Protein AF-A0A353VTF4-F1 (afdb_monomer)

Foldseek 3Di:
DDDDDDDDDDDDDDDDDDPDDPPDPDDDDDDPDDLVNQPQDKDKDWQDDAFAAEQQFAGPVRHQKDKTAIWIDGRRDIPPFDKDKDKADPPPFKDKDWDWDWDWDQDPPDRDTDIDTHIIMIITGHHAQAAKDKMKMWMATPVGDIDIDIYIYGHVDDAKDKDFPQQAAEAEQQWAKDKTFMDIPQWQFKDKDKAWDPDDDDQWDWDDPTPGMIMITGHHHAAQPDKIKIKIWIWGDDPRHHIDIDIYIYIYDYNDKWKWKADCQQLNDQLLRTDIWDDPDVQKTKDKAWGDAHPVFQRWIWIDIPDSDDDPQIWTAAQVFFIDTRGDPPGDRHRHHDDPFTWIKMKMARRPVRGIDIDGDAFDLADEPVCVVVFDWDWFQFPVRDTWIWRLEFDAAQSPPADDAALAQDFAFDADDPDDDPRDDDPVLGAPAPPRPSDPRCVSSDPPRNPDDGDSVRHGWDFVQQQQRVDDDRDLVCQLFDFRDPQQAAQRWDQAGRGDIDGADAQALVPLVSFPLDAVVNCVVHVQQPGFRCRRHHGQKGWQANSNVLRLLQRQQVLCVPKPQHADNSCSGQSQQADPDDDFAQHNPGSHARHSSLQQQDDPVAEDARHMPCNVVSVRHYHQRWDQQSHDGTDRHRFKAKAFHSHHNHRQKGKIWIFGLPPVRTTHIHIDIDNSSDRGHITIMMRDDRD

Sequence (691 aa):
MGLIKMNITMKFKNIFLTVTALSLMLSACGEKIDPSEIDSTTRISLSKDIPVFTADGKTESGEDSYRAIVTIVQGDKTNGISWDYSVEDPKKCAEVNVTDVTEEFKGTFEGDSRTVTEKGLEVKVKSNPEYKRTFTLTVKASDGTERSYEFIQKGEKADAEVSTNTKDVEFFADGGDQVIEYTTNMGDAYSFSVDYSGESKDWLTCEASEAGSVKLTASKWTDHVNVRKAVLHITVGSAETSLASVDVPVTQLAADIYYFMYGASASGLAIDKALQMTKESEGVYSVKAYFMNAAAGGNTVMFNQDSRVLSYPCYALAKDGSVATIESASSALPEGPEIDVDGLRSLTVNFNEKTWAWDRITTHNCMPDSEVSKYKTKAFIARDGSMKVWMVENMRWNGGDIKPKLGSPMIPAATGVGAKGTGGYAAAAFPSSWDDSKLNMAYECTEIGGQLEGSDEYGRIYAFSEIVTGIPTNGIGFARKEVVPQGWTQGCQITDAVGDTYTIEYINNTVATTFSGDNATDEQTYPTLKMQIQGICPYGWHISNASDWLDIAYAASKASAGHSYSIDEDRVNYKQFTTVAGKGTATSDSPRGIGNLGAWIKNNKWWTGTVSDGADDFGFEYYPLGWRYMTQGYQCYGVRAQVWVPLFFNDKALYRINVLLTNDKATYAEMTNIDNGQAIMPFRCVKNYKK

Solvent-accessible surface area (backbone atoms only — not comparable to full-atom values): 38640 Å² total; per-residue (Å²): 139,83,83,91,80,90,78,90,84,82,90,78,92,80,86,83,87,88,87,86,80,92,83,81,91,76,88,79,84,92,71,87,79,54,83,86,70,50,65,63,63,72,44,77,48,60,76,54,82,83,62,49,25,38,28,78,19,24,34,78,89,68,37,73,50,52,72,31,33,58,45,37,36,43,47,96,39,68,63,80,67,61,70,50,74,50,73,55,44,96,80,71,45,68,48,77,44,83,41,82,33,76,47,79,46,72,48,95,83,77,77,51,70,45,79,47,75,41,63,16,43,36,42,32,41,53,63,28,84,44,37,49,47,70,35,37,40,33,41,33,39,78,89,70,51,71,48,78,45,81,43,45,30,41,27,68,36,80,64,39,45,56,49,58,88,63,73,61,45,81,37,55,15,77,32,48,77,48,78,48,60,37,48,61,81,45,60,83,36,62,52,79,50,74,54,52,50,78,88,67,66,89,48,67,45,81,47,65,91,54,70,45,40,37,37,39,36,37,52,68,46,79,45,66,78,56,64,48,41,33,32,40,37,47,35,31,41,36,97,86,47,28,71,26,68,42,76,30,44,34,40,32,44,29,44,65,94,42,43,22,41,14,25,58,14,39,65,55,26,51,49,81,64,32,47,72,40,48,78,78,49,95,55,28,33,32,43,79,44,24,33,38,72,33,96,87,60,50,24,39,38,32,35,24,67,78,40,55,56,98,58,66,65,25,36,32,42,25,52,88,38,37,47,46,78,36,74,44,95,85,51,84,78,61,56,16,50,85,65,91,62,45,29,30,27,43,38,40,40,30,71,76,81,28,33,49,52,71,44,80,62,72,41,86,48,31,41,54,76,85,57,55,76,77,52,59,67,49,74,40,47,33,86,87,69,48,75,47,43,30,43,30,46,57,65,34,64,45,70,70,96,50,63,62,43,31,58,41,70,56,80,84,54,71,46,59,94,90,57,97,47,98,53,92,69,57,89,86,64,60,57,90,46,90,82,32,86,72,60,59,67,86,64,38,43,42,95,65,87,63,74,65,75,54,39,73,90,68,3,33,68,38,39,69,59,25,44,63,52,10,48,90,67,87,44,67,80,57,33,48,74,40,56,54,49,91,69,62,39,71,73,27,70,42,70,35,47,62,65,52,79,45,62,39,59,61,55,59,66,84,48,87,74,65,39,83,52,48,56,68,62,39,46,67,76,40,57,57,38,67,47,38,43,25,17,34,31,32,84,36,22,12,38,38,20,57,48,53,54,47,20,51,48,39,32,46,21,69,67,18,70,95,40,54,61,38,35,48,62,94,46,64,23,61,31,37,25,29,33,83,55,72,71,65,37,71,34,44,80,21,68,19,12,38,3,13,46,33,14,39,47,23,34,76,90,74,45,74,78,80,51,24,83,51,6,62,78,68,50,31,35,61,68,65,65,66,49,71,40,34,82,58,61,68,63,11,72,73,43,28,46,61,32,46,32,81,45,35,49,50,63,50,24,36,30,23,40,41,31,38,43,46,101,83,68,16,24,19,30,24,42,43,77,43,61,43,57,59,38,66,53,48,41,38,37,27,51,62,79,82,135

Radius of gyration: 35.02 Å; Cα contacts (8 Å, |Δi|>4): 1513; chains: 1; bounding box: 84×72×117 Å

Secondary structure (DSSP, 8-state):
----------------------S-----------GGGS----EEEESSPPPPBPTTS-BTTS-SSEEEEEEEEETTEES-S-EEEEEE-TT--EEEEEEEEEEEEEPTTT--EEEEEEEEEEEEE---SSS-EEEEEEEEETTS-EEEEEEEE--SSPPP-EEES---EEE-TT-EEEEEEEEESSTT-EEEEEEEESS--S-EEEEEEETTEEEEEEPP---SS--EEEEEEEEEEETTTEEEEEEEEEEE--SS--EEEEBTTBTTB-GGGPEEPEEEETTEEEEEEEE---TTSS---EEEES-SS--SSEEEE-TTSBEEEE-STTSPPPP----SSSEEEEEEEETTTTEEEEEE---TTPPPHHHHTTS-EEEEE-TTS-EEEEE-S------SS-SPBTTSPPPPP---SSS--S----GGGS-SSTT-TT--HHHHTTTTTT-----GGG-B---HHHHHH----S-GGGGGGPPPPTT-STT-EEE-TTS-EEE--B--TTSTTS--S-HHHHHHH-GGGG----TTSPTTEEE--HHHHHHHHHHHHHHTTTSSS---GGG-SHHHHH---S---SSTT-SSSSTTHHHHS--TTT--SS--TTHHHH---------B-SSSSBS-SSSEEEEEEEEESSSS-EEEEEEEE-TT--EEEEEEEPPTT-------EEE----

pLDDT: mean 80.1, std 19.95, range [22.2, 98.62]

Nearest PDB structures (foldseek):
  4m9p-assembly1_A  TM=2.356E-01  e=9.404E-07  Homo sapiens
  6ew1-assembly1_A  TM=2.302E-01  e=2.637E-06  Homo sapiens
  7sqc-assembly1_O0  TM=2.404E-01  e=1.419E-05  Chlamydomonas reinhardtii
  1e07-assembly1_A  TM=2.425E-01  e=2.259E-04  Homo sapiens
  6xi3-assembly1_AAA  TM=2.309E-01  e=5.729E-02  Marinobacter nauticus ATCC 49840

Structure (mmCIF, N/CA/C/O backbone):
data_AF-A0A353VTF4-F1
#
_entry.id   AF-A0A353VTF4-F1
#
loop_
_atom_site.group_PDB
_atom_site.id
_atom_site.type_symbol
_atom_site.label_atom_id
_atom_site.label_alt_id
_atom_site.label_comp_id
_atom_site.label_asym_id
_atom_site.label_entity_id
_atom_site.label_seq_id
_atom_site.pdbx_PDB_ins_code
_atom_site.Cartn_x
_atom_site.Cartn_y
_atom_site.Cartn_z
_atom_site.occupancy
_atom_site.B_iso_or_equiv
_atom_site.auth_seq_id
_atom_site.auth_comp_id
_atom_site.auth_asym_id
_atom_site.auth_atom_id
_atom_site.pdbx_PDB_model_num
ATOM 1 N N . MET A 1 1 ? 34.722 9.547 83.142 1.00 36.28 1 MET A N 1
ATOM 2 C CA . MET A 1 1 ? 34.134 10.483 82.157 1.00 36.28 1 MET A CA 1
ATOM 3 C C . MET A 1 1 ? 32.827 9.864 81.690 1.00 36.28 1 MET A C 1
ATOM 5 O O . MET A 1 1 ? 32.889 8.846 81.031 1.00 36.28 1 MET A O 1
ATOM 9 N N . GLY A 1 2 ? 31.630 10.271 82.096 1.00 26.09 2 GLY A N 1
ATOM 10 C CA . GLY A 1 2 ? 31.195 11.533 82.685 1.00 26.09 2 GLY A CA 1
ATOM 11 C C . GLY A 1 2 ? 30.195 12.213 81.743 1.00 26.09 2 GLY A C 1
ATOM 12 O O . GLY A 1 2 ? 30.625 12.713 80.715 1.00 26.09 2 GLY A O 1
ATOM 13 N N . LEU A 1 3 ? 28.927 12.262 82.185 1.00 24.12 3 LEU A N 1
ATOM 14 C CA . LEU A 1 3 ? 27.790 13.106 81.747 1.00 24.12 3 LEU A CA 1
ATOM 15 C C . LEU A 1 3 ? 27.070 12.703 80.440 1.00 24.12 3 LEU A C 1
ATOM 17 O O . LEU A 1 3 ? 27.698 12.611 79.399 1.00 24.12 3 LEU A O 1
ATOM 21 N N . ILE A 1 4 ? 25.777 12.329 80.411 1.00 25.61 4 ILE A N 1
ATOM 22 C CA . ILE A 1 4 ? 24.511 12.890 80.964 1.00 25.61 4 ILE A CA 1
ATOM 23 C C . ILE A 1 4 ? 24.061 14.190 80.271 1.00 25.61 4 ILE A C 1
ATOM 25 O O . ILE A 1 4 ? 24.579 15.252 80.602 1.00 25.61 4 ILE A O 1
ATOM 29 N N . LYS A 1 5 ? 23.023 14.095 79.414 1.00 24.30 5 LYS A N 1
ATOM 30 C CA . LYS A 1 5 ? 21.747 14.872 79.404 1.00 24.30 5 LYS A CA 1
ATOM 31 C C . LYS A 1 5 ? 20.960 14.585 78.103 1.00 24.30 5 LYS A C 1
ATOM 33 O O . LYS A 1 5 ? 21.542 14.659 77.034 1.00 24.30 5 LYS A O 1
ATOM 38 N N . MET A 1 6 ? 19.739 14.027 78.200 1.00 22.20 6 MET A N 1
ATOM 39 C CA . MET A 1 6 ? 18.416 14.715 78.152 1.00 22.20 6 MET A CA 1
ATOM 40 C C . MET A 1 6 ? 18.039 15.190 76.732 1.00 22.20 6 MET A C 1
ATOM 42 O O . MET A 1 6 ? 18.866 15.793 76.075 1.00 22.20 6 MET A O 1
ATOM 46 N N . ASN A 1 7 ? 16.813 15.081 76.214 1.00 24.41 7 ASN A N 1
ATOM 47 C CA . ASN A 1 7 ? 15.543 14.501 76.657 1.00 24.41 7 ASN A CA 1
ATOM 48 C C . ASN A 1 7 ? 14.523 14.703 75.505 1.00 24.41 7 ASN A C 1
ATOM 50 O O . ASN A 1 7 ? 14.613 15.730 74.844 1.00 24.41 7 ASN A O 1
ATOM 54 N N . ILE A 1 8 ? 13.506 13.825 75.428 1.00 24.67 8 ILE A N 1
ATOM 55 C CA . ILE A 1 8 ? 12.105 14.077 74.984 1.00 24.67 8 ILE A CA 1
ATOM 56 C C . ILE A 1 8 ? 11.959 14.376 73.460 1.00 24.67 8 ILE A C 1
ATOM 58 O O . ILE A 1 8 ? 12.668 15.190 72.890 1.00 24.67 8 ILE A O 1
ATOM 62 N N . THR A 1 9 ? 11.077 13.725 72.685 1.00 22.66 9 THR A N 1
ATOM 63 C CA . THR A 1 9 ? 9.637 14.038 72.673 1.00 22.66 9 THR A CA 1
ATOM 64 C C . THR A 1 9 ? 8.798 13.067 71.807 1.00 22.66 9 THR A C 1
ATOM 66 O O . THR A 1 9 ? 9.169 12.752 70.686 1.00 22.66 9 THR A O 1
ATOM 69 N N . MET A 1 10 ? 7.640 12.684 72.368 1.00 22.23 10 MET A N 1
ATOM 70 C CA . MET A 1 10 ? 6.326 12.310 71.794 1.00 22.23 10 MET A CA 1
ATOM 71 C C . MET A 1 10 ? 6.163 11.210 70.729 1.00 22.23 10 MET A C 1
ATOM 73 O O . MET A 1 10 ? 6.553 11.318 69.574 1.00 22.23 10 MET A O 1
ATOM 77 N N . LYS A 1 11 ? 5.368 10.210 71.137 1.00 25.88 11 LYS A N 1
ATOM 78 C CA . LYS A 1 11 ? 4.587 9.302 70.292 1.00 25.88 11 LYS A CA 1
ATOM 79 C C . LYS A 1 11 ? 3.571 10.091 69.451 1.00 25.88 11 LYS A C 1
ATOM 81 O O . LYS A 1 11 ? 2.755 10.799 70.032 1.00 25.88 11 LYS A O 1
ATOM 86 N N . PHE A 1 12 ? 3.531 9.853 68.142 1.00 23.20 12 PHE A N 1
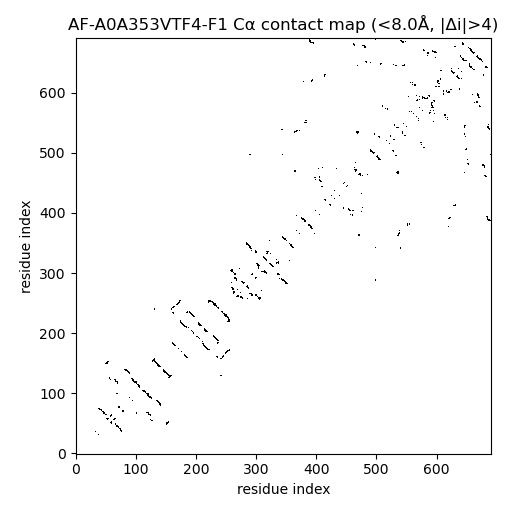ATOM 87 C CA . PHE A 1 12 ? 2.367 10.147 67.302 1.00 23.20 12 PHE A CA 1
ATOM 88 C C . PHE A 1 12 ? 1.855 8.851 66.663 1.00 23.20 12 PHE A C 1
ATOM 90 O O . PHE A 1 12 ? 2.538 8.211 65.869 1.00 23.20 12 PHE A O 1
ATOM 97 N N . LYS A 1 13 ? 0.645 8.450 67.073 1.00 27.00 13 LYS A N 1
ATOM 98 C CA . LYS A 1 13 ? -0.254 7.586 66.303 1.00 27.00 13 LYS A CA 1
ATOM 99 C C . LYS A 1 13 ? -0.878 8.469 65.221 1.00 27.00 13 LYS A C 1
ATOM 101 O O . LYS A 1 13 ? -1.446 9.487 65.594 1.00 27.00 13 LYS A O 1
ATOM 106 N N . ASN A 1 14 ? -0.749 8.085 63.951 1.00 25.77 14 ASN A N 1
ATOM 107 C CA . ASN A 1 14 ? -1.712 8.285 62.856 1.00 25.77 14 ASN A CA 1
ATOM 108 C C . ASN A 1 14 ? -1.074 7.739 61.569 1.00 25.77 14 ASN A C 1
ATOM 110 O O . ASN A 1 14 ? -0.111 8.301 61.056 1.00 25.77 14 ASN A O 1
ATOM 114 N N . ILE A 1 15 ? -1.565 6.588 61.104 1.00 29.42 15 ILE A N 1
ATOM 115 C CA . ILE A 1 15 ? -1.118 5.925 59.873 1.00 29.42 15 ILE A CA 1
ATOM 116 C C . ILE A 1 15 ? -1.986 6.461 58.729 1.00 29.42 15 ILE A C 1
ATOM 118 O O . ILE A 1 15 ? -3.205 6.311 58.756 1.00 29.42 15 ILE A O 1
ATOM 122 N N . PHE A 1 16 ? -1.329 7.123 57.776 1.00 28.70 16 PHE A N 1
ATOM 123 C CA . PHE A 1 16 ? -1.891 7.780 56.595 1.00 28.70 16 PHE A CA 1
ATOM 124 C C . PHE A 1 16 ? -2.638 6.805 55.664 1.00 28.70 16 PHE A C 1
ATOM 126 O O . PHE A 1 16 ? -2.129 5.735 55.329 1.00 28.70 16 PHE A O 1
ATOM 133 N N . LEU A 1 17 ? -3.826 7.217 55.207 1.00 30.02 17 LEU A N 1
ATOM 134 C CA . LEU A 1 17 ? -4.500 6.705 54.012 1.00 30.02 17 LEU A CA 1
ATOM 135 C C . LEU A 1 17 ? -3.977 7.507 52.809 1.00 30.02 17 LEU A C 1
ATOM 137 O O . LEU A 1 17 ? -4.208 8.709 52.730 1.00 30.02 17 LEU A O 1
ATOM 141 N N . THR A 1 18 ? -3.287 6.864 51.872 1.00 28.52 18 THR A N 1
ATOM 142 C CA . THR A 1 18 ? -2.860 7.471 50.603 1.00 28.52 18 THR A CA 1
ATOM 143 C C . THR A 1 18 ? -3.431 6.681 49.437 1.00 28.52 18 THR A C 1
ATOM 145 O O . THR A 1 18 ? -2.761 5.808 48.904 1.00 28.52 18 THR A O 1
ATOM 148 N N . VAL A 1 19 ? -4.656 6.999 49.014 1.00 30.97 19 VAL A N 1
ATOM 149 C CA . VAL A 1 19 ? -5.130 6.727 47.646 1.00 30.97 19 VAL A CA 1
ATOM 150 C C . VAL A 1 19 ? -6.072 7.853 47.241 1.00 30.97 19 VAL A C 1
ATOM 152 O O . VAL A 1 19 ? -7.252 7.802 47.541 1.00 30.97 19 VAL A O 1
ATOM 155 N N . THR A 1 20 ? -5.494 8.880 46.617 1.00 30.64 20 THR A N 1
ATOM 156 C CA . THR A 1 20 ? -6.034 9.659 45.483 1.00 30.64 20 THR A CA 1
ATOM 157 C C . THR A 1 20 ? -4.998 10.726 45.133 1.00 30.64 20 THR A C 1
ATOM 159 O O . THR A 1 20 ? -5.111 11.885 45.516 1.00 30.64 20 THR A O 1
ATOM 162 N N . ALA A 1 21 ? -3.941 10.313 44.439 1.00 26.75 21 ALA A N 1
ATOM 163 C CA . ALA A 1 21 ? -3.027 11.213 43.741 1.00 26.75 21 ALA A CA 1
ATOM 164 C C . ALA A 1 21 ? -2.382 10.441 42.584 1.00 26.75 21 ALA A C 1
ATOM 166 O O . ALA A 1 21 ? -1.186 10.171 42.581 1.00 26.75 21 ALA A O 1
ATOM 167 N N . LEU A 1 22 ? -3.199 10.030 41.610 1.00 26.23 22 LEU A N 1
ATOM 168 C CA . LEU A 1 22 ? -2.709 9.538 40.322 1.00 26.23 22 LEU A CA 1
ATOM 169 C C . LEU A 1 22 ? -3.074 10.529 39.211 1.00 26.23 22 LEU A C 1
ATOM 171 O O . LEU A 1 22 ? -3.693 10.191 38.215 1.00 26.23 22 LEU A O 1
ATOM 175 N N . SER A 1 23 ? -2.705 11.789 39.420 1.00 26.28 23 SER A N 1
ATOM 176 C CA . SER A 1 23 ? -2.650 12.811 38.374 1.00 26.28 23 SER A CA 1
ATOM 177 C C . SER A 1 23 ? -1.774 13.959 38.873 1.00 26.28 23 SER A C 1
ATOM 179 O O . SER A 1 23 ? -2.294 15.003 39.242 1.00 26.28 23 SER A O 1
ATOM 181 N N . LEU A 1 24 ? -0.469 13.695 39.012 1.00 25.98 24 LEU A N 1
ATOM 182 C CA . LEU A 1 24 ? 0.653 14.653 39.036 1.00 25.98 24 LEU A CA 1
ATOM 183 C C . LEU A 1 24 ? 1.945 13.856 39.307 1.00 25.98 24 LEU A C 1
ATOM 185 O O . LEU A 1 24 ? 2.518 13.885 40.389 1.00 25.98 24 LEU A O 1
ATOM 189 N N . MET A 1 25 ? 2.386 13.086 38.313 1.00 26.11 25 MET A N 1
ATOM 190 C CA . MET A 1 25 ? 3.760 12.584 38.245 1.00 26.11 25 MET A CA 1
ATOM 191 C C . MET A 1 25 ? 4.410 13.226 37.027 1.00 26.11 25 MET A C 1
ATOM 193 O O . MET A 1 25 ? 4.433 12.651 35.944 1.00 26.11 25 MET A O 1
ATOM 197 N N . LEU A 1 26 ? 4.915 14.444 37.215 1.00 25.00 26 LEU A N 1
ATOM 198 C CA . LEU A 1 26 ? 5.945 15.032 36.370 1.00 25.00 26 LEU A CA 1
ATOM 199 C C . LEU A 1 26 ? 6.971 15.709 37.287 1.00 25.00 26 LEU A C 1
ATOM 201 O O . LEU A 1 26 ? 6.670 16.687 37.961 1.00 25.00 26 LEU A O 1
ATOM 205 N N . SER A 1 27 ? 8.173 15.124 37.284 1.00 27.02 27 SER A N 1
ATOM 206 C CA . SER A 1 27 ? 9.475 15.683 37.683 1.00 27.02 27 SER A CA 1
ATOM 207 C C . SER A 1 27 ? 9.650 16.253 39.099 1.00 27.02 27 SER A C 1
ATOM 209 O O . SER A 1 27 ? 9.312 17.402 39.344 1.00 27.02 27 SER A O 1
ATOM 211 N N . ALA A 1 28 ? 10.344 15.510 39.970 1.00 23.52 28 ALA A N 1
ATOM 212 C CA . ALA A 1 28 ? 11.636 15.897 40.570 1.00 23.52 28 ALA A CA 1
ATOM 213 C C . ALA A 1 28 ? 12.006 14.962 41.739 1.00 23.52 28 ALA A C 1
ATOM 215 O O . ALA A 1 28 ? 11.148 14.391 42.405 1.00 23.52 28 ALA A O 1
ATOM 216 N N . CYS A 1 29 ? 13.311 14.787 41.949 1.00 27.64 29 CYS A N 1
ATOM 217 C CA . CYS A 1 29 ? 13.919 14.066 43.066 1.00 27.64 29 CYS A CA 1
ATOM 218 C C . CYS A 1 29 ? 13.417 14.533 44.443 1.00 27.64 29 CYS A C 1
ATOM 220 O O . CYS A 1 29 ? 13.018 15.677 44.616 1.00 27.64 29 CYS A O 1
ATOM 222 N N . GLY A 1 30 ? 13.500 13.626 45.420 1.00 39.62 30 GLY A N 1
ATOM 223 C CA . GLY A 1 30 ? 12.895 13.771 46.739 1.00 39.62 30 GLY A CA 1
ATOM 224 C C . GLY A 1 30 ? 13.294 15.012 47.537 1.00 39.62 30 GLY A C 1
ATOM 225 O O . GLY A 1 30 ? 14.471 15.257 47.789 1.00 39.62 30 GLY A O 1
ATOM 226 N N . GLU A 1 31 ? 12.267 15.672 48.061 1.00 29.66 31 GLU A N 1
ATOM 227 C CA . GLU A 1 31 ? 12.307 16.513 49.251 1.00 29.66 31 GLU A CA 1
ATOM 228 C C . GLU A 1 31 ? 11.162 16.098 50.186 1.00 29.66 31 GLU A C 1
ATOM 230 O O . GLU A 1 31 ? 10.119 15.598 49.758 1.00 29.66 31 GLU A O 1
ATOM 235 N N . LYS A 1 32 ? 11.388 16.238 51.497 1.00 36.28 32 LYS A N 1
ATOM 236 C CA . LYS A 1 32 ? 10.341 16.091 52.512 1.00 36.28 32 LYS A CA 1
ATOM 237 C C . LYS A 1 32 ? 9.287 17.165 52.251 1.00 36.28 32 LYS A C 1
ATOM 239 O O . LYS A 1 32 ? 9.573 18.331 52.492 1.00 36.28 32 LYS A O 1
ATOM 244 N N . ILE A 1 33 ? 8.095 16.758 51.829 1.00 37.50 33 ILE A N 1
ATOM 245 C CA . ILE A 1 33 ? 6.935 17.648 51.746 1.00 37.50 33 ILE A CA 1
ATOM 246 C C . ILE A 1 33 ? 6.635 18.147 53.166 1.00 37.50 33 ILE A C 1
ATOM 248 O O . ILE A 1 33 ? 6.410 17.344 54.079 1.00 37.50 33 ILE A O 1
ATOM 252 N N . ASP A 1 34 ? 6.698 19.461 53.368 1.00 43.56 34 ASP A N 1
ATOM 253 C CA . ASP A 1 34 ? 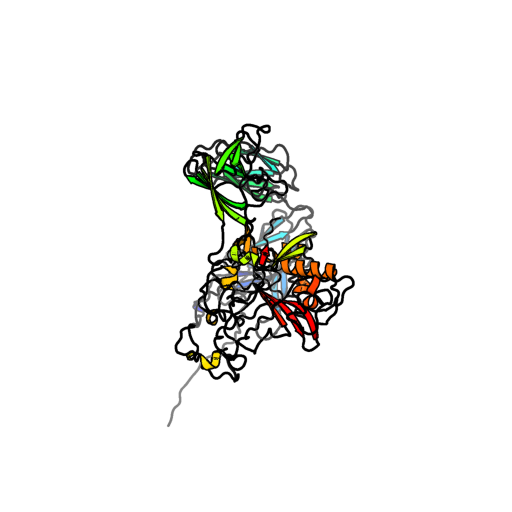6.252 20.110 54.598 1.00 43.56 34 ASP A CA 1
ATOM 254 C C . ASP A 1 34 ? 4.722 19.921 54.705 1.00 43.56 34 ASP A C 1
ATOM 256 O O . ASP A 1 34 ? 4.017 20.177 53.730 1.00 43.56 34 ASP A O 1
ATOM 260 N N . PRO A 1 35 ? 4.152 19.465 55.837 1.00 46.94 35 PRO A N 1
ATOM 261 C CA . PRO A 1 35 ? 2.699 19.331 55.999 1.00 46.94 35 PRO A CA 1
ATOM 262 C C . PRO A 1 35 ? 1.911 20.624 55.728 1.00 46.94 35 PRO A C 1
ATOM 264 O O . PRO A 1 35 ? 0.707 20.561 55.494 1.00 46.94 35 PRO A O 1
ATOM 267 N N . SER A 1 36 ? 2.573 21.786 55.760 1.00 46.84 36 SER A N 1
ATOM 268 C CA . SER A 1 36 ? 1.993 23.079 55.380 1.00 46.84 36 SER A CA 1
ATOM 269 C C . SER A 1 36 ? 1.911 23.328 53.863 1.00 46.84 36 SER A C 1
ATOM 271 O O . SER A 1 36 ? 1.231 24.264 53.450 1.00 46.84 36 SER A O 1
ATOM 273 N N . GLU A 1 37 ? 2.526 22.476 53.035 1.00 49.09 37 GLU A N 1
ATOM 274 C CA . GLU A 1 37 ? 2.434 22.479 51.565 1.00 49.09 37 GLU A CA 1
ATOM 275 C C . GLU A 1 37 ? 1.366 21.512 51.021 1.00 49.09 37 GLU A C 1
ATOM 277 O O . GLU A 1 37 ? 1.163 21.427 49.808 1.00 49.09 37 GLU A O 1
ATOM 282 N N . ILE A 1 38 ? 0.655 20.782 51.893 1.00 56.22 38 ILE A N 1
ATOM 283 C CA . ILE A 1 38 ? -0.507 19.989 51.479 1.00 56.22 38 ILE A CA 1
ATOM 284 C C . ILE A 1 38 ? -1.586 20.968 51.023 1.00 56.22 38 ILE A C 1
ATOM 286 O O . ILE A 1 38 ? -2.080 21.773 51.814 1.00 56.22 38 ILE A O 1
ATOM 290 N N . ASP A 1 39 ? -1.935 20.882 49.741 1.00 55.09 39 ASP A N 1
ATOM 291 C CA . ASP A 1 39 ? -3.028 21.628 49.132 1.00 55.09 39 ASP A CA 1
ATOM 292 C C . ASP A 1 39 ? -4.271 21.584 50.037 1.00 55.09 39 ASP A C 1
ATOM 294 O O . ASP A 1 39 ? -4.888 20.538 50.246 1.00 55.09 39 ASP A O 1
ATOM 298 N N . SER A 1 40 ? -4.594 22.735 50.626 1.00 63.22 40 SER A N 1
ATOM 299 C CA . SER A 1 40 ? -5.695 22.889 51.576 1.00 63.22 40 SER A CA 1
ATOM 300 C C . SER A 1 40 ? -7.051 23.017 50.884 1.00 63.22 40 SER A C 1
ATOM 302 O O . SER A 1 40 ? -8.069 23.151 51.567 1.00 63.22 40 SER A O 1
ATOM 304 N N . THR A 1 41 ? -7.087 22.971 49.546 1.00 74.81 41 THR A N 1
ATOM 305 C CA . THR A 1 41 ? -8.339 23.008 48.795 1.00 74.81 41 THR A CA 1
ATOM 306 C C . THR A 1 41 ? -9.164 21.754 49.047 1.00 74.81 41 THR A C 1
ATOM 308 O O . THR A 1 41 ? -8.678 20.620 49.017 1.00 74.81 41 THR A O 1
ATOM 311 N N . THR A 1 42 ? -10.450 21.969 49.303 1.00 81.62 42 THR A N 1
ATOM 312 C CA . THR A 1 42 ? -11.412 20.886 49.460 1.00 81.62 42 THR A CA 1
ATOM 313 C C . THR A 1 42 ? -11.647 20.215 48.110 1.00 81.62 42 THR A C 1
ATOM 315 O O . THR A 1 42 ? -11.909 20.871 47.104 1.00 81.62 42 THR A O 1
ATOM 318 N N . ARG A 1 43 ? -11.560 18.886 48.076 1.00 84.94 43 ARG A N 1
ATOM 319 C CA . ARG A 1 43 ? -11.764 18.060 46.881 1.00 84.94 43 ARG A CA 1
ATOM 320 C C . ARG A 1 43 ? -12.840 17.029 47.168 1.00 84.94 43 ARG A C 1
ATOM 322 O O . ARG A 1 43 ? -12.782 16.344 48.182 1.00 84.94 43 ARG A O 1
ATOM 329 N N . ILE A 1 44 ? -13.799 16.897 46.260 1.00 88.12 44 ILE A N 1
ATOM 330 C CA . ILE A 1 44 ? -14.903 15.934 46.354 1.00 88.12 44 ILE A CA 1
ATOM 331 C C . ILE A 1 44 ? -14.658 14.840 45.316 1.00 88.12 44 ILE A C 1
ATOM 333 O O . ILE A 1 44 ? -14.242 15.159 44.208 1.00 88.12 44 ILE A O 1
ATOM 337 N N . SER A 1 45 ? -14.894 13.572 45.636 1.00 89.12 45 SER A N 1
ATOM 338 C CA . SER A 1 45 ? -14.777 12.435 44.708 1.00 89.12 45 SER A CA 1
ATOM 339 C C . SER A 1 45 ? -15.772 11.327 45.060 1.00 89.12 45 SER A C 1
ATOM 341 O O . SER A 1 45 ? -16.294 11.299 46.174 1.00 89.12 45 SER A O 1
ATOM 343 N N . LEU A 1 46 ? -16.033 10.425 44.114 1.00 88.50 46 LEU A N 1
ATOM 344 C CA . LEU A 1 46 ? -16.755 9.174 44.347 1.00 88.50 46 LEU A CA 1
ATOM 345 C C . LEU A 1 46 ? -15.745 8.024 44.378 1.00 88.50 46 LEU A C 1
ATOM 347 O O . LEU A 1 46 ? -14.745 8.066 43.664 1.00 88.50 46 LEU A O 1
ATOM 351 N N . SER A 1 47 ? -15.992 7.010 45.203 1.00 85.81 47 SER A N 1
ATOM 352 C CA . SER A 1 47 ? -15.093 5.855 45.339 1.00 85.81 47 SER A CA 1
ATOM 353 C C . SER A 1 47 ? -15.083 4.907 44.136 1.00 85.81 47 SER A C 1
ATOM 355 O O . SER A 1 47 ? -14.187 4.069 44.030 1.00 85.81 47 SER A O 1
ATOM 357 N N . LYS A 1 48 ? -16.053 5.047 43.227 1.00 85.81 48 LYS A N 1
ATOM 358 C CA . LYS A 1 48 ? -16.166 4.293 41.977 1.00 85.81 48 LYS A CA 1
ATOM 359 C C . LYS A 1 48 ? -16.356 5.237 40.797 1.00 85.81 48 LYS A C 1
ATOM 361 O O . LYS A 1 48 ? -16.853 6.354 40.954 1.00 85.81 48 LYS A O 1
ATOM 366 N N . ASP A 1 49 ? -15.990 4.747 39.620 1.00 87.50 49 ASP A N 1
ATOM 367 C CA . ASP A 1 49 ? -16.358 5.384 38.363 1.00 87.50 49 ASP A CA 1
ATOM 368 C C . ASP A 1 49 ? -17.857 5.209 38.109 1.00 87.50 49 ASP A C 1
ATOM 370 O O . ASP A 1 49 ? -18.458 4.188 38.458 1.00 87.50 49 ASP A O 1
ATOM 374 N N . ILE A 1 50 ? -18.466 6.228 37.508 1.00 91.81 50 ILE A N 1
ATOM 375 C CA . ILE A 1 50 ? -19.899 6.244 37.223 1.00 91.81 50 ILE A CA 1
ATOM 376 C C . ILE A 1 50 ? -20.164 5.338 36.017 1.00 91.81 50 ILE A C 1
ATOM 378 O O . ILE A 1 50 ? -19.623 5.601 34.940 1.00 91.81 50 ILE A O 1
ATOM 382 N N . PRO A 1 51 ? -20.985 4.283 36.159 1.00 91.00 51 PRO A N 1
ATOM 383 C CA . PRO A 1 51 ? -21.322 3.418 35.043 1.00 91.00 51 PRO A CA 1
ATOM 384 C C . PRO A 1 51 ? -22.347 4.092 34.129 1.00 91.00 51 PRO A C 1
ATOM 386 O O . PRO A 1 51 ? -23.136 4.939 34.558 1.00 91.00 51 PRO A O 1
ATOM 389 N N . VAL A 1 52 ? -22.412 3.633 32.881 1.00 93.38 52 VAL A N 1
ATOM 390 C CA . VAL A 1 52 ? -23.580 3.888 32.038 1.00 93.38 52 VAL A CA 1
ATOM 391 C C . VAL A 1 52 ? -24.726 2.999 32.526 1.00 93.38 52 VAL A C 1
ATOM 393 O O . VAL A 1 52 ? -24.540 1.820 32.840 1.00 93.38 52 VAL A O 1
ATOM 396 N N . PHE A 1 53 ? -25.925 3.564 32.608 1.00 95.25 53 PHE A N 1
ATOM 397 C CA . PHE A 1 53 ? -27.143 2.811 32.874 1.00 95.25 53 PHE A CA 1
ATOM 398 C C . PHE A 1 53 ? -27.732 2.287 31.563 1.00 95.25 53 PHE A C 1
ATOM 400 O O . PHE A 1 53 ? -27.764 2.973 30.541 1.00 95.25 53 PHE A O 1
ATOM 407 N N . THR A 1 54 ? -28.223 1.059 31.588 1.00 94.50 54 THR A N 1
ATOM 408 C CA . THR A 1 54 ? -28.986 0.458 30.498 1.00 94.50 54 THR A CA 1
ATOM 409 C C . THR A 1 54 ? -30.439 0.955 30.515 1.00 94.50 54 THR A C 1
ATOM 411 O O . THR A 1 54 ? -30.890 1.620 31.458 1.00 94.50 54 THR A O 1
ATOM 414 N N . ALA A 1 55 ? -31.181 0.667 29.444 1.00 93.38 55 ALA A N 1
ATOM 415 C CA . ALA A 1 55 ? -32.540 1.171 29.259 1.00 93.38 55 ALA A CA 1
ATOM 416 C C . ALA A 1 55 ? -33.528 0.681 30.330 1.00 93.38 55 ALA A C 1
ATOM 418 O O . ALA A 1 55 ? -34.483 1.385 30.641 1.00 93.38 55 ALA A O 1
ATOM 419 N N . ASP A 1 56 ? -33.293 -0.475 30.954 1.00 93.31 56 ASP A N 1
ATOM 420 C CA . ASP A 1 56 ? -34.160 -0.995 32.017 1.00 93.31 56 ASP A CA 1
ATOM 421 C C . ASP A 1 56 ? -33.920 -0.329 33.389 1.00 93.31 56 ASP A C 1
ATOM 423 O O . ASP A 1 56 ? -34.713 -0.528 34.311 1.00 93.31 56 ASP A O 1
ATOM 427 N N . GLY A 1 57 ? -32.880 0.506 33.512 1.00 91.38 57 GLY A N 1
ATOM 428 C CA . GLY A 1 57 ? -32.519 1.197 34.752 1.00 91.38 57 GLY A CA 1
ATOM 429 C C . GLY A 1 57 ? -31.379 0.557 35.545 1.00 91.38 57 GLY A C 1
ATOM 430 O O . GLY A 1 57 ? -31.022 1.082 36.599 1.00 91.38 57 GLY A O 1
ATOM 431 N N . LYS A 1 58 ? -30.776 -0.534 35.056 1.00 94.25 58 LYS A N 1
ATOM 432 C CA . LYS A 1 58 ? -29.616 -1.180 35.691 1.00 94.25 58 LYS A CA 1
ATOM 433 C C . LYS A 1 58 ? -28.295 -0.625 35.181 1.00 94.25 58 LYS A C 1
ATOM 435 O O . LYS A 1 58 ? -28.220 -0.146 34.051 1.00 94.25 58 LYS A O 1
ATOM 440 N N . THR A 1 59 ? -27.231 -0.730 35.970 1.00 91.88 59 THR A N 1
ATOM 441 C CA . THR A 1 59 ? -25.865 -0.437 35.502 1.00 91.88 59 THR A CA 1
ATOM 442 C C . THR A 1 59 ? -25.445 -1.438 34.418 1.00 91.88 59 THR A C 1
ATOM 444 O O . THR A 1 59 ? -25.990 -2.538 34.342 1.00 91.88 59 THR A O 1
ATOM 447 N N . GLU A 1 60 ? -24.455 -1.107 33.585 1.00 88.00 60 GLU A N 1
ATOM 448 C CA . GLU A 1 60 ? -23.898 -2.062 32.606 1.00 88.00 60 GLU A CA 1
ATOM 449 C C . GLU A 1 60 ? -23.350 -3.356 33.241 1.00 88.00 60 GLU A C 1
ATOM 451 O O . GLU A 1 60 ? -23.329 -4.399 32.592 1.00 88.00 60 GLU A O 1
ATOM 456 N N . SER A 1 61 ? -22.987 -3.319 34.526 1.00 86.50 61 SER A N 1
ATOM 457 C CA . SER A 1 61 ? -22.601 -4.497 35.318 1.00 86.50 61 SER A CA 1
ATOM 458 C C . SER A 1 61 ? -23.797 -5.311 35.844 1.00 86.50 61 SER A C 1
ATOM 460 O O . SER A 1 61 ? -23.603 -6.310 36.534 1.00 86.50 61 SER A O 1
ATOM 462 N N . GLY A 1 62 ? -25.031 -4.900 35.534 1.00 89.19 62 GLY A N 1
ATOM 463 C CA . GLY A 1 62 ? -26.275 -5.578 35.907 1.00 89.19 62 GLY A CA 1
ATOM 464 C C . GLY A 1 62 ? -26.825 -5.227 37.294 1.00 89.19 62 GLY A C 1
ATOM 465 O O . GLY A 1 62 ? -27.739 -5.903 37.767 1.00 89.19 62 GLY A O 1
ATOM 466 N N . GLU A 1 63 ? -26.293 -4.198 37.959 1.00 91.19 63 GLU A N 1
ATOM 467 C CA . GLU A 1 63 ? -26.732 -3.794 39.302 1.00 91.19 63 GLU A CA 1
ATOM 468 C C . GLU A 1 63 ? -27.984 -2.902 39.237 1.00 91.19 63 GLU A C 1
ATOM 470 O O . GLU A 1 63 ? -28.067 -2.005 38.403 1.00 91.19 63 GLU A O 1
ATOM 475 N N . ASP A 1 64 ? -28.934 -3.084 40.162 1.00 92.19 64 ASP A N 1
ATOM 476 C CA . ASP A 1 64 ? -30.179 -2.288 40.218 1.00 92.19 64 ASP A CA 1
ATOM 477 C C . ASP A 1 64 ? -29.971 -0.839 40.709 1.00 92.19 64 ASP A C 1
ATOM 479 O O . ASP A 1 64 ? -30.901 -0.031 40.718 1.00 92.19 64 ASP A O 1
ATOM 483 N N . SER A 1 65 ? -28.772 -0.511 41.190 1.00 92.50 65 SER A N 1
ATOM 484 C CA . SER A 1 65 ? -28.425 0.808 41.716 1.00 92.50 65 SER A CA 1
ATOM 485 C C . SER A 1 65 ? -26.917 1.008 41.696 1.00 92.50 65 SER A C 1
ATOM 487 O O . SER A 1 65 ? -26.189 0.107 42.110 1.00 92.50 65 SER A O 1
ATOM 489 N N . TYR A 1 66 ? -26.455 2.202 41.340 1.00 94.69 66 TYR A N 1
ATOM 490 C CA . TYR A 1 66 ? -25.065 2.596 41.544 1.00 94.69 66 TYR A CA 1
ATOM 491 C C . TYR A 1 66 ? -24.854 3.051 42.989 1.00 94.69 66 TYR A C 1
ATOM 493 O O . TYR A 1 66 ? -25.627 3.857 43.505 1.00 94.69 66 TYR A O 1
ATOM 501 N N . ARG A 1 67 ? -23.809 2.542 43.649 1.00 93.56 67 ARG A N 1
ATOM 502 C CA . ARG A 1 67 ? -23.470 2.881 45.038 1.00 93.56 67 ARG A CA 1
ATOM 503 C C . ARG A 1 67 ? -21.995 3.223 45.158 1.00 93.56 67 ARG A C 1
ATOM 505 O O . ARG A 1 67 ? -21.158 2.364 44.874 1.00 93.56 67 ARG A O 1
ATOM 512 N N . ALA A 1 68 ? -21.701 4.431 45.627 1.00 92.44 68 ALA A N 1
ATOM 513 C CA . ALA A 1 68 ? -20.337 4.893 45.858 1.00 92.44 68 ALA A CA 1
ATOM 514 C C . ALA A 1 68 ? -20.236 5.741 47.127 1.00 92.44 68 ALA A C 1
ATOM 516 O O . ALA A 1 68 ? -21.138 6.518 47.451 1.00 92.44 68 ALA A O 1
ATOM 517 N N . ILE A 1 69 ? -19.114 5.602 47.829 1.00 91.38 69 ILE A N 1
ATOM 518 C CA . ILE A 1 69 ? -18.747 6.453 48.960 1.00 91.38 69 ILE A CA 1
ATOM 519 C C . ILE A 1 69 ? -18.414 7.846 48.418 1.00 91.38 69 ILE A C 1
ATOM 521 O O . ILE A 1 69 ? -17.687 7.980 47.431 1.00 91.38 69 ILE A O 1
ATOM 525 N N . VAL A 1 70 ? -18.939 8.885 49.071 1.00 90.69 70 VAL A N 1
ATOM 526 C CA . VAL A 1 70 ? -18.555 10.271 48.786 1.00 90.69 70 VAL A CA 1
ATOM 527 C C . VAL A 1 70 ? -17.343 10.598 49.644 1.00 90.69 70 VAL A C 1
ATOM 529 O O . VAL A 1 70 ? -17.418 10.582 50.872 1.00 90.69 70 VAL A O 1
ATOM 532 N N . THR A 1 71 ? -16.229 10.905 48.990 1.00 88.38 71 THR A N 1
ATOM 533 C CA . THR A 1 71 ? -14.968 11.221 49.657 1.00 88.38 71 THR A CA 1
ATOM 534 C C . THR A 1 71 ? -14.673 12.705 49.527 1.00 88.38 71 THR A C 1
ATOM 536 O O . THR A 1 71 ? -14.531 13.221 48.416 1.00 88.38 71 THR A O 1
ATOM 539 N N . ILE A 1 72 ? -14.546 13.378 50.669 1.00 85.94 72 ILE A N 1
ATOM 540 C CA . ILE A 1 72 ? -14.165 14.787 50.769 1.00 85.94 72 ILE A CA 1
ATOM 541 C C . ILE A 1 72 ? -12.804 14.884 51.436 1.00 85.94 72 ILE A C 1
ATOM 543 O O . ILE A 1 72 ? -12.647 14.506 52.595 1.00 85.94 72 ILE A O 1
ATOM 547 N N . VAL A 1 73 ? -11.824 15.410 50.713 1.00 82.06 73 VAL A N 1
ATOM 548 C CA . VAL A 1 73 ? -10.470 15.642 51.219 1.00 82.06 73 VAL A CA 1
ATOM 549 C C . VAL A 1 73 ? -10.291 17.136 51.443 1.00 82.06 73 VAL A C 1
ATOM 551 O O . VAL A 1 73 ? -10.502 17.910 50.517 1.00 82.06 73 VAL A O 1
ATOM 554 N N . GLN A 1 74 ? -9.914 17.536 52.657 1.00 79.06 74 GLN A N 1
ATOM 555 C CA . GLN A 1 74 ? -9.609 18.919 53.027 1.00 79.06 74 GLN A CA 1
ATOM 556 C C . GLN A 1 74 ? -8.285 18.942 53.800 1.00 79.06 74 GLN A C 1
ATOM 558 O O . GLN A 1 74 ? -8.244 18.599 54.986 1.00 79.06 74 GLN A O 1
ATOM 563 N N . GLY A 1 75 ? -7.196 19.320 53.125 1.00 72.81 75 GLY A N 1
ATOM 564 C CA . GLY A 1 75 ? -5.846 19.227 53.683 1.00 72.81 75 GLY A CA 1
ATOM 565 C C . GLY A 1 75 ? -5.495 17.788 54.081 1.00 72.81 75 GLY A C 1
ATOM 566 O O . GLY A 1 75 ? -5.509 16.885 53.249 1.00 72.81 75 GLY A O 1
ATOM 567 N N . ASP A 1 76 ? -5.211 17.561 55.366 1.00 66.88 76 ASP A N 1
ATOM 568 C CA . ASP A 1 76 ? -4.885 16.246 55.936 1.00 66.88 76 ASP A CA 1
ATOM 569 C C . ASP A 1 76 ? -6.112 15.446 56.425 1.00 66.88 76 ASP A C 1
ATOM 571 O O . ASP A 1 76 ? -5.970 14.312 56.892 1.00 66.88 76 ASP A O 1
ATOM 575 N N . LYS A 1 77 ? -7.326 16.006 56.321 1.00 69.44 77 LYS A N 1
ATOM 576 C CA . LYS A 1 77 ? -8.572 15.369 56.775 1.00 69.44 77 LYS A CA 1
ATOM 577 C C . LYS A 1 77 ? -9.341 14.761 55.610 1.00 69.44 77 LYS A C 1
ATOM 579 O O . LYS A 1 77 ? -9.550 15.398 54.583 1.00 69.44 77 LYS A O 1
ATOM 584 N N . THR A 1 78 ? -9.839 13.544 55.811 1.00 73.12 78 THR A N 1
ATOM 585 C CA . THR A 1 78 ? -10.796 12.882 54.911 1.00 73.12 78 THR A CA 1
ATOM 586 C C . THR A 1 78 ? -12.145 12.770 55.616 1.00 73.12 78 THR A C 1
ATOM 588 O O . THR A 1 78 ? -12.187 12.392 56.784 1.00 73.12 78 THR A O 1
ATOM 591 N N . ASN A 1 79 ? -13.231 13.133 54.930 1.00 76.06 79 ASN A N 1
ATOM 592 C CA . ASN A 1 79 ? -14.618 13.094 55.411 1.00 76.06 79 ASN A CA 1
ATOM 593 C C . ASN A 1 79 ? -14.848 13.833 56.745 1.00 76.06 79 ASN A C 1
ATOM 595 O O . ASN A 1 79 ? -15.712 13.474 57.540 1.00 76.06 79 ASN A O 1
ATOM 599 N N . GLY A 1 80 ? -14.070 14.891 56.994 1.00 72.50 80 GLY A N 1
ATOM 600 C CA . GLY A 1 80 ? -14.135 15.677 58.231 1.00 72.50 80 GLY A CA 1
ATOM 601 C C . GLY A 1 80 ? -15.216 16.762 58.257 1.00 72.50 80 GLY A C 1
ATOM 602 O O . GLY A 1 80 ? -15.379 17.417 59.286 1.00 72.50 80 GLY A O 1
ATOM 603 N N . ILE A 1 81 ? -15.925 16.976 57.145 1.00 82.38 81 ILE A N 1
ATOM 604 C CA . ILE A 1 81 ? -16.978 17.986 56.995 1.00 82.38 81 ILE A CA 1
ATOM 605 C C . ILE A 1 81 ? -18.221 17.373 56.344 1.00 82.38 81 ILE A C 1
ATOM 607 O O . ILE A 1 81 ? -18.125 16.412 55.581 1.00 82.38 81 ILE A O 1
ATOM 611 N N . SER A 1 82 ? -19.393 17.921 56.663 1.00 88.06 82 SER A N 1
ATOM 612 C CA . SER A 1 82 ? -20.669 17.475 56.097 1.00 88.06 82 SER A CA 1
ATOM 613 C C . SER A 1 82 ? -20.819 17.893 54.635 1.00 88.06 82 SER A C 1
ATOM 615 O O . SER A 1 82 ? -20.262 18.906 54.209 1.00 88.06 82 SER A O 1
ATOM 617 N N . TRP A 1 83 ? -21.634 17.155 53.893 1.00 93.19 83 TRP A N 1
ATOM 618 C CA . TRP A 1 83 ? -21.985 17.460 52.513 1.00 93.19 83 TRP A CA 1
ATOM 619 C C . TRP A 1 83 ? -23.461 17.210 52.251 1.00 93.19 83 TRP A C 1
ATOM 621 O O . TRP A 1 83 ? -24.118 16.480 52.992 1.00 93.19 83 TRP A O 1
ATOM 631 N N . ASP A 1 84 ? -23.950 17.834 51.190 1.00 92.88 84 ASP A N 1
ATOM 632 C CA . ASP A 1 84 ? -25.283 17.636 50.638 1.00 92.88 84 ASP A CA 1
ATOM 633 C C . ASP A 1 84 ? -25.178 17.399 49.124 1.00 92.88 84 ASP A C 1
ATOM 635 O O . ASP A 1 84 ? -24.093 17.518 48.543 1.00 92.88 84 ASP A O 1
ATOM 639 N N . TYR A 1 85 ? -26.283 17.048 48.475 1.00 94.94 85 TYR A N 1
ATOM 640 C CA . TYR A 1 85 ? -26.331 16.858 47.031 1.00 94.94 85 TYR A CA 1
ATOM 641 C C . TYR A 1 85 ? -27.555 17.534 46.408 1.00 94.94 85 TYR A C 1
ATOM 643 O O . TYR A 1 85 ? -28.607 17.686 47.026 1.00 94.94 85 TYR A O 1
ATOM 651 N N . SER A 1 86 ? -27.425 17.913 45.144 1.00 93.88 86 SER A N 1
ATOM 652 C CA . SER A 1 86 ? -28.527 18.334 44.289 1.00 93.88 86 SER A CA 1
ATOM 653 C C . SER A 1 86 ? -28.511 17.525 42.997 1.00 93.88 86 SER A C 1
ATOM 655 O O . SER A 1 86 ? -27.475 17.006 42.579 1.00 93.88 86 SER A O 1
ATOM 657 N N . VAL A 1 87 ? -29.681 17.379 42.380 1.00 94.38 87 VAL A N 1
ATOM 658 C CA . VAL A 1 87 ? -29.835 16.641 41.124 1.00 94.38 87 VAL A CA 1
ATOM 659 C C . VAL A 1 87 ? -30.537 17.538 40.119 1.00 94.38 87 VAL A C 1
ATOM 661 O O . VAL A 1 87 ? -31.673 17.962 40.337 1.00 94.38 87 VAL A O 1
ATOM 664 N N . GLU A 1 88 ? -29.858 17.810 39.013 1.00 93.56 88 GLU A N 1
ATOM 665 C CA . GLU A 1 88 ? -30.442 18.396 37.819 1.00 93.56 88 GLU A CA 1
ATOM 666 C C . GLU A 1 88 ? -30.870 17.261 36.889 1.00 93.56 88 GLU A C 1
ATOM 668 O O . GLU A 1 88 ? -30.094 16.728 36.097 1.00 93.56 88 GLU A O 1
ATOM 673 N N . ASP A 1 89 ? -32.131 16.864 37.035 1.00 89.56 89 ASP A N 1
ATOM 674 C CA . ASP A 1 89 ? -32.749 15.796 36.258 1.00 89.56 89 ASP A CA 1
ATOM 675 C C . ASP A 1 89 ? -34.067 16.292 35.646 1.00 89.56 89 ASP A C 1
ATOM 677 O O . ASP A 1 89 ? -35.149 16.124 36.227 1.00 89.56 89 ASP A O 1
ATOM 681 N N . PRO A 1 90 ? -34.000 16.917 34.456 1.00 80.81 90 PRO A N 1
ATOM 682 C CA . PRO A 1 90 ? -35.171 17.468 33.781 1.00 80.81 90 PRO A CA 1
ATOM 683 C C . PRO A 1 90 ? -36.258 16.420 33.501 1.00 80.81 90 PRO A C 1
ATOM 685 O O . PRO A 1 90 ? -37.439 16.759 33.407 1.00 80.81 90 PRO A O 1
ATOM 688 N N . LYS A 1 91 ? -35.876 15.140 33.371 1.00 84.62 91 LYS A N 1
ATOM 689 C CA . LYS A 1 91 ? -36.776 14.026 33.042 1.00 84.62 91 LYS A CA 1
ATOM 690 C C . LYS A 1 91 ? -37.275 13.269 34.283 1.00 84.62 91 LYS A C 1
ATOM 692 O O . LYS A 1 91 ? -38.107 12.374 34.130 1.00 84.62 91 LYS A O 1
ATOM 697 N N . LYS A 1 92 ? -36.839 13.641 35.495 1.00 88.94 92 LYS A N 1
ATOM 698 C CA . LYS A 1 92 ? -37.237 13.033 36.786 1.00 88.94 92 LYS A CA 1
ATOM 699 C C . LYS A 1 92 ? -37.096 11.500 36.800 1.00 88.94 92 LYS A C 1
ATOM 701 O O . LYS A 1 92 ? -37.965 10.767 37.301 1.00 88.94 92 LYS A O 1
ATOM 706 N N . CYS A 1 93 ? -36.021 11.029 36.184 1.00 90.00 93 CYS A N 1
ATOM 707 C CA . CYS A 1 93 ? -35.650 9.638 36.015 1.00 90.00 93 CYS A CA 1
ATOM 708 C C . CYS A 1 93 ? -34.771 9.069 37.133 1.00 90.00 93 CYS A C 1
ATOM 710 O O . CYS A 1 93 ? -34.804 7.856 37.332 1.00 90.00 93 CYS A O 1
ATOM 712 N N . ALA A 1 94 ? -34.035 9.906 37.857 1.00 93.69 94 ALA A N 1
ATOM 713 C CA . ALA A 1 94 ? -33.103 9.512 38.897 1.00 93.69 94 ALA A CA 1
ATOM 714 C C . ALA A 1 94 ? -33.737 9.608 40.290 1.00 93.69 94 ALA A C 1
ATOM 716 O O . ALA A 1 94 ? -34.387 10.590 40.651 1.00 93.69 94 ALA A O 1
ATOM 717 N N . GLU A 1 95 ? -33.506 8.581 41.097 1.00 94.38 95 GLU A N 1
ATOM 718 C CA . GLU A 1 95 ? -33.788 8.549 42.525 1.00 94.38 95 GLU A CA 1
ATOM 719 C C . GLU A 1 95 ? -32.459 8.403 43.258 1.00 94.38 95 GLU A C 1
ATOM 721 O O . GLU A 1 95 ? -31.769 7.389 43.135 1.00 94.38 95 GLU A O 1
ATOM 726 N N . VAL A 1 96 ? -32.090 9.439 44.005 1.00 94.38 96 VAL A N 1
ATOM 727 C CA . VAL A 1 96 ? -30.809 9.519 44.706 1.00 94.38 96 VAL A CA 1
ATOM 728 C C . VAL A 1 96 ? -31.074 9.515 46.202 1.00 94.38 96 VAL A C 1
ATOM 730 O O . VAL A 1 96 ? -31.940 10.240 46.682 1.00 94.38 96 VAL A O 1
ATOM 733 N N . ASN A 1 97 ? -30.346 8.685 46.944 1.00 93.56 97 ASN A N 1
ATOM 734 C CA . ASN A 1 97 ? -30.464 8.589 48.394 1.00 93.56 97 ASN A CA 1
ATOM 735 C C . ASN A 1 97 ? -29.083 8.563 49.046 1.00 93.56 97 ASN A C 1
ATOM 737 O O . ASN A 1 97 ? -28.153 7.944 48.532 1.00 93.56 97 ASN A O 1
ATOM 741 N N . VAL A 1 98 ? -28.966 9.176 50.224 1.00 93.44 98 VAL A N 1
ATOM 742 C CA . VAL A 1 98 ? -27.781 9.010 51.073 1.00 93.44 98 VAL A CA 1
ATOM 743 C C . VAL A 1 98 ? -27.920 7.702 51.843 1.00 93.44 98 VAL A C 1
ATOM 745 O O . VAL A 1 98 ? -28.923 7.474 52.520 1.00 93.44 98 VAL A O 1
ATOM 748 N N . THR A 1 99 ? -26.913 6.840 51.759 1.00 93.19 99 THR A N 1
ATOM 749 C CA . THR A 1 99 ? -26.919 5.527 52.413 1.00 93.19 99 THR A CA 1
ATOM 750 C C . THR A 1 99 ? -25.537 5.175 52.956 1.00 93.19 99 THR A C 1
ATOM 752 O O . THR A 1 99 ? -24.555 5.856 52.662 1.00 93.19 99 THR A O 1
ATOM 755 N N . ASP A 1 100 ? -25.461 4.131 53.777 1.00 91.25 100 ASP A N 1
ATOM 756 C CA . ASP A 1 100 ? -24.179 3.551 54.173 1.00 91.25 100 ASP A CA 1
ATOM 757 C C . ASP A 1 100 ? -23.700 2.626 53.050 1.00 91.25 100 ASP A C 1
ATOM 759 O O . ASP A 1 100 ? -24.406 1.698 52.647 1.00 91.25 100 ASP A O 1
ATOM 763 N N . VAL A 1 101 ? -22.516 2.910 52.510 1.00 89.31 101 VAL A N 1
ATOM 764 C CA . VAL A 1 101 ? -21.907 2.146 51.420 1.00 89.31 101 VAL A CA 1
ATOM 765 C C . VAL A 1 101 ? -20.688 1.423 51.971 1.00 89.31 101 VAL A C 1
ATOM 767 O O . VAL A 1 101 ? -19.799 2.032 52.564 1.00 89.31 101 VAL A O 1
ATOM 770 N N . THR A 1 102 ? -20.675 0.106 51.787 1.00 87.44 102 THR A N 1
ATOM 771 C CA . THR A 1 102 ? -19.603 -0.773 52.245 1.00 87.44 102 THR A CA 1
ATOM 772 C C . THR A 1 102 ? -18.773 -1.228 51.052 1.00 87.44 102 THR A C 1
ATOM 774 O O . THR A 1 102 ? -19.299 -1.879 50.151 1.00 87.44 102 THR A O 1
ATOM 777 N N . GLU A 1 103 ? -17.480 -0.908 51.047 1.00 81.38 103 GLU A N 1
ATOM 778 C CA . GLU A 1 103 ? -16.558 -1.259 49.962 1.00 81.38 103 GLU A CA 1
ATOM 779 C C . GLU A 1 103 ? -15.299 -1.941 50.493 1.00 81.38 103 GLU A C 1
ATOM 781 O O . GLU A 1 103 ? -14.789 -1.628 51.571 1.00 81.38 103 GLU A O 1
ATOM 786 N N . GLU A 1 104 ? -14.799 -2.912 49.731 1.00 77.69 104 GLU A N 1
ATOM 787 C CA . GLU A 1 104 ? -13.545 -3.593 50.025 1.00 77.69 104 GLU A CA 1
ATOM 788 C C . GLU A 1 104 ? -12.385 -2.805 49.415 1.00 77.69 104 GLU A C 1
ATOM 790 O O . GLU A 1 104 ? -12.255 -2.684 48.197 1.00 77.69 104 GLU A O 1
ATOM 795 N N . PHE A 1 105 ? -11.520 -2.279 50.273 1.00 66.31 105 PHE A N 1
ATOM 796 C CA . PHE A 1 105 ? -10.329 -1.557 49.874 1.00 66.31 105 PHE A CA 1
ATOM 797 C C . PHE A 1 105 ? -9.113 -2.480 49.932 1.00 66.31 105 PHE A C 1
ATOM 799 O O . PHE A 1 105 ? -8.747 -2.957 51.010 1.00 66.31 105 PHE A O 1
ATOM 806 N N . LYS A 1 106 ? -8.457 -2.707 48.790 1.00 59.03 106 LYS A N 1
ATOM 807 C CA . LYS A 1 106 ? -7.216 -3.493 48.712 1.00 59.03 106 LYS A CA 1
ATOM 808 C C . LYS A 1 106 ? -6.008 -2.567 48.809 1.00 59.03 106 LYS A C 1
ATOM 810 O O . LYS A 1 106 ? -5.814 -1.702 47.958 1.00 59.03 106 LYS A O 1
ATOM 815 N N . GLY A 1 107 ? -5.208 -2.729 49.862 1.00 50.69 107 GLY A N 1
ATOM 816 C CA . GLY A 1 107 ? -3.976 -1.964 50.043 1.00 50.69 107 GLY A CA 1
ATOM 817 C C . GLY A 1 107 ? -2.923 -2.323 48.990 1.00 50.69 107 GLY A C 1
ATOM 818 O O . GLY A 1 107 ? -2.754 -3.488 48.640 1.00 50.69 107 GLY A O 1
ATOM 819 N N . THR A 1 108 ? -2.175 -1.330 48.510 1.00 48.22 108 THR A N 1
ATOM 820 C CA . THR A 1 108 ? -1.156 -1.491 47.458 1.00 48.22 108 THR A CA 1
ATOM 821 C C . THR A 1 108 ? 0.104 -2.242 47.894 1.00 48.22 108 THR A C 1
ATOM 823 O O . THR A 1 108 ? 0.898 -2.581 47.021 1.00 48.22 108 THR A O 1
ATOM 826 N N . PHE A 1 109 ? 0.317 -2.509 49.193 1.00 41.41 109 PHE A N 1
ATOM 827 C CA . PHE A 1 109 ? 1.621 -2.995 49.670 1.00 41.41 109 PHE A CA 1
ATOM 828 C C . PHE A 1 109 ? 1.681 -4.347 50.394 1.00 41.41 109 PHE A C 1
ATOM 830 O O . PHE A 1 109 ? 2.774 -4.892 50.458 1.00 41.41 109 PHE A O 1
ATOM 837 N N . GLU A 1 110 ? 0.586 -4.957 50.863 1.00 49.56 110 GLU A N 1
ATOM 838 C CA . GLU A 1 110 ? 0.681 -6.269 51.556 1.00 49.56 110 GLU A CA 1
ATOM 839 C C . GLU A 1 110 ? -0.488 -7.237 51.283 1.00 49.56 110 GLU A C 1
ATOM 841 O O . GLU A 1 110 ? -0.606 -8.268 51.934 1.00 49.56 110 GLU A O 1
ATOM 846 N N . GLY A 1 111 ? -1.355 -6.963 50.301 1.00 50.44 111 GLY A N 1
ATOM 847 C CA . GLY A 1 111 ? -2.500 -7.841 50.013 1.00 50.44 111 GLY A CA 1
ATOM 848 C C . GLY A 1 111 ? -3.612 -7.808 51.074 1.00 50.44 111 GLY A C 1
ATOM 849 O O . GLY A 1 111 ? -4.585 -8.550 50.948 1.00 50.44 111 GLY A O 1
ATOM 850 N N . ASP A 1 112 ? -3.508 -6.925 52.071 1.00 55.56 112 ASP A N 1
ATOM 851 C CA . ASP A 1 112 ? -4.565 -6.660 53.044 1.00 55.56 112 ASP A CA 1
ATOM 852 C C . ASP A 1 112 ? -5.783 -6.027 52.353 1.00 55.56 112 ASP A C 1
ATOM 854 O O . ASP A 1 112 ? -5.728 -4.916 51.809 1.00 55.56 112 ASP A O 1
ATOM 858 N N . SER A 1 113 ? -6.901 -6.753 52.388 1.00 62.19 113 SER A N 1
ATOM 859 C CA . SER A 1 113 ? -8.231 -6.225 52.104 1.00 62.19 113 SER A CA 1
ATOM 860 C C . SER A 1 113 ? -8.860 -5.750 53.409 1.00 62.19 113 SER A C 1
ATOM 862 O O . SER A 1 113 ? -8.871 -6.459 54.415 1.00 62.19 113 SER A O 1
ATOM 864 N N . ARG A 1 114 ? -9.386 -4.526 53.412 1.00 71.25 114 ARG A N 1
ATOM 865 C CA . ARG A 1 114 ? -10.184 -4.002 54.524 1.00 71.25 114 ARG A CA 1
ATOM 866 C C . ARG A 1 114 ? -11.519 -3.512 54.010 1.00 71.25 114 ARG A C 1
ATOM 868 O O . ARG A 1 114 ? -11.586 -2.809 53.008 1.00 71.25 114 ARG A O 1
ATOM 875 N N . THR A 1 115 ? -12.577 -3.860 54.718 1.00 77.62 115 THR A N 1
ATOM 876 C CA . THR A 1 115 ? -13.916 -3.364 54.429 1.00 77.62 115 THR A CA 1
ATOM 877 C C . THR A 1 115 ? -14.109 -2.016 55.115 1.00 77.62 115 THR A C 1
ATOM 879 O O . THR A 1 115 ? -13.910 -1.902 56.325 1.00 77.62 115 THR A O 1
ATOM 882 N N . VAL A 1 116 ? -14.475 -0.995 54.347 1.00 78.25 116 VAL A N 1
ATOM 883 C CA . VAL A 1 116 ? -14.769 0.357 54.833 1.00 78.25 116 VAL A CA 1
ATOM 884 C C . VAL A 1 116 ? -16.254 0.623 54.619 1.00 78.25 116 VAL A C 1
ATOM 886 O O . VAL A 1 116 ? -16.761 0.395 53.525 1.00 78.25 116 VAL A O 1
ATOM 889 N N . THR A 1 117 ? -16.941 1.090 55.662 1.00 84.81 117 THR A N 1
ATOM 890 C CA . THR A 1 117 ? -18.343 1.520 55.590 1.00 84.81 117 THR A CA 1
ATOM 891 C C . THR A 1 117 ? -18.410 3.004 55.901 1.00 84.81 117 THR A C 1
ATOM 893 O O . THR A 1 117 ? -18.078 3.407 57.013 1.00 84.81 117 THR A O 1
ATOM 896 N N . GLU A 1 118 ? -18.840 3.798 54.928 1.00 86.81 118 GLU A N 1
ATOM 897 C CA . GLU A 1 118 ? -18.919 5.260 55.011 1.00 86.81 118 GLU A CA 1
ATOM 898 C C . GLU A 1 118 ? -20.219 5.763 54.373 1.00 86.81 118 GLU A C 1
ATOM 900 O O . GLU A 1 118 ? -20.910 5.026 53.659 1.00 86.81 118 GLU A O 1
ATOM 905 N N . LYS A 1 119 ? -20.560 7.035 54.613 1.00 89.94 119 LYS A N 1
ATOM 906 C CA . LYS A 1 119 ? -21.706 7.665 53.948 1.00 89.94 119 LYS A CA 1
ATOM 907 C C . LYS A 1 119 ? -21.419 7.864 52.462 1.00 89.94 119 LYS A C 1
ATOM 909 O O . LYS A 1 119 ? -20.397 8.424 52.070 1.00 89.94 119 LYS A O 1
ATOM 914 N N . GLY A 1 120 ? -22.362 7.436 51.636 1.00 92.50 120 GLY A N 1
ATOM 915 C CA . GLY A 1 120 ? -22.282 7.529 50.189 1.00 92.50 120 GLY A CA 1
ATOM 916 C C . GLY A 1 120 ? -23.633 7.807 49.550 1.00 92.50 120 GLY A C 1
ATOM 917 O O . GLY A 1 120 ? -24.625 8.081 50.231 1.00 92.50 120 GLY A O 1
ATOM 918 N N . LEU A 1 121 ? -23.656 7.726 48.226 1.00 94.50 121 LEU A N 1
ATOM 919 C CA . LEU A 1 121 ? -24.845 7.912 47.405 1.00 94.50 121 LEU A CA 1
ATOM 920 C C . LEU A 1 121 ? -25.269 6.575 46.803 1.00 94.50 121 LEU A C 1
ATOM 922 O O . LEU A 1 121 ? -24.440 5.833 46.279 1.00 94.50 121 LEU A O 1
ATOM 926 N N . GLU A 1 122 ? -26.567 6.295 46.861 1.00 95.31 122 GLU A N 1
ATOM 927 C CA . GLU A 1 122 ? -27.237 5.301 46.031 1.00 95.31 122 GLU A CA 1
ATOM 928 C C . GLU A 1 122 ? -28.023 6.027 44.939 1.00 95.31 122 GLU A C 1
ATOM 930 O O . GLU A 1 122 ? -28.888 6.846 45.246 1.00 95.31 122 GLU A O 1
ATOM 935 N N . VAL A 1 123 ? -27.739 5.707 43.679 1.00 96.12 123 VAL A N 1
ATOM 936 C CA . VAL A 1 123 ? -28.418 6.252 42.502 1.00 96.12 123 VAL A CA 1
ATOM 937 C C . VAL A 1 123 ? -29.162 5.124 41.798 1.00 96.12 123 VAL A C 1
ATOM 939 O O . VAL A 1 123 ? -28.553 4.157 41.336 1.00 96.12 123 VAL A O 1
ATOM 942 N N . LYS A 1 124 ? -30.485 5.255 41.711 1.00 95.50 124 LYS A N 1
ATOM 943 C CA . LYS A 1 124 ? -31.363 4.400 40.906 1.00 95.50 124 LYS A CA 1
ATOM 944 C C . LYS A 1 124 ? -31.925 5.202 39.755 1.00 95.50 124 LYS A C 1
ATOM 946 O O . LYS A 1 124 ? -32.249 6.374 39.926 1.00 95.50 124 LYS A O 1
ATOM 951 N N . VAL A 1 125 ? -32.081 4.567 38.603 1.00 95.06 125 VAL A N 1
ATOM 952 C CA . VAL A 1 125 ? -32.645 5.222 37.426 1.00 95.06 125 VAL A CA 1
ATOM 953 C C . VAL A 1 125 ? -33.838 4.410 36.941 1.00 95.06 125 VAL A C 1
ATOM 955 O O . VAL A 1 125 ? -33.781 3.187 36.869 1.00 95.06 125 VAL A O 1
ATOM 958 N N . LYS A 1 126 ? -34.952 5.081 36.647 1.00 94.31 126 LYS A N 1
ATOM 959 C CA . LYS A 1 126 ? -36.158 4.446 36.096 1.00 94.31 126 LYS A CA 1
ATOM 960 C C . LYS A 1 126 ? -35.879 3.898 34.699 1.00 94.31 126 LYS A C 1
ATOM 962 O O . LYS A 1 126 ? -34.977 4.388 34.018 1.00 94.31 126 LYS A O 1
ATOM 967 N N . SER A 1 127 ? -36.699 2.959 34.230 1.00 93.19 127 SER A N 1
ATOM 968 C CA . SER A 1 127 ? -36.626 2.511 32.838 1.00 93.19 127 SER A CA 1
ATOM 969 C C . SER A 1 127 ? -36.783 3.684 31.857 1.00 93.19 127 SER A C 1
ATOM 971 O O . SER A 1 127 ? -37.376 4.730 32.166 1.00 93.19 127 SER A O 1
ATOM 973 N N . ASN A 1 128 ? -36.188 3.537 30.680 1.00 93.50 128 ASN A N 1
ATOM 974 C CA . ASN A 1 128 ? -36.118 4.548 29.642 1.00 93.50 128 ASN A CA 1
ATOM 975 C C . ASN A 1 128 ? -36.605 3.977 28.299 1.00 93.50 128 ASN A C 1
ATOM 977 O O . ASN A 1 128 ? -35.783 3.533 27.499 1.00 93.50 128 ASN A O 1
ATOM 981 N N . PRO A 1 129 ? -37.924 4.016 28.026 1.00 90.00 129 PRO A N 1
ATOM 982 C CA . PRO A 1 129 ? -38.481 3.567 26.746 1.00 90.00 129 PRO A CA 1
ATOM 983 C C . PRO A 1 129 ? -38.191 4.539 25.584 1.00 90.00 129 PRO A C 1
ATOM 985 O O . PRO A 1 129 ? -38.604 4.318 24.448 1.00 90.00 129 PRO A O 1
ATOM 988 N N . GLU A 1 130 ? -37.525 5.656 25.874 1.00 89.69 130 GLU A N 1
ATOM 989 C CA . GLU A 1 130 ? -37.186 6.706 24.918 1.00 89.69 130 GLU A CA 1
ATOM 990 C C . GLU A 1 130 ? -35.712 6.603 24.502 1.00 89.69 130 GLU A C 1
ATOM 992 O O . GLU A 1 130 ? -35.107 5.546 24.655 1.00 89.69 130 GLU A O 1
ATOM 997 N N . TYR A 1 131 ? -35.148 7.660 23.916 1.00 87.62 131 TYR A N 1
ATOM 998 C CA . TYR A 1 131 ? -33.733 7.749 23.534 1.00 87.62 131 TYR A CA 1
ATOM 999 C C . TYR A 1 131 ? -32.809 7.957 24.744 1.00 87.62 131 TYR A C 1
ATOM 1001 O O . TYR A 1 131 ? -33.280 8.170 25.867 1.00 87.62 131 TYR A O 1
ATOM 1009 N N . LYS A 1 132 ? -31.484 7.911 24.535 1.00 89.25 132 LYS A N 1
ATOM 1010 C CA . LYS A 1 132 ? -30.496 8.183 25.590 1.00 89.25 132 LYS A CA 1
ATOM 1011 C C . LYS A 1 132 ? -30.775 9.513 26.296 1.00 89.25 132 LYS A C 1
ATOM 1013 O O . LYS A 1 132 ? -31.045 10.530 25.664 1.00 89.25 132 LYS A O 1
ATOM 1018 N N . ARG A 1 133 ? -30.649 9.516 27.623 1.00 88.62 133 ARG A N 1
ATOM 1019 C CA . ARG A 1 133 ? -30.803 10.714 28.460 1.00 88.62 133 ARG A CA 1
ATOM 1020 C C . ARG A 1 133 ? -29.649 10.861 29.438 1.00 88.62 133 ARG A C 1
ATOM 1022 O O . ARG A 1 133 ? -29.028 9.869 29.824 1.00 88.62 133 ARG A O 1
ATOM 1029 N N . THR A 1 134 ? -29.404 12.096 29.856 1.00 90.88 134 THR A N 1
ATOM 1030 C CA . THR A 1 134 ? -28.414 12.435 30.879 1.00 90.88 134 THR A CA 1
ATOM 1031 C C . THR A 1 134 ? -29.055 13.226 32.014 1.00 90.88 134 THR A C 1
ATOM 1033 O O . THR A 1 134 ? -30.084 13.883 31.834 1.00 90.88 134 THR A O 1
ATOM 1036 N N . PHE A 1 135 ? -28.463 13.126 33.199 1.00 93.50 135 PHE A N 1
ATOM 1037 C CA . PHE A 1 135 ? -28.767 13.984 34.340 1.00 93.50 135 PHE A CA 1
ATOM 1038 C C . PHE A 1 135 ? -27.483 14.267 35.116 1.00 93.50 135 PHE A C 1
ATOM 1040 O O . PHE A 1 135 ? -26.528 13.488 35.064 1.00 93.50 135 PHE A O 1
ATOM 1047 N N . THR A 1 136 ? -27.466 15.373 35.851 1.00 95.75 136 THR A N 1
ATOM 1048 C CA . THR A 1 136 ? -26.283 15.815 36.592 1.00 95.75 136 THR A CA 1
ATOM 1049 C C . THR A 1 136 ? -26.552 15.750 38.085 1.00 95.75 136 THR A C 1
ATOM 1051 O O . THR A 1 136 ? -27.553 16.270 38.572 1.00 95.75 136 THR A O 1
ATOM 1054 N N . LEU A 1 137 ? -25.644 15.127 38.832 1.00 95.88 137 LEU A N 1
ATOM 1055 C CA . LEU A 1 137 ? -25.637 15.130 40.290 1.00 95.88 137 LEU A CA 1
ATOM 1056 C C . LEU A 1 137 ? -24.500 16.021 40.778 1.00 95.88 137 LEU A C 1
ATOM 1058 O O . LEU A 1 137 ? -23.341 15.785 40.445 1.00 95.88 137 LEU A O 1
ATOM 1062 N N . THR A 1 138 ? -24.805 17.008 41.609 1.00 96.00 138 THR A N 1
ATOM 1063 C CA . THR A 1 138 ? -23.808 17.905 42.197 1.00 96.00 138 THR A CA 1
ATOM 1064 C C . THR A 1 138 ? -23.699 17.639 43.687 1.00 96.00 138 THR A C 1
ATOM 1066 O O . THR A 1 138 ? -24.688 17.708 44.408 1.00 96.00 138 THR A O 1
ATOM 1069 N N . VAL A 1 139 ? -22.493 17.342 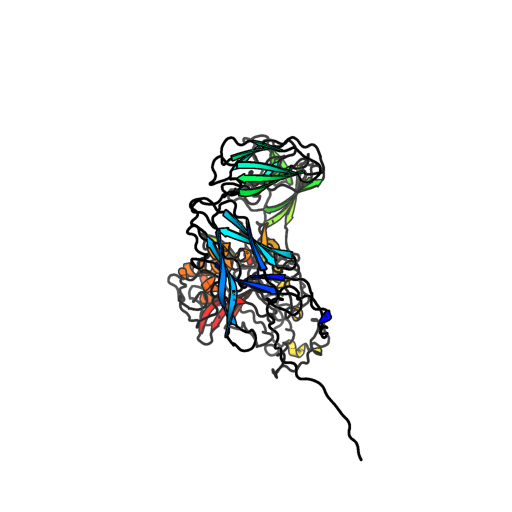44.165 1.00 95.44 139 VAL A N 1
ATOM 1070 C CA . VAL A 1 139 ? -22.200 17.236 45.600 1.00 95.44 139 VAL A CA 1
ATOM 1071 C C . VAL A 1 139 ? -21.632 18.562 46.079 1.00 95.44 139 VAL A C 1
ATOM 1073 O O . VAL A 1 139 ? -20.704 19.094 45.467 1.00 95.44 139 VAL A O 1
ATOM 1076 N N . LYS A 1 140 ? -22.165 19.067 47.191 1.00 94.62 140 LYS A N 1
ATOM 1077 C CA . LYS A 1 140 ? -21.763 20.320 47.824 1.00 94.62 140 LYS A CA 1
ATOM 1078 C C . LYS A 1 140 ? -21.242 20.069 49.232 1.00 94.62 140 LYS A C 1
ATOM 1080 O O . LYS A 1 140 ? -21.985 19.636 50.110 1.00 94.62 140 LYS A O 1
ATOM 1085 N N . ALA A 1 141 ? -19.971 20.368 49.463 1.00 91.75 141 ALA A N 1
ATOM 1086 C CA . ALA A 1 141 ? -19.385 20.362 50.797 1.00 91.75 141 ALA A CA 1
ATOM 1087 C C . ALA A 1 141 ? -19.869 21.577 51.611 1.00 91.75 141 ALA A C 1
ATOM 1089 O O . ALA A 1 141 ? -20.186 22.632 51.058 1.00 91.75 141 ALA A O 1
ATOM 1090 N N . SER A 1 142 ? -19.895 21.468 52.943 1.00 90.19 142 SER A N 1
ATOM 1091 C CA . SER A 1 142 ? -20.378 22.544 53.825 1.00 90.19 142 SER A CA 1
ATOM 1092 C C . SER A 1 142 ? -19.544 23.830 53.796 1.00 90.19 142 SER A C 1
ATOM 1094 O O . SER A 1 142 ? -19.995 24.852 54.303 1.00 90.19 142 SER A O 1
ATOM 1096 N N . ASP A 1 143 ? -18.339 23.795 53.226 1.00 87.75 143 ASP A N 1
ATOM 1097 C CA . ASP A 1 143 ? -17.505 24.980 52.991 1.00 87.75 143 ASP A CA 1
ATOM 1098 C C . ASP A 1 143 ? -17.839 25.722 51.683 1.00 87.75 143 ASP A C 1
ATOM 1100 O O . ASP A 1 143 ? -17.236 26.752 51.386 1.00 87.75 143 ASP A O 1
ATOM 1104 N N . GLY A 1 144 ? -18.822 25.227 50.925 1.00 88.06 144 GLY A N 1
ATOM 1105 C CA . GLY A 1 144 ? -19.289 25.812 49.672 1.00 88.06 144 GLY A CA 1
ATOM 1106 C C . GLY A 1 144 ? -18.676 25.200 48.413 1.00 88.06 144 GLY A C 1
ATOM 1107 O O . GLY A 1 144 ? -19.114 25.560 47.323 1.00 88.06 144 GLY A O 1
ATOM 1108 N N . THR A 1 145 ? -17.718 24.277 48.531 1.00 89.94 145 THR A N 1
ATOM 1109 C CA . THR A 1 145 ? -17.121 23.585 47.377 1.00 89.94 145 THR A CA 1
ATOM 1110 C C . THR A 1 145 ? -18.144 22.675 46.699 1.00 89.94 145 THR A C 1
ATOM 1112 O O . THR A 1 145 ? -18.815 21.895 47.374 1.00 89.94 145 THR A O 1
ATOM 1115 N N . GLU A 1 146 ? -18.239 22.728 45.369 1.00 94.38 146 GLU A N 1
ATOM 1116 C CA . GLU A 1 146 ? -19.168 21.916 44.574 1.00 94.38 146 GLU A CA 1
ATOM 1117 C C . GLU A 1 146 ? -18.426 21.076 43.530 1.00 94.38 146 GLU A C 1
ATOM 1119 O O . GLU A 1 146 ? -17.432 21.514 42.946 1.00 94.38 146 GLU A O 1
ATOM 1124 N N . ARG A 1 147 ? -18.924 19.864 43.271 1.00 93.50 147 ARG A N 1
ATOM 1125 C CA . ARG A 1 147 ? -18.485 19.030 42.147 1.00 93.50 147 ARG A CA 1
ATOM 1126 C C . ARG A 1 147 ? -19.675 18.337 41.498 1.00 93.50 147 ARG A C 1
ATOM 1128 O O . ARG A 1 147 ? -20.429 17.646 42.182 1.00 93.50 147 ARG A O 1
ATOM 1135 N N . SER A 1 148 ? -19.796 18.501 40.184 1.00 94.19 148 SER A N 1
ATOM 1136 C CA . SER A 1 148 ? -20.838 17.882 39.363 1.00 94.19 148 SER A CA 1
ATOM 1137 C C . SER A 1 148 ? -20.360 16.584 38.718 1.00 94.19 148 SER A C 1
ATOM 1139 O O . SER A 1 148 ? -19.201 16.459 38.319 1.00 94.19 148 SER A O 1
ATOM 1141 N N . TYR A 1 149 ? -21.281 15.636 38.613 1.00 93.00 149 TYR A N 1
ATOM 1142 C CA . TYR A 1 149 ? -21.103 14.300 38.072 1.00 93.00 149 TYR A CA 1
ATOM 1143 C C . TYR A 1 149 ? -22.217 14.023 37.065 1.00 93.00 149 TYR A C 1
ATOM 1145 O O . TYR A 1 149 ? -23.395 14.082 37.420 1.00 93.00 149 TYR A O 1
ATOM 1153 N N . GLU A 1 150 ? -21.853 13.735 35.819 1.00 95.25 150 GLU A N 1
ATOM 1154 C CA . GLU A 1 150 ? -22.814 13.401 34.769 1.00 95.25 150 GLU A CA 1
ATOM 1155 C C . GLU A 1 150 ? -23.125 11.902 34.788 1.00 95.25 150 GLU A C 1
ATOM 1157 O O . GLU A 1 150 ? -22.225 11.063 34.858 1.00 95.25 150 GLU A O 1
ATOM 1162 N N . PHE A 1 151 ? -24.411 11.573 34.719 1.00 93.94 151 PHE A N 1
ATOM 1163 C CA . PHE A 1 151 ? -24.917 10.214 34.600 1.00 93.94 151 PHE A CA 1
ATOM 1164 C C . PHE A 1 151 ? -25.582 10.035 33.239 1.00 93.94 151 PHE A C 1
ATOM 1166 O O . PHE A 1 151 ? -26.383 10.869 32.815 1.00 93.94 151 PHE A O 1
ATOM 1173 N N . ILE A 1 152 ? -25.280 8.918 32.574 1.00 92.38 152 ILE A N 1
ATOM 1174 C CA . ILE A 1 152 ? -25.801 8.584 31.246 1.00 92.38 152 ILE A CA 1
ATOM 1175 C C . ILE A 1 152 ? -26.661 7.327 31.349 1.00 92.38 152 ILE A C 1
ATOM 1177 O O . ILE A 1 152 ? -26.222 6.319 31.903 1.00 92.38 152 ILE A O 1
ATOM 1181 N N . GLN A 1 153 ? -27.862 7.363 30.769 1.00 92.88 153 GLN A N 1
ATOM 1182 C CA . GLN A 1 153 ? -28.717 6.191 30.609 1.00 92.88 153 GLN A CA 1
ATOM 1183 C C . GLN A 1 153 ? -29.073 5.963 29.138 1.00 92.88 153 GLN A C 1
ATOM 1185 O O . GLN A 1 153 ? -29.619 6.854 28.484 1.00 92.88 153 GLN A O 1
ATOM 1190 N N . LYS A 1 154 ? -28.824 4.748 28.635 1.00 91.50 154 LYS A N 1
ATOM 1191 C CA . LYS A 1 154 ? -29.255 4.295 27.304 1.00 91.50 154 LYS A CA 1
ATOM 1192 C C . LYS A 1 154 ? -30.784 4.276 27.187 1.00 91.50 154 LYS A C 1
ATOM 1194 O O . LYS A 1 154 ? -31.501 4.167 28.179 1.00 91.50 154 LYS A O 1
ATOM 1199 N N . GLY A 1 155 ? -31.278 4.407 25.966 1.00 90.25 155 GLY A N 1
ATOM 1200 C CA . GLY A 1 155 ? -32.693 4.299 25.629 1.00 90.25 155 GLY A CA 1
ATOM 1201 C C . GLY A 1 155 ? -33.068 2.944 25.031 1.00 90.25 155 GLY A C 1
ATOM 1202 O O . GLY A 1 155 ? -32.190 2.216 24.574 1.00 90.25 155 GLY A O 1
ATOM 1203 N N . GLU A 1 156 ? -34.359 2.605 25.012 1.00 90.19 156 GLU A N 1
ATOM 1204 C CA . GLU A 1 156 ? -34.876 1.524 24.153 1.00 90.19 156 GLU A CA 1
ATOM 1205 C C . GLU A 1 156 ? -34.877 1.935 22.673 1.00 90.19 156 GLU A C 1
ATOM 1207 O O . GLU A 1 156 ? -34.721 1.088 21.792 1.00 90.19 156 GLU A O 1
ATOM 1212 N N . LYS A 1 157 ? -35.026 3.238 22.388 1.00 87.88 157 LYS A N 1
ATOM 1213 C CA . LYS A 1 157 ? -34.884 3.778 21.031 1.00 87.88 157 LYS A CA 1
ATOM 1214 C C . LYS A 1 157 ? -33.405 3.970 20.701 1.00 87.88 157 LYS A C 1
ATOM 1216 O O . LYS A 1 157 ? -32.638 4.450 21.534 1.00 87.88 157 LYS A O 1
ATOM 1221 N N . ALA A 1 158 ? -33.021 3.606 19.478 1.00 86.12 158 ALA A N 1
ATOM 1222 C CA . ALA A 1 158 ? -31.656 3.773 18.988 1.00 86.12 158 ALA A CA 1
ATOM 1223 C C . ALA A 1 158 ? -31.283 5.261 18.881 1.00 86.12 158 ALA A C 1
ATOM 1225 O O . ALA A 1 158 ? -32.084 6.064 18.405 1.00 86.12 158 ALA A O 1
ATOM 1226 N N . ASP A 1 159 ? -30.068 5.614 19.302 1.00 87.44 159 ASP A N 1
ATOM 1227 C CA . ASP A 1 159 ? -29.545 6.975 19.168 1.00 87.44 159 ASP A CA 1
ATOM 1228 C C . ASP A 1 159 ? -29.337 7.356 17.692 1.00 87.44 159 ASP A C 1
ATOM 1230 O O . ASP A 1 159 ? -29.224 6.489 16.826 1.00 87.44 159 ASP A O 1
ATOM 1234 N N . ALA A 1 160 ? -29.287 8.659 17.415 1.00 91.00 160 ALA A N 1
ATOM 1235 C CA . ALA A 1 160 ? -29.011 9.219 16.102 1.00 91.00 160 ALA A CA 1
ATOM 1236 C C . ALA A 1 160 ? -27.721 8.635 15.530 1.00 91.00 160 ALA A C 1
ATOM 1238 O O . ALA A 1 160 ? -26.680 8.629 16.186 1.00 91.00 160 ALA A O 1
ATOM 1239 N N . GLU A 1 161 ? -27.797 8.191 14.285 1.00 91.12 161 GLU A N 1
ATOM 1240 C CA . GLU A 1 161 ? -26.658 7.711 13.524 1.00 91.12 161 GLU A CA 1
ATOM 1241 C C . GLU A 1 161 ? -26.674 8.363 12.143 1.00 91.12 161 GLU A C 1
ATOM 1243 O O . GLU A 1 161 ? -27.725 8.482 11.500 1.00 91.12 161 GLU A O 1
ATOM 1248 N N . VAL A 1 162 ? -25.497 8.808 11.704 1.00 94.19 162 VAL A N 1
ATOM 1249 C CA . VAL A 1 162 ? -25.259 9.314 10.355 1.00 94.19 162 VAL A CA 1
ATOM 1250 C C . VAL A 1 162 ? -23.927 8.796 9.844 1.00 94.19 162 VAL A C 1
ATOM 1252 O O . VAL A 1 162 ? -22.931 8.793 10.566 1.00 94.19 162 VAL A O 1
ATOM 1255 N N . SER A 1 163 ? -23.902 8.361 8.589 1.00 92.50 163 SER A N 1
ATOM 1256 C CA . SER A 1 163 ? -22.661 7.994 7.910 1.00 92.50 163 SER A CA 1
ATOM 1257 C C . SER A 1 163 ? -22.738 8.299 6.417 1.00 92.50 163 SER A C 1
ATOM 1259 O O . SER A 1 163 ? -23.819 8.329 5.831 1.00 92.50 163 SER A O 1
ATOM 1261 N N . THR A 1 164 ? -21.587 8.520 5.789 1.00 93.38 164 THR A N 1
ATOM 1262 C CA . THR A 1 164 ? -21.459 8.705 4.339 1.00 93.38 164 THR A CA 1
ATOM 1263 C C . THR A 1 164 ? -20.201 8.001 3.840 1.00 93.38 164 THR A C 1
ATOM 1265 O O . THR A 1 164 ? -19.215 7.878 4.565 1.00 93.38 164 THR A O 1
ATOM 1268 N N . ASN A 1 165 ? -20.236 7.536 2.590 1.00 90.00 165 ASN A N 1
ATOM 1269 C CA . ASN A 1 165 ? -19.058 7.002 1.904 1.00 90.00 165 ASN A CA 1
ATOM 1270 C C . ASN A 1 165 ? -18.211 8.110 1.253 1.00 90.00 165 ASN A C 1
ATOM 1272 O O . ASN A 1 165 ? -17.086 7.846 0.822 1.00 90.00 165 ASN A O 1
ATOM 1276 N N . THR A 1 166 ? -18.739 9.334 1.166 1.00 89.56 166 THR A N 1
ATOM 1277 C CA . THR A 1 166 ? -18.035 10.489 0.606 1.00 89.56 166 THR A CA 1
ATOM 1278 C C . THR A 1 166 ? -17.034 11.011 1.627 1.00 89.56 166 THR A C 1
ATOM 1280 O O . THR A 1 166 ? -17.412 11.572 2.651 1.00 89.56 166 THR A O 1
ATOM 1283 N N . LYS A 1 167 ? -15.742 10.811 1.349 1.00 89.19 167 LYS A N 1
ATOM 1284 C CA . LYS A 1 167 ? -14.656 11.233 2.245 1.00 89.19 167 LYS A CA 1
ATOM 1285 C C . LYS A 1 167 ? -14.337 12.717 2.137 1.00 89.19 167 LYS A C 1
ATOM 1287 O O . LYS A 1 167 ? -13.993 13.321 3.143 1.00 89.19 167 LYS A O 1
ATOM 1292 N N . ASP A 1 168 ? -14.427 13.268 0.934 1.00 92.88 168 ASP A N 1
ATOM 1293 C CA . ASP A 1 168 ? -14.143 14.660 0.608 1.00 92.88 168 ASP A CA 1
ATOM 1294 C C . ASP A 1 168 ? -14.818 15.032 -0.719 1.00 92.88 168 ASP A C 1
ATOM 1296 O O . ASP A 1 168 ? -15.233 14.160 -1.488 1.00 92.88 168 ASP A O 1
ATOM 1300 N N . VAL A 1 169 ? -14.958 16.335 -0.957 1.00 92.56 169 VAL A N 1
ATOM 1301 C CA . VAL A 1 169 ? -15.520 16.909 -2.181 1.00 92.56 169 VAL A CA 1
ATOM 1302 C C . VAL A 1 169 ? -14.557 17.941 -2.756 1.00 92.56 169 VAL A C 1
ATOM 1304 O O . VAL A 1 169 ? -14.115 18.855 -2.059 1.00 92.56 169 VAL A O 1
ATOM 1307 N N . GLU A 1 170 ? -14.278 17.836 -4.054 1.00 91.81 170 GLU A N 1
ATOM 1308 C CA . GLU A 1 170 ? -13.436 18.777 -4.794 1.00 91.81 170 GLU A CA 1
ATOM 1309 C C . GLU A 1 170 ? -14.237 19.470 -5.902 1.00 91.81 170 GLU A C 1
ATOM 1311 O O . GLU A 1 170 ? -14.812 18.808 -6.765 1.00 91.81 170 GLU A O 1
ATOM 1316 N N . PHE A 1 171 ? -14.246 20.804 -5.902 1.00 91.06 171 PHE A N 1
ATOM 1317 C CA . PHE A 1 171 ? -14.796 21.626 -6.978 1.00 91.06 171 PHE A CA 1
ATOM 1318 C C . PHE A 1 171 ? -13.683 22.298 -7.783 1.00 91.06 171 PHE A C 1
ATOM 1320 O O . PHE A 1 171 ? -12.696 22.789 -7.232 1.00 91.06 171 PHE A O 1
ATOM 1327 N N . PHE A 1 172 ? -13.895 22.414 -9.092 1.00 89.12 172 PHE A N 1
ATOM 1328 C CA . PHE A 1 172 ? -13.104 23.310 -9.929 1.00 89.12 172 PHE A CA 1
ATOM 1329 C C . PHE A 1 172 ? -13.472 24.768 -9.673 1.00 89.12 172 PHE A C 1
ATOM 1331 O O . PHE A 1 172 ? -14.526 25.086 -9.112 1.00 89.12 172 PHE A O 1
ATOM 1338 N N . ALA A 1 173 ? -12.611 25.670 -10.131 1.00 88.81 173 ALA A N 1
ATOM 1339 C CA . ALA A 1 173 ? -12.819 27.098 -9.981 1.00 88.81 173 ALA A CA 1
ATOM 1340 C C . ALA A 1 173 ? -14.130 27.584 -10.609 1.00 88.81 173 ALA A C 1
ATOM 1342 O O . ALA A 1 173 ? -14.767 28.460 -10.049 1.00 88.81 173 ALA A O 1
ATOM 1343 N N . ASP A 1 174 ? -14.615 26.994 -11.701 1.00 89.06 174 ASP A N 1
ATOM 1344 C CA . ASP A 1 174 ? -15.906 27.398 -12.278 1.00 89.06 174 ASP A CA 1
ATOM 1345 C C . ASP A 1 174 ? -17.119 27.095 -11.379 1.00 89.06 174 ASP A C 1
ATOM 1347 O O . ASP A 1 174 ? -18.185 27.682 -11.574 1.00 89.06 174 ASP A O 1
ATOM 1351 N N . GLY A 1 175 ? -16.943 26.265 -10.347 1.00 91.00 175 GLY A N 1
ATOM 1352 C CA . GLY A 1 175 ? -18.009 25.838 -9.450 1.00 91.00 175 GLY A CA 1
ATOM 1353 C C . GLY A 1 175 ? -18.850 24.717 -10.058 1.00 91.00 175 GLY A C 1
ATOM 1354 O O . GLY A 1 175 ? -18.376 23.959 -10.904 1.00 91.00 175 GLY A O 1
ATOM 1355 N N . GLY A 1 176 ? -20.092 24.599 -9.600 1.00 91.81 176 GLY A N 1
ATOM 1356 C CA . GLY A 1 176 ? -21.041 23.584 -10.056 1.00 91.81 176 GLY A CA 1
ATOM 1357 C C . GLY A 1 176 ? -21.631 22.773 -8.912 1.00 91.81 176 GLY A C 1
ATOM 1358 O O . GLY A 1 176 ? -21.525 23.156 -7.748 1.00 91.81 176 GLY A O 1
ATOM 1359 N N . ASP A 1 177 ? -22.235 21.640 -9.263 1.00 93.56 177 ASP A N 1
ATOM 1360 C CA . ASP A 1 177 ? -23.082 20.863 -8.363 1.00 93.56 177 ASP A CA 1
ATOM 1361 C C . ASP A 1 177 ? -22.469 19.485 -8.095 1.00 93.56 177 ASP A C 1
ATOM 1363 O O . ASP A 1 177 ? -22.001 18.817 -9.018 1.00 93.56 177 ASP A O 1
ATOM 1367 N N . GLN A 1 178 ? -22.531 19.025 -6.848 1.00 91.56 178 GLN A N 1
ATOM 1368 C CA . GLN A 1 178 ? -22.257 17.640 -6.468 1.00 91.56 178 GLN A CA 1
ATOM 1369 C C . GLN A 1 178 ? -23.316 17.131 -5.498 1.00 91.56 178 GLN A C 1
ATOM 1371 O O . GLN A 1 178 ? -23.851 17.888 -4.694 1.00 91.56 178 GLN A O 1
ATOM 1376 N N . VAL A 1 179 ? -23.623 15.840 -5.579 1.00 92.75 179 VAL A N 1
ATOM 1377 C CA . VAL A 1 179 ? -24.597 15.185 -4.702 1.00 92.75 179 VAL A CA 1
ATOM 1378 C C . VAL A 1 179 ? -23.850 14.284 -3.730 1.00 92.75 179 VAL A C 1
ATOM 1380 O O . VAL A 1 179 ? -23.014 13.479 -4.142 1.00 92.75 179 VAL A O 1
ATOM 1383 N N . ILE A 1 180 ? -24.140 14.442 -2.442 1.00 93.12 180 ILE A N 1
ATOM 1384 C CA . ILE A 1 180 ? -23.557 13.662 -1.355 1.00 93.12 180 ILE A CA 1
ATOM 1385 C C . ILE A 1 180 ? -24.659 12.794 -0.759 1.00 93.12 180 ILE A C 1
ATOM 1387 O O . ILE A 1 180 ? -25.619 13.303 -0.180 1.00 93.12 180 ILE A O 1
ATOM 1391 N N . GLU A 1 181 ? -24.483 11.483 -0.875 1.00 93.88 181 GLU A N 1
ATOM 1392 C CA . GLU A 1 181 ? -25.369 10.488 -0.275 1.00 93.88 181 GLU A CA 1
ATOM 1393 C C . GLU A 1 181 ? -24.927 10.186 1.163 1.00 93.88 181 GLU A C 1
ATOM 1395 O O . GLU A 1 181 ? -23.740 9.964 1.437 1.00 93.88 181 GLU A O 1
ATOM 1400 N N . TYR A 1 182 ? -25.877 10.153 2.092 1.00 93.44 182 TYR A N 1
ATOM 1401 C CA . TYR A 1 182 ? -25.662 9.792 3.490 1.00 93.44 182 TYR A CA 1
ATOM 1402 C C . TYR A 1 182 ? -26.784 8.880 3.991 1.00 93.44 182 TYR A C 1
ATOM 1404 O O . TYR A 1 182 ? -27.902 8.880 3.491 1.00 93.44 182 TYR A O 1
ATOM 1412 N N . THR A 1 183 ? -26.491 8.075 5.003 1.00 93.69 183 THR A N 1
ATOM 1413 C CA . THR A 1 183 ? -27.481 7.215 5.658 1.00 93.69 183 THR A CA 1
ATOM 1414 C C . THR A 1 183 ? -27.810 7.772 7.030 1.00 93.69 183 THR A C 1
ATOM 1416 O O . THR A 1 183 ? -26.939 8.330 7.697 1.00 93.69 183 THR A O 1
ATOM 1419 N N . THR A 1 184 ? -29.067 7.639 7.454 1.00 92.56 184 THR A N 1
ATOM 1420 C CA . THR A 1 184 ? -29.487 8.010 8.806 1.00 92.56 184 THR A CA 1
ATOM 1421 C C . THR A 1 184 ? -30.678 7.189 9.284 1.00 92.56 184 THR A C 1
ATOM 1423 O O . THR A 1 184 ? -31.523 6.779 8.489 1.00 92.56 184 THR A O 1
ATOM 1426 N N . ASN A 1 185 ? -30.765 6.974 10.598 1.00 89.94 185 ASN A N 1
ATOM 1427 C CA . ASN A 1 185 ? -31.920 6.369 11.262 1.00 89.94 185 ASN A CA 1
ATOM 1428 C C . ASN A 1 185 ? -32.960 7.396 11.766 1.00 89.94 185 ASN A C 1
ATOM 1430 O O . ASN A 1 185 ? -33.963 6.992 12.351 1.00 89.94 185 ASN A O 1
ATOM 1434 N N . MET A 1 186 ? -32.745 8.701 11.542 1.00 88.31 186 MET A N 1
ATOM 1435 C CA . MET A 1 186 ? -33.587 9.791 12.071 1.00 88.31 186 MET A CA 1
ATOM 1436 C C . MET A 1 186 ? -34.604 10.371 11.067 1.00 88.31 186 MET A C 1
ATOM 1438 O O . MET A 1 186 ? -35.345 11.292 11.415 1.00 88.31 186 MET A O 1
ATOM 1442 N N . GLY A 1 187 ? -34.690 9.833 9.844 1.00 84.00 187 GLY A N 1
ATOM 1443 C CA . GLY A 1 187 ? -35.638 10.299 8.819 1.00 84.00 187 GLY A CA 1
ATOM 1444 C C . GLY A 1 187 ? -35.441 11.779 8.469 1.00 84.00 187 GLY A C 1
ATOM 1445 O O . GLY A 1 187 ? -34.315 12.203 8.224 1.00 84.00 187 GLY A O 1
ATOM 1446 N N . ASP A 1 188 ? -36.522 12.567 8.489 1.00 83.56 188 ASP A N 1
ATOM 1447 C CA . ASP A 1 188 ? -36.529 13.986 8.085 1.00 83.56 188 ASP A CA 1
ATOM 1448 C C . ASP A 1 188 ? -35.910 14.957 9.115 1.00 83.56 188 ASP A C 1
ATOM 1450 O O . ASP A 1 188 ? -35.899 16.171 8.912 1.00 83.56 188 ASP A O 1
ATOM 1454 N N . ALA A 1 189 ? -35.397 14.453 10.242 1.00 87.62 189 ALA A N 1
ATOM 1455 C CA . ALA A 1 189 ? -34.721 15.271 11.246 1.00 87.62 189 ALA A CA 1
ATOM 1456 C C . ALA A 1 189 ? -33.233 15.443 10.896 1.00 87.62 189 ALA A C 1
ATOM 1458 O O . ALA A 1 189 ? -32.379 14.727 11.423 1.00 87.62 189 ALA A O 1
ATOM 1459 N N . TYR A 1 190 ? -32.927 16.394 10.011 1.00 91.38 190 TYR A N 1
ATOM 1460 C CA . TYR A 1 190 ? -31.560 16.712 9.592 1.00 91.38 190 TYR A CA 1
ATOM 1461 C C . TYR A 1 190 ? -31.333 18.213 9.368 1.00 91.38 190 TYR A C 1
ATOM 1463 O O . TYR A 1 190 ? -32.262 18.983 9.120 1.00 91.38 190 TYR A O 1
ATOM 1471 N N . SER A 1 191 ? -30.070 18.632 9.428 1.00 92.75 191 SER A N 1
ATOM 1472 C CA . SER A 1 191 ? -29.628 19.986 9.095 1.00 92.75 191 SER A CA 1
ATOM 1473 C C . SER A 1 191 ? -28.221 19.981 8.506 1.00 92.75 191 SER A C 1
ATOM 1475 O O . SER A 1 191 ? -27.401 19.134 8.861 1.00 92.75 191 SER A O 1
ATOM 1477 N N . PHE A 1 192 ? -27.932 20.977 7.668 1.00 94.44 192 PHE A N 1
ATOM 1478 C CA . PHE A 1 192 ? -26.616 21.176 7.068 1.00 94.44 192 PHE A CA 1
ATOM 1479 C C . PHE A 1 192 ? -26.045 22.525 7.480 1.00 94.44 192 PHE A C 1
ATOM 1481 O O . PHE A 1 192 ? -26.740 23.542 7.412 1.00 94.44 192 PHE A O 1
ATOM 1488 N N . SER A 1 193 ? -24.773 22.545 7.859 1.00 94.25 193 SER A N 1
ATOM 1489 C CA . SER A 1 193 ? -24.013 23.779 8.051 1.00 94.25 193 SER A CA 1
ATOM 1490 C C . SER A 1 193 ? -22.659 23.679 7.368 1.00 94.25 193 SER A C 1
ATOM 1492 O O . SER A 1 193 ? -22.163 22.588 7.099 1.00 94.25 193 SER A O 1
ATOM 1494 N N . VAL A 1 194 ? -22.076 24.831 7.047 1.00 96.12 194 VAL A N 1
ATOM 1495 C CA . VAL A 1 194 ? -20.793 24.903 6.353 1.00 96.12 194 VAL A CA 1
ATOM 1496 C C . VAL A 1 194 ? -19.841 25.782 7.143 1.00 96.12 194 VAL A C 1
ATOM 1498 O O . VAL A 1 194 ? -20.063 26.988 7.271 1.00 96.12 194 VAL A O 1
ATOM 1501 N N . ASP A 1 195 ? -18.747 25.184 7.598 1.00 95.94 195 ASP A N 1
ATOM 1502 C CA . ASP A 1 195 ? -17.677 25.886 8.291 1.00 95.94 195 ASP A CA 1
ATOM 1503 C C . ASP A 1 195 ? -16.553 26.212 7.313 1.00 95.94 195 ASP A C 1
ATOM 1505 O O . ASP A 1 195 ? -15.780 25.366 6.864 1.00 95.94 195 ASP A O 1
ATOM 1509 N N . TYR A 1 196 ? -16.463 27.487 6.952 1.00 95.38 196 TYR A N 1
ATOM 1510 C CA . TYR A 1 196 ? -15.480 27.972 5.993 1.00 95.38 196 TYR A CA 1
ATOM 1511 C C . TYR A 1 196 ? -14.121 28.229 6.640 1.00 95.38 196 TYR A C 1
ATOM 1513 O O . TYR A 1 196 ? -14.018 28.952 7.636 1.00 95.38 196 TYR A O 1
ATOM 1521 N N . SER A 1 197 ? -13.059 27.762 5.991 1.00 90.88 197 SER A N 1
ATOM 1522 C CA . SER A 1 197 ? -11.681 28.089 6.358 1.00 90.88 197 SER A CA 1
ATOM 1523 C C . SER A 1 197 ? -11.243 29.408 5.711 1.00 90.88 197 SER A C 1
ATOM 1525 O O . SER A 1 197 ? -11.392 29.597 4.506 1.00 90.88 197 SER A O 1
ATOM 1527 N N . GLY A 1 198 ? -10.662 30.317 6.498 1.00 85.25 198 GLY A N 1
ATOM 1528 C CA . GLY A 1 198 ? -10.167 31.610 6.004 1.00 85.25 198 GLY A CA 1
ATOM 1529 C C . GLY A 1 198 ? -11.266 32.651 5.752 1.00 85.25 198 GLY A C 1
ATOM 1530 O O . GLY A 1 198 ? -12.366 32.558 6.300 1.00 85.25 198 GLY A O 1
ATOM 1531 N N . GLU A 1 199 ? -10.945 33.671 4.952 1.00 83.31 199 GLU A N 1
ATOM 1532 C CA . GLU A 1 199 ? -11.795 34.856 4.737 1.00 83.31 199 GLU A CA 1
ATOM 1533 C C . GLU A 1 199 ? -12.911 34.648 3.697 1.00 83.31 199 GLU A C 1
ATOM 1535 O O . GLU A 1 199 ? -13.897 35.380 3.708 1.00 83.31 199 GLU A O 1
ATOM 1540 N N . SER A 1 200 ? -12.802 33.641 2.820 1.00 86.56 200 SER A N 1
ATOM 1541 C CA . SER A 1 200 ? -13.830 33.350 1.809 1.00 86.56 200 SER A CA 1
ATOM 1542 C C . SER A 1 200 ? -15.012 32.604 2.435 1.00 86.56 200 SER A C 1
ATOM 1544 O O . SER A 1 200 ? -14.866 31.457 2.861 1.00 86.56 200 SER A O 1
ATOM 1546 N N . LYS A 1 201 ? -16.180 33.255 2.490 1.00 91.00 201 LYS A N 1
ATOM 1547 C CA . LYS A 1 201 ? -17.434 32.728 3.056 1.00 91.00 201 LYS A CA 1
ATOM 1548 C C . LYS A 1 201 ? -18.525 32.616 1.987 1.00 91.00 201 LYS A C 1
ATOM 1550 O O . LYS A 1 201 ? -18.383 33.174 0.901 1.00 91.00 201 LYS A O 1
ATOM 1555 N N . ASP A 1 202 ? -19.588 31.885 2.313 1.00 92.06 202 ASP A N 1
ATOM 1556 C CA . ASP A 1 202 ? -20.860 31.826 1.573 1.00 92.06 202 ASP A CA 1
ATOM 1557 C C . ASP A 1 202 ? -20.752 31.401 0.102 1.00 92.06 202 ASP A C 1
ATOM 1559 O O . ASP A 1 202 ? -21.572 31.767 -0.739 1.00 92.06 202 ASP A O 1
ATOM 1563 N N . TRP A 1 203 ? -19.726 30.616 -0.226 1.00 94.88 203 TRP A N 1
ATOM 1564 C CA . TRP A 1 203 ? -19.511 30.134 -1.586 1.00 94.88 203 TRP A CA 1
ATOM 1565 C C . TRP A 1 203 ? -20.098 28.752 -1.861 1.00 94.88 203 TRP A C 1
ATOM 1567 O O . TRP A 1 203 ? -20.100 28.342 -3.022 1.00 94.88 203 TRP A O 1
ATOM 1577 N N . LEU A 1 204 ? -20.604 28.072 -0.829 1.00 96.38 204 LEU A N 1
ATOM 1578 C CA . LEU A 1 204 ? -21.340 26.816 -0.918 1.00 96.38 204 LEU A CA 1
ATOM 1579 C C . LEU A 1 204 ? -22.803 27.034 -0.538 1.00 96.38 204 LEU A C 1
ATOM 1581 O O . LEU A 1 204 ? -23.116 27.725 0.430 1.00 96.38 204 LEU A O 1
ATOM 1585 N N . THR A 1 205 ? -23.694 26.374 -1.269 1.00 94.94 205 THR A N 1
ATOM 1586 C CA . THR A 1 205 ? -25.114 26.253 -0.921 1.00 94.94 205 THR A CA 1
ATOM 1587 C C . THR A 1 205 ? -25.487 24.779 -0.830 1.00 94.94 205 THR A C 1
ATOM 1589 O O . THR A 1 205 ? -24.997 23.968 -1.615 1.00 94.94 205 THR A O 1
ATOM 1592 N N . CYS A 1 206 ? -26.303 24.430 0.165 1.00 93.62 206 CYS A N 1
ATOM 1593 C CA . CYS A 1 206 ? -26.705 23.054 0.454 1.00 93.62 206 CYS A CA 1
ATOM 1594 C C . CYS A 1 206 ? -28.220 22.929 0.294 1.00 93.62 206 CYS A C 1
ATOM 1596 O O . CYS A 1 206 ? -28.966 23.641 0.966 1.00 93.62 206 CYS A O 1
ATOM 1598 N N . GLU A 1 207 ? -28.669 22.016 -0.559 1.00 92.94 207 GLU A N 1
ATOM 1599 C CA . GLU A 1 207 ? -30.084 21.752 -0.816 1.00 92.94 207 GLU A CA 1
ATOM 1600 C C . GLU A 1 207 ? -30.355 20.252 -0.673 1.00 92.94 207 GLU A C 1
ATOM 1602 O O . GLU A 1 207 ? -29.783 19.444 -1.399 1.00 92.94 207 GLU A O 1
ATOM 1607 N N . ALA A 1 208 ? -31.234 19.855 0.248 1.00 88.12 208 ALA A N 1
ATOM 1608 C CA . ALA A 1 208 ? -31.724 18.478 0.316 1.00 88.12 208 ALA A CA 1
ATOM 1609 C C . ALA A 1 208 ? -33.098 18.376 -0.344 1.00 88.12 208 ALA A C 1
ATOM 1611 O O . ALA A 1 208 ? -33.964 19.222 -0.116 1.00 88.12 208 ALA A O 1
ATOM 1612 N N . SER A 1 209 ? -33.289 17.330 -1.148 1.00 72.62 209 SER A N 1
ATOM 1613 C CA . SER A 1 209 ? -34.590 17.014 -1.755 1.00 72.62 209 SER A CA 1
ATOM 1614 C C . SER A 1 209 ? -35.413 16.050 -0.895 1.00 72.62 209 SER A C 1
ATOM 1616 O O . SER A 1 209 ? -36.635 16.169 -0.855 1.00 72.62 209 SER A O 1
ATOM 1618 N N . GLU A 1 210 ? -34.741 15.161 -0.162 1.00 81.88 210 GLU A N 1
ATOM 1619 C CA . GLU A 1 210 ? -35.293 14.230 0.824 1.00 81.88 210 GLU A CA 1
ATOM 1620 C C . GLU A 1 210 ? -34.185 13.778 1.794 1.00 81.88 210 GLU A C 1
ATOM 1622 O O . GLU A 1 210 ? -33.003 14.067 1.576 1.00 81.88 210 GLU A O 1
ATOM 1627 N N . ALA A 1 211 ? -34.552 13.080 2.873 1.00 83.44 211 ALA A N 1
ATOM 1628 C CA . ALA A 1 211 ? -33.579 12.508 3.796 1.00 83.44 211 ALA A CA 1
ATOM 1629 C C . ALA A 1 211 ? -32.636 11.529 3.076 1.00 83.44 211 ALA A C 1
ATOM 1631 O O . ALA A 1 211 ? -33.080 10.622 2.376 1.00 83.44 211 ALA A O 1
ATOM 1632 N N . GLY A 1 212 ? -31.333 11.686 3.311 1.00 88.81 212 GLY A N 1
ATOM 1633 C CA . GLY A 1 212 ? -30.296 10.788 2.797 1.00 88.81 212 GLY A CA 1
ATOM 1634 C C . GLY A 1 212 ? -29.504 11.325 1.605 1.00 88.81 212 GLY A C 1
ATOM 1635 O O . GLY A 1 212 ? -28.515 10.709 1.220 1.00 88.81 212 GLY A O 1
ATOM 1636 N N . SER A 1 213 ? -29.855 12.496 1.066 1.00 92.69 213 SER A N 1
ATOM 1637 C CA . SER A 1 213 ? -29.077 13.129 -0.002 1.00 92.69 213 SER A CA 1
ATOM 1638 C C . SER A 1 213 ? -29.029 14.650 0.144 1.00 92.69 213 SER A C 1
ATOM 1640 O O . SER A 1 213 ? -30.043 15.303 0.403 1.00 92.69 213 SER A O 1
ATOM 1642 N N . VAL A 1 214 ? -27.840 15.234 -0.030 1.00 94.25 214 VAL A N 1
ATOM 1643 C CA . VAL A 1 214 ? -27.638 16.688 -0.064 1.00 94.25 214 VAL A CA 1
ATOM 1644 C C . VAL A 1 214 ? -26.901 17.096 -1.331 1.00 94.25 214 VAL A C 1
ATOM 1646 O O . VAL A 1 214 ? -25.807 16.620 -1.634 1.00 94.25 214 VAL A O 1
ATOM 1649 N N . LYS A 1 215 ? -27.508 18.015 -2.078 1.00 94.94 215 LYS A N 1
ATOM 1650 C CA . LYS A 1 215 ? -26.897 18.678 -3.220 1.00 94.94 215 LYS A CA 1
ATOM 1651 C C . LYS A 1 215 ? -26.093 19.874 -2.726 1.00 94.94 215 LYS A C 1
ATOM 1653 O O . LYS A 1 215 ? -26.640 20.826 -2.173 1.00 94.94 215 LYS A O 1
ATOM 1658 N N . LEU A 1 216 ? -24.792 19.827 -2.958 1.00 95.62 216 LEU A N 1
ATOM 1659 C CA . LEU A 1 216 ? -23.853 20.894 -2.678 1.00 95.62 216 LEU A CA 1
ATOM 1660 C C . LEU A 1 216 ? -23.554 21.656 -3.973 1.00 95.62 216 LEU A C 1
ATOM 1662 O O . LEU A 1 216 ? -23.116 21.057 -4.952 1.00 95.62 216 LEU A O 1
ATOM 1666 N N . THR A 1 217 ? -23.770 22.968 -3.977 1.00 96.38 217 THR A N 1
ATOM 1667 C CA . THR A 1 217 ? -23.516 23.833 -5.137 1.00 96.38 217 THR A CA 1
ATOM 1668 C C . THR A 1 217 ? -22.456 24.871 -4.788 1.00 96.38 217 THR A C 1
ATOM 1670 O O . THR A 1 217 ? -22.658 25.689 -3.885 1.00 96.38 217 THR A O 1
ATOM 1673 N N . ALA A 1 218 ? -21.330 24.845 -5.499 1.00 96.56 218 ALA A N 1
ATOM 1674 C CA . ALA A 1 218 ? -20.232 25.789 -5.347 1.00 96.56 218 ALA A CA 1
ATOM 1675 C C . ALA A 1 218 ? -20.336 26.934 -6.356 1.00 96.56 218 ALA A C 1
ATOM 1677 O O . ALA A 1 218 ? -20.506 26.719 -7.557 1.00 96.56 218 ALA A O 1
ATOM 1678 N N . SER A 1 219 ? -20.174 28.167 -5.876 1.00 96.25 219 SER A N 1
ATOM 1679 C CA . SER A 1 219 ? -20.045 29.338 -6.744 1.00 96.25 219 SER A CA 1
ATOM 1680 C C . SER A 1 219 ? -18.694 29.358 -7.458 1.00 96.25 219 SER A C 1
ATOM 1682 O O . SER A 1 219 ? -17.726 28.730 -7.022 1.00 96.25 219 SER A O 1
ATOM 1684 N N . LYS A 1 220 ? -18.607 30.133 -8.540 1.00 94.06 220 LYS A N 1
ATOM 1685 C CA . LYS A 1 220 ? -17.347 30.370 -9.240 1.00 94.06 220 LYS A CA 1
ATOM 1686 C C . LYS A 1 220 ? -16.311 31.030 -8.318 1.00 94.06 220 LYS A C 1
ATOM 1688 O O . LYS A 1 220 ? -16.619 31.930 -7.536 1.00 94.06 220 LYS A O 1
ATOM 1693 N N . TRP A 1 221 ? -15.073 30.591 -8.452 1.00 93.12 221 TRP A N 1
ATOM 1694 C CA . TRP A 1 221 ? -13.867 31.082 -7.819 1.00 93.12 221 TRP A CA 1
ATOM 1695 C C . TRP A 1 221 ? -12.919 31.619 -8.890 1.00 93.12 221 TRP A C 1
ATOM 1697 O O . TRP A 1 221 ? -12.786 31.041 -9.964 1.00 93.12 221 TRP A O 1
ATOM 1707 N N . THR A 1 222 ? -12.292 32.763 -8.631 1.00 90.38 222 THR A N 1
ATOM 1708 C CA . THR A 1 222 ? -11.472 33.474 -9.630 1.00 90.38 222 THR A CA 1
ATOM 1709 C C . THR A 1 222 ? -10.052 33.749 -9.148 1.00 90.38 222 THR A C 1
ATOM 1711 O O . THR A 1 222 ? -9.296 34.421 -9.841 1.00 90.38 222 THR A O 1
ATOM 1714 N N . ASP A 1 223 ? -9.687 33.293 -7.948 1.00 88.12 223 ASP A N 1
ATOM 1715 C CA . ASP A 1 223 ? -8.328 33.452 -7.435 1.00 88.12 223 ASP A CA 1
ATOM 1716 C C . ASP A 1 223 ? -7.425 32.397 -8.077 1.00 88.12 223 ASP A C 1
ATOM 1718 O O . ASP A 1 223 ? -7.667 31.201 -7.941 1.00 88.12 223 ASP A O 1
ATOM 1722 N N . HIS A 1 224 ? -6.398 32.849 -8.789 1.00 84.06 224 HIS A N 1
ATOM 1723 C CA . HIS A 1 224 ? -5.460 32.005 -9.532 1.00 84.06 224 HIS A CA 1
ATOM 1724 C C . HIS A 1 224 ? -4.368 31.372 -8.654 1.00 84.06 224 HIS A C 1
ATOM 1726 O O . HIS A 1 224 ? -3.549 30.606 -9.150 1.00 84.06 224 HIS A O 1
ATOM 1732 N N . VAL A 1 225 ? -4.311 31.716 -7.366 1.00 82.31 225 VAL A N 1
ATOM 1733 C CA . VAL A 1 225 ? -3.245 31.300 -6.447 1.00 82.31 225 VAL A CA 1
ATOM 1734 C C . VAL A 1 225 ? -3.810 30.484 -5.294 1.00 82.31 225 VAL A C 1
ATOM 1736 O O . VAL A 1 225 ? -3.280 29.427 -4.954 1.00 82.31 225 VAL A O 1
ATOM 1739 N N . ASN A 1 226 ? -4.880 30.969 -4.674 1.00 88.19 226 ASN A N 1
ATOM 1740 C CA . ASN A 1 226 ? -5.389 30.397 -3.439 1.00 88.19 226 ASN A CA 1
ATOM 1741 C C . ASN A 1 226 ? -6.513 29.401 -3.712 1.00 88.19 226 ASN A C 1
ATOM 1743 O O . ASN A 1 226 ? -7.484 29.708 -4.400 1.00 88.19 226 ASN A O 1
ATOM 1747 N N . VAL A 1 227 ? -6.423 28.227 -3.093 1.00 91.94 227 VAL A N 1
ATOM 1748 C CA . VAL A 1 227 ? -7.578 27.338 -2.916 1.00 91.94 227 VAL A CA 1
ATOM 1749 C C . VAL A 1 227 ? -8.454 27.866 -1.781 1.00 91.94 227 VAL A C 1
ATOM 1751 O O . VAL A 1 227 ? -7.946 28.475 -0.835 1.00 91.94 227 VAL A O 1
ATOM 1754 N N . ARG A 1 228 ? -9.756 27.582 -1.815 1.00 94.31 228 ARG A N 1
ATOM 1755 C CA . ARG A 1 228 ? -10.653 27.832 -0.674 1.00 94.31 228 ARG A CA 1
ATOM 1756 C C . ARG A 1 228 ? -11.227 26.524 -0.152 1.00 94.31 228 ARG A C 1
ATOM 1758 O O . ARG A 1 228 ? -11.446 25.587 -0.914 1.00 94.31 228 ARG A O 1
ATOM 1765 N N . LYS A 1 229 ? -11.412 26.441 1.165 1.00 96.50 229 LYS A N 1
ATOM 1766 C CA . LYS A 1 229 ? -11.805 25.210 1.858 1.00 96.50 229 LYS A CA 1
ATOM 1767 C C . LYS A 1 229 ? -12.972 25.460 2.797 1.00 96.50 229 LYS A C 1
ATOM 1769 O O . LYS A 1 229 ? -13.095 26.546 3.367 1.00 96.50 229 LYS A O 1
ATOM 1774 N N . ALA A 1 230 ? -13.796 24.446 2.974 1.00 97.12 230 ALA A N 1
ATOM 1775 C CA . ALA A 1 230 ? -14.874 24.421 3.941 1.00 97.12 230 ALA A CA 1
ATOM 1776 C C . ALA A 1 230 ? -15.060 23.001 4.482 1.00 97.12 230 ALA A C 1
ATOM 1778 O O . ALA A 1 230 ? -14.496 22.048 3.947 1.00 97.12 230 ALA A O 1
ATOM 1779 N N . VAL A 1 231 ? -15.854 22.861 5.533 1.00 97.31 231 VAL A N 1
ATOM 1780 C CA . VAL A 1 231 ? -16.336 21.574 6.029 1.00 97.31 231 VAL A CA 1
ATOM 1781 C C . VAL A 1 231 ? -17.853 21.621 6.004 1.00 97.31 231 VAL A C 1
ATOM 1783 O O . VAL A 1 231 ? -18.453 22.525 6.578 1.00 97.31 231 VAL A O 1
ATOM 1786 N N . LEU A 1 232 ? -18.470 20.682 5.292 1.00 96.69 232 LEU A N 1
ATOM 1787 C CA . LEU A 1 232 ? -19.904 20.451 5.365 1.00 96.69 232 LEU A CA 1
ATOM 1788 C C . LEU A 1 232 ? -20.186 19.565 6.578 1.00 96.69 232 LEU A C 1
ATOM 1790 O O . LEU A 1 232 ? -19.684 18.445 6.646 1.00 96.69 232 LEU A O 1
ATOM 1794 N N . HIS A 1 233 ? -21.024 20.041 7.488 1.00 96.12 233 HIS A N 1
ATOM 1795 C CA . HIS A 1 233 ? -21.539 19.264 8.607 1.00 96.12 233 HIS A CA 1
ATOM 1796 C C . HIS A 1 233 ? -22.929 18.749 8.254 1.00 96.12 233 HIS A C 1
ATOM 1798 O O . HIS A 1 233 ? -23.842 19.535 7.987 1.00 96.12 233 HIS A O 1
ATOM 1804 N N . ILE A 1 234 ? -23.091 17.428 8.256 1.00 95.25 234 ILE A N 1
ATOM 1805 C CA . ILE A 1 234 ? -24.390 16.770 8.125 1.00 95.25 234 ILE A CA 1
ATOM 1806 C C . ILE A 1 234 ? -24.801 16.325 9.521 1.00 95.25 234 ILE A C 1
ATOM 1808 O O . ILE A 1 234 ? -24.269 15.345 10.039 1.00 95.25 234 I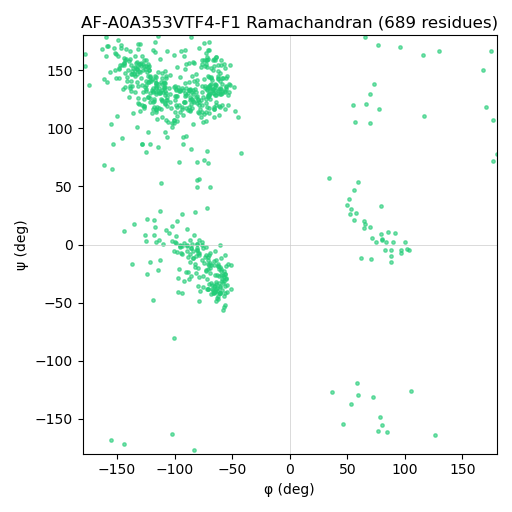LE A O 1
ATOM 1812 N N . THR A 1 235 ? -25.741 17.043 10.130 1.00 94.56 235 THR A N 1
ATOM 1813 C CA . THR A 1 235 ? -26.248 16.736 11.471 1.00 94.56 235 THR A CA 1
ATOM 1814 C C . THR A 1 235 ? -27.629 16.103 11.379 1.00 94.56 235 THR A C 1
ATOM 1816 O O . THR A 1 235 ? -28.491 16.597 10.654 1.00 94.56 235 THR A O 1
ATOM 1819 N N . VAL A 1 236 ? -27.854 15.027 12.132 1.00 93.06 236 VAL A N 1
ATOM 1820 C CA . VAL A 1 236 ? -29.142 14.327 12.206 1.00 93.06 236 VAL A CA 1
ATOM 1821 C C . VAL A 1 236 ? -29.622 14.196 13.648 1.00 93.06 236 VAL A C 1
ATOM 1823 O O . VAL A 1 236 ? -28.823 14.114 14.586 1.00 93.06 236 VAL A O 1
ATOM 1826 N N . GLY A 1 237 ? -30.941 14.146 13.813 1.00 90.12 237 GLY A N 1
ATOM 1827 C CA . GLY A 1 237 ? -31.611 14.077 15.105 1.00 90.12 237 GLY A CA 1
ATOM 1828 C C . GLY A 1 237 ? -31.814 15.445 15.766 1.00 90.12 237 GLY A C 1
ATOM 1829 O O . GLY A 1 237 ? -31.823 16.486 15.112 1.00 90.12 237 GLY A O 1
ATOM 1830 N N . SER A 1 238 ? -32.060 15.447 17.074 1.00 85.62 238 SER A N 1
ATOM 1831 C CA . SER A 1 238 ? -32.413 16.646 17.844 1.00 85.62 238 SER A CA 1
ATOM 1832 C C . SER A 1 238 ? -31.984 16.521 19.306 1.00 85.62 238 SER A C 1
ATOM 1834 O O . SER A 1 238 ? -31.669 15.431 19.779 1.00 85.62 238 SER A O 1
ATOM 1836 N N . ALA A 1 239 ? -32.047 17.620 20.061 1.00 77.94 239 ALA A N 1
ATOM 1837 C CA . ALA A 1 239 ? -31.808 17.595 21.507 1.00 77.94 239 ALA A CA 1
ATOM 1838 C C . ALA A 1 239 ? -32.815 16.717 22.286 1.00 77.94 239 ALA A C 1
ATOM 1840 O O . ALA A 1 239 ? -32.520 16.305 23.405 1.00 77.94 239 ALA A O 1
ATOM 1841 N N . GLU A 1 240 ? -33.998 16.432 21.724 1.00 75.75 240 GLU A N 1
ATOM 1842 C CA . GLU A 1 240 ? -35.011 15.579 22.365 1.00 75.75 240 GLU A CA 1
ATOM 1843 C C . GLU A 1 240 ? -34.842 14.088 22.055 1.00 75.75 240 GLU A C 1
ATOM 1845 O O . GLU A 1 240 ? -35.318 13.253 22.826 1.00 75.75 240 GLU A O 1
ATOM 1850 N N . THR A 1 241 ? -34.181 13.753 20.944 1.00 79.81 241 THR A N 1
ATOM 1851 C CA . THR A 1 241 ? -33.899 12.374 20.538 1.00 79.81 241 THR A CA 1
ATOM 1852 C C . THR A 1 241 ? -32.453 12.026 20.891 1.00 79.81 241 THR A C 1
ATOM 1854 O O . THR A 1 241 ? -32.168 11.407 21.906 1.00 79.81 241 THR A O 1
ATOM 1857 N N . SER A 1 242 ? -31.525 12.459 20.058 1.00 84.94 242 SER A N 1
ATOM 1858 C CA . SER A 1 242 ? -30.072 12.498 20.218 1.00 84.94 242 SER A CA 1
ATOM 1859 C C . SER A 1 242 ? -29.517 13.157 18.951 1.00 84.94 242 SER A C 1
ATOM 1861 O O . SER A 1 242 ? -30.234 13.275 17.957 1.00 84.94 242 SER A O 1
ATOM 1863 N N . LEU A 1 243 ? -28.264 13.615 18.978 1.00 89.56 243 LEU A N 1
ATOM 1864 C CA . LEU A 1 243 ? -27.609 14.255 17.834 1.00 89.56 243 LEU A CA 1
ATOM 1865 C C . LEU A 1 243 ? -26.418 13.421 17.370 1.00 89.56 243 LEU A C 1
ATOM 1867 O O . LEU A 1 243 ? -25.635 12.950 18.196 1.00 89.56 243 LEU A O 1
ATOM 1871 N N . ALA A 1 244 ? -26.264 13.301 16.056 1.00 91.31 244 ALA A N 1
ATOM 1872 C CA . ALA A 1 244 ? -25.062 12.779 15.418 1.00 91.31 244 ALA A CA 1
ATOM 1873 C C . ALA A 1 244 ? -24.666 13.675 14.245 1.00 91.31 244 ALA A C 1
ATOM 1875 O O . ALA A 1 244 ? -25.529 14.284 13.614 1.00 91.31 244 ALA A O 1
ATOM 1876 N N . SER A 1 245 ? -23.366 13.766 13.965 1.00 93.81 245 SER A N 1
ATOM 1877 C CA . SER A 1 245 ? -22.839 14.562 12.857 1.00 93.81 245 SER A CA 1
ATOM 1878 C C . SER A 1 245 ? -21.736 13.814 12.125 1.00 93.81 245 SER A C 1
ATOM 1880 O O . SER A 1 245 ? -20.961 13.088 12.749 1.00 93.81 245 SER A O 1
ATOM 1882 N N . VAL A 1 246 ? -21.654 14.027 10.815 1.00 95.69 246 VAL A N 1
ATOM 1883 C CA . VAL A 1 246 ? -20.504 13.651 9.991 1.00 95.69 246 VAL A CA 1
ATOM 1884 C C . VAL A 1 246 ? -19.999 14.874 9.235 1.00 95.69 246 VAL A C 1
ATOM 1886 O O . VAL A 1 246 ? -20.789 15.693 8.759 1.00 95.69 246 VAL A O 1
ATOM 1889 N N . ASP A 1 247 ? -18.679 14.975 9.135 1.00 96.88 247 ASP A N 1
ATOM 1890 C CA . ASP A 1 247 ? -17.987 16.102 8.525 1.00 96.88 247 ASP A CA 1
ATOM 1891 C C . ASP A 1 247 ? -17.422 15.680 7.169 1.00 96.88 247 ASP A C 1
ATOM 1893 O O . ASP A 1 247 ? -16.682 14.699 7.073 1.00 96.88 247 ASP A O 1
ATOM 1897 N N . VAL A 1 248 ? -17.751 16.437 6.124 1.00 96.44 248 VAL A N 1
ATOM 1898 C CA . VAL A 1 248 ? -17.242 16.232 4.764 1.00 96.44 248 VAL A CA 1
ATOM 1899 C C . VAL A 1 248 ? -16.389 17.442 4.375 1.00 96.44 248 VAL A C 1
ATOM 1901 O O . VAL A 1 248 ? -16.927 18.530 4.148 1.00 96.44 248 VAL A O 1
ATOM 1904 N N . PRO A 1 249 ? -15.055 17.300 4.301 1.00 97.38 249 PRO A N 1
ATOM 1905 C CA . PRO A 1 249 ? -14.170 18.338 3.792 1.00 97.38 249 PRO A CA 1
ATOM 1906 C C . PRO A 1 249 ? -14.506 18.699 2.343 1.00 97.38 249 PRO A C 1
ATOM 1908 O O . PRO A 1 249 ? -14.642 17.826 1.488 1.00 97.38 249 PRO A O 1
ATOM 1911 N N . VAL A 1 250 ? -14.579 19.996 2.057 1.00 96.62 250 VAL A N 1
ATOM 1912 C CA . VAL A 1 250 ? -14.823 20.539 0.720 1.00 96.62 250 VAL A CA 1
ATOM 1913 C C . VAL A 1 250 ? -13.663 21.446 0.329 1.00 96.62 250 VAL A C 1
ATOM 1915 O O . VAL A 1 250 ? -13.328 22.390 1.047 1.00 96.62 250 VAL A O 1
ATOM 1918 N N . THR A 1 251 ? -13.057 21.194 -0.826 1.00 95.12 251 THR A N 1
ATOM 1919 C CA . THR A 1 251 ? -12.010 22.043 -1.406 1.00 95.12 251 THR A CA 1
ATOM 1920 C C . THR A 1 251 ? -12.470 22.567 -2.756 1.00 95.12 251 THR A C 1
ATOM 1922 O O . THR A 1 251 ? -12.950 21.804 -3.585 1.00 95.12 251 THR A O 1
ATOM 1925 N N . GLN A 1 252 ? -12.301 23.864 -3.004 1.00 93.38 252 GLN A N 1
ATOM 1926 C CA . GLN A 1 252 ? -12.396 24.420 -4.347 1.00 93.38 252 GLN A CA 1
ATOM 1927 C C . GLN A 1 252 ? -11.019 24.888 -4.810 1.00 93.38 252 GLN A C 1
ATOM 1929 O O . GLN A 1 252 ? -10.357 25.686 -4.133 1.00 93.38 252 GLN A O 1
ATOM 1934 N N . LEU A 1 253 ? -10.594 24.346 -5.949 1.00 91.44 253 LEU A N 1
ATOM 1935 C CA . LEU A 1 253 ? -9.300 24.615 -6.563 1.00 91.44 253 LEU A CA 1
ATOM 1936 C C . LEU A 1 253 ? -9.202 26.071 -7.033 1.00 91.44 253 LEU A C 1
ATOM 1938 O O . LEU A 1 253 ? -10.216 26.708 -7.324 1.00 91.44 253 LEU A O 1
ATOM 1942 N N . ALA A 1 254 ? -7.972 26.585 -7.103 1.00 89.19 254 ALA A N 1
ATOM 1943 C CA . ALA A 1 254 ? -7.686 27.897 -7.672 1.00 89.19 254 ALA A CA 1
ATOM 1944 C C . ALA A 1 254 ? -8.130 27.954 -9.146 1.00 89.19 254 ALA A C 1
ATOM 1946 O O . ALA A 1 254 ? -8.284 26.928 -9.805 1.00 89.19 254 ALA A O 1
ATOM 1947 N N . ALA A 1 255 ? -8.345 29.157 -9.669 1.00 89.25 255 ALA A N 1
ATOM 1948 C CA . ALA A 1 255 ? -8.667 29.406 -11.069 1.00 89.25 255 ALA A CA 1
ATOM 1949 C C . ALA A 1 255 ? -7.452 29.148 -11.971 1.00 89.25 255 ALA A C 1
ATOM 1951 O O . ALA A 1 255 ? -6.853 30.071 -12.506 1.00 89.25 255 ALA A O 1
ATOM 1952 N N . ASP A 1 256 ? -7.067 27.891 -12.129 1.00 87.88 256 ASP A N 1
ATOM 1953 C CA . ASP A 1 256 ? -5.956 27.461 -12.971 1.00 87.88 256 ASP A CA 1
ATOM 1954 C C . ASP A 1 256 ? -6.387 26.292 -13.866 1.00 87.88 256 ASP A C 1
ATOM 1956 O O . ASP A 1 256 ? -7.462 25.722 -13.683 1.00 87.88 256 ASP A O 1
ATOM 1960 N N . ILE A 1 257 ? -5.550 25.956 -14.844 1.00 87.94 257 ILE A N 1
ATOM 1961 C CA . ILE A 1 257 ? -5.714 24.782 -15.691 1.00 87.94 257 ILE A CA 1
ATOM 1962 C C . ILE A 1 257 ? -5.117 23.574 -14.970 1.00 87.94 257 ILE A C 1
ATOM 1964 O O . ILE A 1 257 ? -3.954 23.583 -14.553 1.00 87.94 257 ILE A O 1
ATOM 1968 N N . TYR A 1 258 ? -5.889 22.500 -14.891 1.00 91.06 258 TYR A N 1
ATOM 1969 C CA . TYR A 1 258 ? -5.495 21.221 -14.322 1.00 91.06 258 TYR A CA 1
ATOM 1970 C C . TYR A 1 258 ? -5.585 20.122 -15.376 1.00 91.06 258 TYR A C 1
ATOM 1972 O O . TYR A 1 258 ? -6.513 20.083 -16.182 1.00 91.06 258 TYR A O 1
ATOM 1980 N N . TYR A 1 259 ? -4.634 19.190 -15.350 1.00 95.06 259 TYR A N 1
ATOM 1981 C CA . TYR A 1 259 ? -4.650 18.010 -16.211 1.00 95.06 259 TYR A CA 1
ATOM 1982 C C . TYR A 1 259 ? -4.778 16.746 -15.374 1.00 95.06 259 TYR A C 1
ATOM 1984 O O . TYR A 1 259 ? -4.088 16.585 -14.366 1.00 95.06 259 TYR A O 1
ATOM 1992 N N . PHE A 1 260 ? -5.649 15.843 -15.814 1.00 95.50 260 PHE A N 1
ATOM 1993 C CA . PHE A 1 260 ? -5.934 14.579 -15.146 1.00 95.50 260 PHE A CA 1
ATOM 1994 C C . PHE A 1 260 ? -5.518 13.415 -16.033 1.00 95.50 260 PHE A C 1
ATOM 1996 O O . PHE A 1 260 ? -6.084 13.230 -17.108 1.00 95.50 260 PHE A O 1
ATOM 2003 N N . MET A 1 261 ? -4.533 12.641 -15.583 1.00 97.38 261 MET A N 1
ATOM 2004 C CA . MET A 1 261 ? -3.968 11.509 -16.310 1.00 97.38 261 MET A CA 1
ATOM 2005 C C . MET A 1 261 ? -4.741 10.214 -16.040 1.00 97.38 261 MET A C 1
ATOM 2007 O O . MET A 1 261 ? -4.978 9.852 -14.887 1.00 97.38 261 MET A O 1
ATOM 2011 N N . TYR A 1 262 ? -5.062 9.480 -17.102 1.00 95.88 262 TYR A N 1
ATOM 2012 C CA . TYR A 1 262 ? -5.718 8.169 -17.063 1.00 95.88 262 TYR A CA 1
ATOM 2013 C C . TYR A 1 262 ? -5.286 7.301 -18.254 1.00 95.88 262 TYR A C 1
ATOM 2015 O O . TYR A 1 262 ? -4.535 7.748 -19.120 1.00 95.88 262 TYR A O 1
ATOM 2023 N N . GLY A 1 263 ? -5.744 6.051 -18.315 1.00 93.31 263 GLY A N 1
ATOM 2024 C CA . GLY A 1 263 ? -5.490 5.154 -19.444 1.00 93.31 263 GLY A CA 1
ATOM 2025 C C . GLY A 1 263 ? -4.952 3.788 -19.031 1.00 93.31 263 GLY A C 1
ATOM 2026 O O . GLY A 1 263 ? -4.508 3.581 -17.901 1.00 93.31 263 GLY A O 1
ATOM 2027 N N . ALA A 1 264 ? -4.973 2.843 -19.973 1.00 90.62 264 ALA A N 1
ATOM 2028 C CA . ALA A 1 264 ? -4.620 1.448 -19.712 1.00 90.62 264 ALA A CA 1
ATOM 2029 C C . ALA A 1 264 ? -3.166 1.289 -19.238 1.00 90.62 264 ALA A C 1
ATOM 2031 O O . ALA A 1 264 ? -2.882 0.431 -18.407 1.00 90.62 264 ALA A O 1
ATOM 2032 N N . SER A 1 265 ? -2.260 2.145 -19.720 1.00 93.19 265 SER A N 1
ATOM 2033 C CA . SER A 1 265 ? -0.857 2.150 -19.301 1.00 93.19 265 SER A CA 1
ATOM 2034 C C . SER A 1 265 ? -0.550 3.106 -18.156 1.00 93.19 265 SER A C 1
ATOM 2036 O O . SER A 1 265 ? 0.546 3.034 -17.611 1.00 93.19 265 SER A O 1
ATOM 2038 N N . ALA A 1 266 ? -1.492 3.957 -17.748 1.00 92.38 266 ALA A N 1
ATOM 2039 C CA . ALA A 1 266 ? -1.368 4.843 -16.594 1.00 92.38 266 ALA A CA 1
ATOM 2040 C C . ALA A 1 266 ? -2.018 4.191 -15.362 1.00 92.38 266 ALA A C 1
ATOM 2042 O O . ALA A 1 266 ? -3.096 4.590 -14.930 1.00 92.38 266 ALA A O 1
ATOM 2043 N N . SER A 1 267 ? -1.383 3.142 -14.823 1.00 86.50 267 SER A N 1
ATOM 2044 C CA . SER A 1 267 ? -1.916 2.317 -13.718 1.00 86.50 267 SER A CA 1
ATOM 2045 C C . SER A 1 267 ? -3.301 1.699 -13.988 1.00 86.50 267 SER A C 1
ATOM 2047 O O . SER A 1 267 ? -4.012 1.379 -13.042 1.00 86.50 267 SER A O 1
ATOM 2049 N N . GLY A 1 268 ? -3.713 1.561 -15.254 1.00 88.56 268 GLY A N 1
ATOM 2050 C CA . GLY A 1 268 ? -5.050 1.070 -15.605 1.00 88.56 268 GLY A CA 1
ATOM 2051 C C . GLY A 1 268 ? -6.191 1.985 -15.147 1.00 88.56 268 GLY A C 1
ATOM 2052 O O . GLY A 1 268 ? -7.324 1.526 -15.010 1.00 88.56 268 GLY A O 1
ATOM 2053 N N . LEU A 1 269 ? -5.911 3.263 -14.875 1.00 91.38 269 LEU A N 1
ATOM 2054 C CA . LEU A 1 269 ? -6.890 4.176 -14.297 1.00 91.38 269 LEU A CA 1
ATOM 2055 C C . LEU A 1 269 ? -7.991 4.516 -15.302 1.00 91.38 269 LEU A C 1
ATOM 2057 O O . LEU A 1 269 ? -7.723 4.966 -16.420 1.00 91.38 269 LEU A O 1
ATOM 2061 N N . ALA A 1 270 ? -9.238 4.352 -14.864 1.00 92.38 270 ALA A N 1
ATOM 2062 C CA . ALA A 1 270 ? -10.393 4.964 -15.502 1.00 92.38 270 ALA A CA 1
ATOM 2063 C C . ALA A 1 270 ? -10.398 6.482 -15.251 1.00 92.38 270 ALA A C 1
ATOM 2065 O O . ALA A 1 270 ? -9.762 6.977 -14.318 1.00 92.38 270 ALA A O 1
ATOM 2066 N N . ILE A 1 271 ? -11.118 7.233 -16.086 1.00 92.38 271 ILE A N 1
ATOM 2067 C CA . ILE A 1 271 ? -11.103 8.700 -16.030 1.00 92.38 271 ILE A CA 1
ATOM 2068 C C . ILE A 1 271 ? -11.662 9.271 -14.717 1.00 92.38 271 ILE A C 1
ATOM 2070 O O . ILE A 1 271 ? -11.153 10.274 -14.225 1.00 92.38 271 ILE A O 1
ATOM 2074 N N . ASP A 1 272 ? -12.629 8.601 -14.089 1.00 90.38 272 ASP A N 1
ATOM 2075 C CA . ASP A 1 272 ? -13.171 9.000 -12.784 1.00 90.38 272 ASP A CA 1
ATOM 2076 C C . ASP A 1 272 ? -12.152 8.820 -11.643 1.00 90.38 272 ASP A C 1
ATOM 2078 O O . ASP A 1 272 ? -12.301 9.408 -10.572 1.00 90.38 272 ASP A O 1
ATOM 2082 N N . LYS A 1 273 ? -11.096 8.029 -11.882 1.00 91.62 273 LYS A N 1
ATOM 2083 C CA . LYS A 1 273 ? -9.950 7.806 -10.986 1.00 91.62 273 LYS A CA 1
ATOM 2084 C C . LYS A 1 273 ? -8.673 8.489 -11.476 1.00 91.62 273 LYS A C 1
ATOM 2086 O O . LYS A 1 273 ? -7.592 8.183 -10.977 1.00 91.62 273 LYS A O 1
ATOM 2091 N N . ALA A 1 274 ? -8.779 9.388 -12.453 1.00 94.12 274 ALA A N 1
ATOM 2092 C CA . ALA A 1 274 ? -7.624 10.032 -13.054 1.00 94.12 274 ALA A CA 1
ATOM 2093 C C . ALA A 1 274 ? -6.789 10.805 -12.018 1.00 94.12 274 ALA A C 1
ATOM 2095 O O . ALA A 1 274 ? -7.319 11.510 -11.149 1.00 94.12 274 ALA A O 1
ATOM 2096 N N . LEU A 1 275 ? -5.466 10.688 -12.144 1.00 93.88 275 LEU A N 1
ATOM 2097 C CA . LEU A 1 275 ? -4.507 11.370 -11.280 1.00 93.88 275 LEU A CA 1
ATOM 2098 C C . LEU A 1 275 ? -4.345 12.814 -11.727 1.00 93.88 275 LEU A C 1
ATOM 2100 O O . LEU A 1 275 ? -3.995 13.077 -12.876 1.00 93.88 275 LEU A O 1
ATOM 2104 N N . GLN A 1 276 ? -4.547 13.747 -10.805 1.00 94.25 276 GLN A N 1
ATOM 2105 C CA . GLN A 1 276 ? -4.227 15.145 -11.050 1.00 94.25 276 GLN A CA 1
ATOM 2106 C C . GLN A 1 276 ? -2.714 15.317 -11.191 1.00 94.25 276 GLN A C 1
ATOM 2108 O O . GLN A 1 276 ? -1.949 14.851 -10.347 1.00 94.25 276 GLN A O 1
ATOM 2113 N N . MET A 1 277 ? -2.289 15.997 -12.249 1.00 95.94 277 MET A N 1
ATOM 2114 C CA . MET A 1 277 ? -0.893 16.357 -12.448 1.00 95.94 277 MET A CA 1
ATOM 2115 C C . MET A 1 277 ? -0.530 17.618 -11.654 1.00 95.94 277 MET A C 1
ATOM 2117 O O . MET A 1 277 ? -1.337 18.539 -11.505 1.00 95.94 277 MET A O 1
ATOM 2121 N N . THR A 1 278 ? 0.712 17.684 -11.189 1.00 95.31 278 THR A N 1
ATOM 2122 C CA . THR A 1 278 ? 1.293 18.854 -10.528 1.00 95.31 278 THR A CA 1
ATOM 2123 C C . THR A 1 278 ? 1.726 19.868 -11.579 1.00 95.31 278 THR A C 1
ATOM 2125 O O . THR A 1 278 ? 2.469 19.526 -12.494 1.00 95.31 278 THR A O 1
ATOM 2128 N N . LYS A 1 279 ? 1.288 21.124 -11.458 1.00 93.75 279 LYS A N 1
ATOM 2129 C CA . LYS A 1 279 ? 1.759 22.212 -12.324 1.00 93.75 279 LYS A CA 1
ATOM 2130 C C . LYS A 1 279 ? 3.191 22.597 -11.943 1.00 93.75 279 LYS A C 1
ATOM 2132 O O . LYS A 1 279 ? 3.433 22.998 -10.810 1.00 93.75 279 LYS A O 1
ATOM 2137 N N . GLU A 1 280 ? 4.117 22.503 -12.892 1.00 94.56 280 GLU A N 1
ATOM 2138 C CA . GLU A 1 280 ? 5.517 22.927 -12.724 1.00 94.56 280 GLU A CA 1
ATOM 2139 C C . GLU A 1 280 ? 5.710 24.368 -13.214 1.00 94.56 280 GLU A C 1
ATOM 2141 O O . GLU A 1 280 ? 6.379 25.188 -12.590 1.00 94.56 280 GLU A O 1
ATOM 2146 N N . SER A 1 281 ? 5.093 24.690 -14.352 1.00 93.69 281 SER A N 1
ATOM 2147 C CA . SER A 1 281 ? 4.988 26.043 -14.904 1.00 93.69 281 SER A CA 1
ATOM 2148 C C . SER A 1 281 ? 3.817 26.104 -15.890 1.00 93.69 281 SER A C 1
ATOM 2150 O O . SER A 1 281 ? 3.122 25.110 -16.093 1.00 93.69 281 SER A O 1
ATOM 2152 N N . GLU A 1 282 ? 3.545 27.265 -16.484 1.00 90.56 282 GLU A N 1
ATOM 2153 C CA . GLU A 1 282 ? 2.414 27.431 -17.403 1.00 90.56 282 GLU A CA 1
ATOM 2154 C C . GLU A 1 282 ? 2.481 26.436 -18.574 1.00 90.56 282 GLU A C 1
ATOM 2156 O O . GLU A 1 282 ? 3.421 26.459 -19.368 1.00 90.56 282 GLU A O 1
ATOM 2161 N N . GLY A 1 283 ? 1.487 25.547 -18.673 1.00 92.81 283 GLY A N 1
ATOM 2162 C CA . GLY A 1 283 ? 1.432 24.493 -19.690 1.00 92.81 283 GLY A CA 1
ATOM 2163 C C . GLY A 1 283 ? 2.374 23.300 -19.467 1.00 92.81 283 GLY A C 1
ATOM 2164 O O . GLY A 1 283 ? 2.374 22.397 -20.300 1.00 92.81 283 GLY A O 1
ATOM 2165 N N . VAL A 1 284 ? 3.139 23.248 -18.370 1.00 97.38 284 VAL A N 1
ATOM 2166 C CA . VAL A 1 284 ? 4.051 22.134 -18.047 1.00 97.38 284 VAL A CA 1
ATOM 2167 C C . VAL A 1 284 ? 3.647 21.479 -16.734 1.00 97.38 284 VAL A C 1
ATOM 2169 O O . VAL A 1 284 ? 3.606 22.130 -15.690 1.00 97.38 284 VAL A O 1
ATOM 2172 N N . TYR A 1 285 ? 3.380 20.176 -16.788 1.00 98.19 285 TYR A N 1
ATOM 2173 C CA . TYR A 1 285 ? 2.830 19.417 -15.671 1.00 98.19 285 TYR A CA 1
ATOM 2174 C C . TYR A 1 285 ? 3.601 18.121 -15.455 1.00 98.19 285 TYR A C 1
ATOM 2176 O O . TYR A 1 285 ? 4.051 17.498 -16.417 1.00 98.19 285 TYR A O 1
ATOM 2184 N N . SER A 1 286 ? 3.714 17.688 -14.202 1.00 97.69 286 SER A N 1
ATOM 2185 C CA . SER A 1 286 ? 4.381 16.449 -13.822 1.00 97.69 286 SER A CA 1
ATOM 2186 C C . SER A 1 286 ? 3.470 15.512 -13.030 1.00 97.69 286 SER A C 1
ATOM 2188 O O . SER A 1 286 ? 2.499 15.926 -12.398 1.00 97.69 286 SER A O 1
ATOM 2190 N N . VAL A 1 287 ? 3.766 14.217 -13.063 1.00 96.56 287 VAL A N 1
ATOM 2191 C CA . VAL A 1 287 ? 3.108 13.215 -12.220 1.00 96.56 287 VAL A CA 1
ATOM 2192 C C . VAL A 1 287 ? 4.055 12.055 -11.948 1.00 96.56 287 VAL A C 1
ATOM 2194 O O . VAL A 1 287 ? 4.819 11.636 -12.816 1.00 96.56 287 VAL A O 1
ATOM 2197 N N . LYS A 1 288 ? 3.995 11.508 -10.733 1.00 95.44 288 LYS A N 1
ATOM 2198 C CA . LYS A 1 288 ? 4.662 10.251 -10.382 1.00 95.44 288 LYS A CA 1
ATOM 2199 C C . LYS A 1 288 ? 3.614 9.154 -10.330 1.00 95.44 288 LYS A C 1
ATOM 2201 O O . LYS A 1 288 ? 2.690 9.237 -9.528 1.00 95.44 288 LYS A O 1
ATOM 2206 N N . ALA A 1 289 ? 3.739 8.153 -11.191 1.00 94.19 289 ALA A N 1
ATOM 2207 C CA . ALA A 1 289 ? 2.753 7.084 -11.290 1.00 94.19 289 ALA A CA 1
ATOM 2208 C C . ALA A 1 289 ? 3.386 5.779 -11.762 1.00 94.19 289 ALA A C 1
ATOM 2210 O O . ALA A 1 289 ? 4.505 5.756 -12.278 1.00 94.19 289 ALA A O 1
ATOM 2211 N N . TYR A 1 290 ? 2.655 4.683 -11.575 1.00 94.50 290 TYR A N 1
ATOM 2212 C CA . TYR A 1 290 ? 3.051 3.375 -12.074 1.00 94.50 290 TYR A CA 1
ATOM 2213 C C . TYR A 1 290 ? 2.552 3.203 -13.505 1.00 94.50 290 TYR A C 1
ATOM 2215 O O . TYR A 1 290 ? 1.363 3.391 -13.775 1.00 94.50 290 TYR A O 1
ATOM 2223 N N . PHE A 1 291 ? 3.459 2.853 -14.412 1.00 94.50 291 PHE A N 1
ATOM 2224 C CA . PHE A 1 291 ? 3.155 2.640 -15.822 1.00 94.50 291 PHE A CA 1
ATOM 2225 C C . PHE A 1 291 ? 3.368 1.178 -16.195 1.00 94.50 291 PHE A C 1
ATOM 2227 O O . PHE A 1 291 ? 4.349 0.574 -15.760 1.00 94.50 291 PHE A O 1
ATOM 2234 N N . MET A 1 292 ? 2.457 0.623 -16.992 1.00 92.19 292 MET A N 1
ATOM 2235 C CA . MET A 1 292 ? 2.428 -0.801 -17.336 1.00 92.19 292 MET A CA 1
ATOM 2236 C C . MET A 1 292 ? 2.149 -1.033 -18.818 1.00 92.19 292 MET A C 1
ATOM 2238 O O . MET A 1 292 ? 1.397 -0.282 -19.442 1.00 92.19 292 MET A O 1
ATOM 2242 N N . ASN A 1 293 ? 2.725 -2.091 -19.380 1.00 89.62 293 ASN A N 1
ATOM 2243 C CA . ASN A 1 293 ? 2.390 -2.533 -20.727 1.00 89.62 293 ASN A CA 1
ATOM 2244 C C . ASN A 1 293 ? 0.929 -2.986 -20.803 1.00 89.62 293 ASN A C 1
ATOM 2246 O O . ASN A 1 293 ? 0.472 -3.816 -20.015 1.00 89.62 293 ASN A O 1
ATOM 2250 N N . ALA A 1 294 ? 0.195 -2.459 -21.780 1.00 79.81 294 ALA A N 1
ATOM 2251 C CA . ALA A 1 294 ? -1.192 -2.835 -21.999 1.00 79.81 294 ALA A CA 1
ATOM 2252 C C . ALA A 1 294 ? -1.285 -4.237 -22.625 1.00 79.81 294 ALA A C 1
ATOM 2254 O O . ALA A 1 294 ? -0.613 -4.540 -23.611 1.00 79.81 294 ALA A O 1
ATOM 2255 N N . ALA A 1 295 ? -2.190 -5.077 -22.112 1.00 68.88 295 ALA A N 1
ATOM 2256 C CA . ALA A 1 295 ? -2.372 -6.455 -22.584 1.00 68.88 295 ALA A CA 1
ATOM 2257 C C . ALA A 1 295 ? -2.789 -6.567 -24.068 1.00 68.88 295 ALA A C 1
ATOM 2259 O O . ALA A 1 295 ? -2.502 -7.574 -24.711 1.00 68.88 295 ALA A O 1
ATOM 2260 N N . ALA A 1 296 ? -3.455 -5.543 -24.615 1.00 64.12 296 ALA A N 1
ATOM 2261 C CA . ALA A 1 296 ? -3.965 -5.506 -25.991 1.00 64.12 296 ALA A CA 1
ATOM 2262 C C . ALA A 1 296 ? -3.130 -4.622 -26.947 1.00 64.12 296 ALA A C 1
ATOM 2264 O O . ALA A 1 296 ? -3.550 -4.382 -28.078 1.00 64.12 296 ALA A O 1
ATOM 2265 N N . GLY A 1 297 ? -1.953 -4.148 -26.512 1.00 63.00 297 GLY A N 1
ATOM 2266 C CA . GLY A 1 297 ? -1.125 -3.198 -27.262 1.00 63.00 297 GLY A CA 1
ATOM 2267 C C . GLY A 1 297 ? -1.638 -1.748 -27.217 1.00 63.00 297 GLY A C 1
ATOM 2268 O O . GLY A 1 297 ? -2.710 -1.463 -26.689 1.00 63.00 297 GLY A O 1
ATOM 2269 N N . GLY A 1 298 ? -0.835 -0.811 -27.739 1.00 75.94 298 GLY A N 1
ATOM 2270 C CA . GLY A 1 298 ? -1.175 0.618 -27.866 1.00 75.94 298 GLY A CA 1
ATOM 2271 C C . GLY A 1 298 ? -0.844 1.514 -26.663 1.00 75.94 298 GLY A C 1
ATOM 2272 O O . GLY A 1 298 ? -0.926 2.726 -26.806 1.00 75.94 298 GLY A O 1
ATOM 2273 N N . ASN A 1 299 ? -0.461 0.940 -25.517 1.00 87.31 299 ASN A N 1
ATOM 2274 C CA . ASN A 1 299 ? 0.028 1.605 -24.298 1.00 87.31 299 ASN A CA 1
ATOM 2275 C C . ASN A 1 299 ? -0.584 2.986 -23.975 1.00 87.31 299 ASN A C 1
ATOM 2277 O O . ASN A 1 299 ? 0.121 3.986 -23.870 1.00 87.31 299 ASN A O 1
ATOM 2281 N N . THR A 1 300 ? -1.906 3.078 -23.831 1.00 92.19 300 THR A N 1
ATOM 2282 C CA . THR A 1 300 ? -2.577 4.384 -23.757 1.00 92.19 300 THR A CA 1
ATOM 2283 C C . THR A 1 300 ? -2.299 5.135 -22.449 1.00 92.19 300 THR A C 1
ATOM 2285 O O . THR A 1 300 ? -2.530 4.623 -21.350 1.00 92.19 300 THR A O 1
ATOM 2288 N N . VAL A 1 301 ? -1.857 6.389 -22.587 1.00 96.31 301 VAL A N 1
ATOM 2289 C CA . VAL A 1 301 ? -1.734 7.387 -21.514 1.00 96.31 301 VAL A CA 1
ATOM 2290 C C . VAL A 1 301 ? -2.408 8.665 -22.003 1.00 96.31 301 VAL A C 1
ATOM 2292 O O . VAL A 1 301 ? -1.981 9.248 -23.001 1.00 96.31 301 VAL A O 1
ATOM 2295 N N . MET A 1 302 ? -3.490 9.059 -21.340 1.00 96.56 302 MET A N 1
ATOM 2296 C CA . MET A 1 302 ? -4.410 10.111 -21.766 1.00 96.56 302 MET A CA 1
ATOM 2297 C C . MET A 1 302 ? -4.582 11.184 -20.695 1.00 96.56 302 MET A C 1
ATOM 2299 O O . MET A 1 302 ? -4.346 10.928 -19.516 1.00 96.56 302 MET A O 1
ATOM 2303 N N . PHE A 1 303 ? -5.026 12.371 -21.111 1.00 97.56 303 PHE A N 1
ATOM 2304 C CA . PHE A 1 303 ? -5.244 13.516 -20.233 1.00 97.56 303 PHE A CA 1
ATOM 2305 C C . PHE A 1 303 ? -6.528 14.255 -20.581 1.00 97.56 303 PHE A C 1
ATOM 2307 O O . PHE A 1 303 ? -6.759 14.584 -21.748 1.00 97.56 303 PHE A O 1
ATOM 2314 N N . ASN A 1 304 ? -7.308 14.587 -19.557 1.00 95.00 304 ASN A N 1
ATOM 2315 C CA . ASN A 1 304 ? -8.421 15.523 -19.662 1.00 95.00 304 ASN A CA 1
ATOM 2316 C C . ASN A 1 304 ? -8.096 16.804 -18.901 1.00 95.00 304 ASN A C 1
ATOM 2318 O O . ASN A 1 304 ? -7.521 16.764 -17.813 1.00 95.00 304 ASN A O 1
ATOM 2322 N N . GLN A 1 305 ? -8.443 17.934 -19.510 1.00 91.88 305 GLN A N 1
ATOM 2323 C CA . GLN A 1 305 ? -8.297 19.240 -18.890 1.00 91.88 305 GLN A CA 1
ATOM 2324 C C . GLN A 1 305 ? -9.512 19.513 -17.995 1.00 91.88 305 GLN A C 1
ATOM 2326 O O . GLN A 1 305 ? -10.643 19.287 -18.427 1.00 91.88 305 GLN A O 1
ATOM 2331 N N . ASP A 1 306 ? -9.274 19.972 -16.766 1.00 86.88 306 ASP A N 1
ATOM 2332 C CA . ASP A 1 306 ? -10.279 20.474 -15.815 1.00 86.88 306 ASP A CA 1
ATOM 2333 C C . ASP A 1 306 ? -11.469 19.527 -15.568 1.00 86.88 306 ASP A C 1
ATOM 2335 O O . ASP A 1 306 ? -12.578 19.953 -15.250 1.00 86.88 306 ASP A O 1
ATOM 2339 N N . SER A 1 307 ? -11.271 18.215 -15.745 1.00 83.06 307 SER A N 1
ATOM 2340 C CA . SER A 1 307 ? -12.337 17.235 -15.562 1.00 83.06 307 SER A CA 1
ATOM 2341 C C . SER A 1 307 ? -11.827 15.810 -15.363 1.00 83.06 307 SER A C 1
ATOM 2343 O O . SER A 1 307 ? -10.909 15.356 -16.045 1.00 83.06 307 SER A O 1
ATOM 2345 N N . ARG A 1 308 ? -12.515 15.076 -14.480 1.00 89.19 308 ARG A N 1
ATOM 2346 C CA . ARG A 1 308 ? -12.459 13.606 -14.356 1.00 89.19 308 ARG A CA 1
ATOM 2347 C C . ARG A 1 308 ? -13.626 12.921 -15.087 1.00 89.19 308 ARG A C 1
ATOM 2349 O O . ARG A 1 308 ? -13.976 11.779 -14.805 1.00 89.19 308 ARG A O 1
ATOM 2356 N N . VAL A 1 309 ? -14.241 13.627 -16.035 1.00 88.50 309 VAL A N 1
ATOM 2357 C CA . VAL A 1 309 ? -15.256 13.114 -16.960 1.00 88.50 309 VAL A CA 1
ATOM 2358 C C . VAL A 1 309 ? -14.707 13.229 -18.375 1.00 88.50 309 VAL A C 1
ATOM 2360 O O . VAL A 1 309 ? -14.036 14.203 -18.712 1.00 88.50 309 VAL A O 1
ATOM 2363 N N . LEU A 1 310 ? -14.987 12.229 -19.212 1.00 89.69 310 LEU A N 1
ATOM 2364 C CA . LEU A 1 310 ? -14.490 12.218 -20.584 1.00 89.69 310 LEU A CA 1
ATOM 2365 C C . LEU A 1 310 ? -15.113 13.361 -21.381 1.00 89.69 310 LEU A C 1
ATOM 2367 O O . LEU A 1 310 ? -16.296 13.348 -21.711 1.00 89.69 310 LEU A O 1
ATOM 2371 N N . SER A 1 311 ? -14.273 14.331 -21.700 1.00 89.75 311 SER A N 1
ATOM 2372 C CA . SER A 1 311 ? -14.545 15.479 -22.553 1.00 89.75 311 SER A CA 1
ATOM 2373 C C . SER A 1 311 ? -13.546 15.530 -23.708 1.00 89.75 311 SER A C 1
ATOM 2375 O O . SER A 1 311 ? -12.422 15.035 -23.597 1.00 89.75 311 SER A O 1
ATOM 2377 N N . TYR A 1 312 ? -13.979 16.120 -24.822 1.00 92.00 312 TYR A N 1
ATOM 2378 C CA . TYR A 1 312 ? -13.139 16.387 -25.985 1.00 92.00 312 TYR A CA 1
ATOM 2379 C C . TYR A 1 312 ? -13.016 17.907 -26.205 1.00 92.00 312 TYR A C 1
ATOM 2381 O O . TYR A 1 312 ? -14.004 18.616 -25.991 1.00 92.00 312 TYR A O 1
ATOM 2389 N N . PRO A 1 313 ? -11.850 18.411 -26.648 1.00 93.75 313 PRO A N 1
ATOM 2390 C CA . PRO A 1 313 ? -10.648 17.638 -26.944 1.00 93.75 313 PRO A CA 1
ATOM 2391 C C . PRO A 1 313 ? -9.975 17.074 -25.680 1.00 93.75 313 PRO A C 1
ATOM 2393 O O . PRO A 1 313 ? -9.959 17.717 -24.632 1.00 93.75 313 PRO A O 1
ATOM 2396 N N . CYS A 1 314 ? -9.411 15.872 -25.793 1.00 95.44 314 CYS A N 1
ATOM 2397 C CA . CYS A 1 314 ? -8.494 15.307 -24.799 1.00 95.44 314 CYS A CA 1
ATOM 2398 C C . CYS A 1 314 ? -7.111 15.091 -25.420 1.00 95.44 314 CYS A C 1
ATOM 2400 O O . CYS A 1 314 ? -6.916 15.322 -26.615 1.00 95.44 314 CYS A O 1
ATOM 2402 N N . TYR A 1 315 ? -6.130 14.688 -24.618 1.00 97.38 315 TYR A N 1
ATOM 2403 C CA . TYR A 1 315 ? -4.747 14.539 -25.071 1.00 97.38 315 TYR A CA 1
ATOM 2404 C C . TYR A 1 315 ? -4.241 13.120 -24.839 1.00 97.38 315 TYR A C 1
ATOM 2406 O O . TYR A 1 315 ? -4.666 12.468 -23.889 1.00 97.38 315 TYR A O 1
ATOM 2414 N N . ALA A 1 316 ? -3.322 12.642 -25.676 1.00 97.19 316 ALA A N 1
ATOM 2415 C CA . ALA A 1 316 ? -2.706 11.325 -25.532 1.00 97.19 316 ALA A CA 1
ATOM 2416 C C . ALA A 1 316 ? -1.202 11.379 -25.814 1.00 97.19 316 ALA A C 1
ATOM 2418 O O . ALA A 1 316 ? -0.768 12.072 -26.735 1.00 97.19 316 ALA A O 1
ATOM 2419 N N . LEU A 1 317 ? -0.408 10.635 -25.041 1.00 97.69 317 LEU A N 1
ATOM 2420 C CA . LEU A 1 317 ? 1.016 10.465 -25.335 1.00 97.69 317 LEU A CA 1
ATOM 2421 C C . LEU A 1 317 ? 1.196 9.584 -26.571 1.00 97.69 317 LEU A C 1
ATOM 2423 O O . LEU A 1 317 ? 0.570 8.530 -26.680 1.00 97.69 317 LEU A O 1
ATOM 2427 N N . ALA A 1 318 ? 2.090 9.997 -27.462 1.00 95.44 318 ALA A N 1
ATOM 2428 C CA . ALA A 1 318 ? 2.525 9.216 -28.607 1.00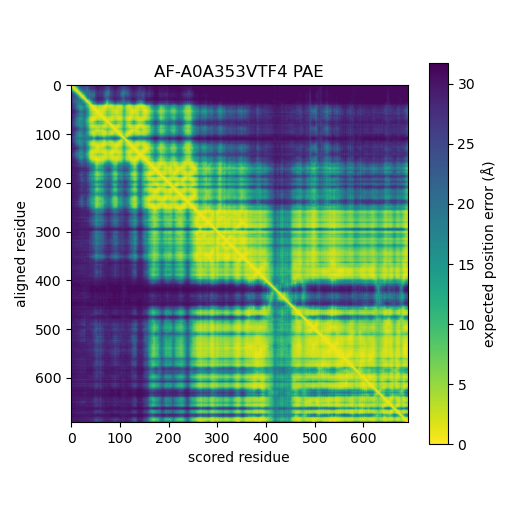 95.44 318 ALA A CA 1
ATOM 2429 C C . ALA A 1 318 ? 3.962 8.714 -28.414 1.00 95.44 318 ALA A C 1
ATOM 2431 O O . ALA A 1 318 ? 4.798 9.374 -27.791 1.00 95.44 318 ALA A O 1
ATOM 2432 N N . LYS A 1 319 ? 4.261 7.548 -28.988 1.00 93.88 319 LYS A N 1
ATOM 2433 C CA . LYS A 1 319 ? 5.569 6.878 -28.939 1.00 93.88 319 LYS A CA 1
ATOM 2434 C C . LYS A 1 319 ? 6.739 7.733 -29.422 1.00 93.88 319 LYS A C 1
ATOM 2436 O O . LYS A 1 319 ? 7.861 7.537 -28.971 1.00 93.88 319 LYS A O 1
ATOM 2441 N N . ASP A 1 320 ? 6.489 8.665 -30.334 1.00 94.00 320 ASP A N 1
ATOM 2442 C CA . ASP A 1 320 ? 7.503 9.553 -30.910 1.00 94.00 320 ASP A CA 1
ATOM 2443 C C . ASP A 1 320 ? 7.900 10.729 -29.996 1.00 94.00 320 ASP A C 1
ATOM 2445 O O . ASP A 1 320 ? 8.701 11.571 -30.398 1.00 94.00 320 ASP A O 1
ATOM 2449 N N . GLY A 1 321 ? 7.364 10.785 -28.771 1.00 95.56 321 GLY A N 1
ATOM 2450 C CA . GLY A 1 321 ? 7.624 11.856 -27.806 1.00 95.56 321 GLY A CA 1
ATOM 2451 C C . GLY A 1 321 ? 6.653 13.035 -27.911 1.00 95.56 321 GLY A C 1
ATOM 2452 O O . GLY A 1 321 ? 6.796 14.003 -27.163 1.00 95.56 321 GLY A O 1
ATOM 2453 N N . SER A 1 322 ? 5.663 12.968 -28.810 1.00 97.56 322 SER A N 1
ATOM 2454 C CA . SER A 1 322 ? 4.649 14.012 -28.972 1.00 97.56 322 SER A CA 1
ATOM 2455 C C . SER A 1 322 ? 3.390 13.777 -28.127 1.00 97.56 322 SER A C 1
ATOM 2457 O O . SER A 1 322 ? 3.122 12.676 -27.636 1.00 97.56 322 SER A O 1
ATOM 2459 N N . VAL A 1 323 ? 2.604 14.838 -27.942 1.00 98.12 323 VAL A N 1
ATOM 2460 C CA . VAL A 1 323 ? 1.281 14.810 -27.305 1.00 98.12 323 VAL A CA 1
ATOM 2461 C C . VAL A 1 323 ? 0.224 15.090 -28.370 1.00 98.12 323 VAL A C 1
ATOM 2463 O O . VAL A 1 323 ? 0.106 16.212 -28.864 1.00 98.12 323 VAL A O 1
ATOM 2466 N N . ALA A 1 324 ? -0.564 14.076 -28.717 1.00 96.94 324 ALA A N 1
ATOM 2467 C CA . ALA A 1 324 ? -1.634 14.191 -29.698 1.00 96.94 324 ALA A CA 1
ATOM 2468 C C . ALA A 1 324 ? -2.894 14.807 -29.079 1.00 96.94 324 ALA A C 1
ATOM 2470 O O . ALA A 1 324 ? -3.260 14.477 -27.950 1.00 96.94 324 ALA A O 1
ATOM 2471 N N . THR A 1 325 ? -3.590 15.654 -29.839 1.00 96.94 325 THR A N 1
ATOM 2472 C CA . THR A 1 325 ? -4.940 16.124 -29.504 1.00 96.94 325 THR A CA 1
ATOM 2473 C C . THR A 1 325 ? -5.978 15.201 -30.133 1.00 96.94 325 THR A C 1
ATOM 2475 O O . THR A 1 325 ? -5.947 14.925 -31.332 1.00 96.94 325 THR A O 1
ATOM 2478 N N . ILE A 1 326 ? -6.909 14.726 -29.316 1.00 96.50 326 ILE A N 1
ATOM 2479 C CA . ILE A 1 326 ? -7.992 13.826 -29.691 1.00 96.50 326 ILE A CA 1
ATOM 2480 C C . ILE A 1 326 ? -9.285 14.639 -29.689 1.00 96.50 326 ILE A C 1
ATOM 2482 O O . ILE A 1 326 ? -9.792 15.006 -28.636 1.00 96.50 326 ILE A O 1
ATOM 2486 N N . GLU A 1 327 ? -9.807 14.938 -30.876 1.00 95.69 327 GLU A N 1
ATOM 2487 C CA . GLU A 1 327 ? -10.966 15.833 -31.055 1.00 95.69 327 GLU A CA 1
ATOM 2488 C C . GLU A 1 327 ? -12.327 15.169 -30.779 1.00 95.69 327 GLU A C 1
ATOM 2490 O O . GLU A 1 327 ? -13.330 15.848 -30.581 1.00 95.69 327 GLU A O 1
ATOM 2495 N N . SER A 1 328 ? -12.405 13.835 -30.824 1.00 95.00 328 SER A N 1
ATOM 2496 C CA . SER A 1 328 ? -13.658 13.097 -30.634 1.00 95.00 328 SER A CA 1
ATOM 2497 C C . SER A 1 328 ? -13.409 11.623 -30.318 1.00 95.00 328 SER A C 1
ATOM 2499 O O . SER A 1 328 ? -12.323 11.101 -30.566 1.00 95.00 328 SER A O 1
ATOM 2501 N N . ALA A 1 329 ? -14.456 10.909 -29.898 1.00 91.50 329 ALA A N 1
ATOM 2502 C CA . ALA A 1 329 ? -14.415 9.458 -29.687 1.00 91.50 329 ALA A CA 1
ATOM 2503 C C . ALA A 1 329 ? -14.118 8.641 -30.957 1.00 91.50 329 ALA A C 1
ATOM 2505 O O . ALA A 1 329 ? -13.735 7.479 -30.861 1.00 91.50 329 ALA A O 1
ATOM 2506 N N . SER A 1 330 ? -14.302 9.231 -32.142 1.00 91.31 330 SER A N 1
ATOM 2507 C CA . SER A 1 330 ? -14.008 8.580 -33.424 1.00 91.31 330 SER A CA 1
ATOM 2508 C C . SER A 1 330 ? -12.564 8.773 -33.897 1.00 91.31 330 SER A C 1
ATOM 2510 O O . SER A 1 330 ? -12.143 8.129 -34.859 1.00 91.31 330 SER A O 1
ATOM 2512 N N . SER A 1 331 ? -11.806 9.657 -33.243 1.00 92.56 331 SER A N 1
ATOM 2513 C CA . SER A 1 331 ? -10.416 9.931 -33.590 1.00 92.56 331 SER A CA 1
ATOM 2514 C C . SER A 1 331 ? -9.535 8.728 -33.249 1.00 92.56 331 SER A C 1
ATOM 2516 O O . SER A 1 331 ? -9.639 8.156 -32.164 1.00 92.56 331 SER A O 1
ATOM 2518 N N . ALA A 1 332 ? -8.648 8.346 -34.169 1.00 89.88 332 ALA A N 1
ATOM 2519 C CA . ALA A 1 332 ? -7.682 7.285 -33.912 1.00 89.88 332 ALA A CA 1
ATOM 2520 C C . ALA A 1 332 ? -6.705 7.715 -32.808 1.00 89.88 332 ALA A C 1
ATOM 2522 O O . ALA A 1 332 ? -6.161 8.821 -32.852 1.00 89.88 332 ALA A O 1
ATOM 2523 N N . LEU A 1 333 ? -6.477 6.835 -31.832 1.00 91.44 333 LEU A N 1
ATOM 2524 C CA . LEU A 1 333 ? -5.454 7.050 -30.813 1.00 91.44 333 LEU A CA 1
ATOM 2525 C C . LEU A 1 333 ? -4.059 6.811 -31.415 1.00 91.44 333 LEU A C 1
ATOM 2527 O O . LEU A 1 333 ? -3.909 5.899 -32.237 1.00 91.44 333 LEU A O 1
ATOM 2531 N N . PRO A 1 334 ? -3.041 7.599 -31.023 1.00 93.25 334 PRO A N 1
ATOM 2532 C CA . PRO A 1 334 ? -1.666 7.316 -31.408 1.00 93.25 334 PRO A CA 1
ATOM 2533 C C . PRO A 1 334 ? -1.198 5.984 -30.806 1.00 93.25 334 PRO A C 1
ATOM 2535 O O . PRO A 1 334 ? -1.758 5.494 -29.824 1.00 93.25 334 PRO A O 1
ATOM 2538 N N . GLU A 1 335 ? -0.129 5.415 -31.366 1.00 93.00 335 GLU A N 1
ATOM 2539 C CA . GLU A 1 335 ? 0.623 4.376 -30.659 1.00 93.00 335 GLU A CA 1
ATOM 2540 C C . GLU A 1 335 ? 1.231 5.011 -29.403 1.00 93.00 335 GLU A C 1
ATOM 2542 O O . GLU A 1 335 ? 1.976 5.988 -29.502 1.00 93.00 335 GLU A O 1
ATOM 2547 N N . GLY A 1 336 ? 0.874 4.492 -28.230 1.00 93.50 336 GLY A N 1
ATOM 2548 C CA . GLY A 1 336 ? 1.340 5.008 -26.950 1.00 93.50 336 GLY A CA 1
ATOM 2549 C C . GLY A 1 336 ? 2.824 4.746 -26.681 1.00 93.50 336 GLY A C 1
ATOM 2550 O O . GLY A 1 336 ? 3.503 4.069 -27.458 1.00 93.50 336 GLY A O 1
ATOM 2551 N N . PRO A 1 337 ? 3.352 5.286 -25.574 1.00 93.81 337 PRO A N 1
ATOM 2552 C CA . PRO A 1 337 ? 4.764 5.198 -25.240 1.00 93.81 337 PRO A CA 1
ATOM 2553 C C . PRO A 1 337 ? 5.273 3.758 -25.075 1.00 93.81 337 PRO A C 1
ATOM 2555 O O . PRO A 1 337 ? 4.568 2.858 -24.609 1.00 93.81 337 PRO A O 1
ATOM 2558 N N . GLU A 1 338 ? 6.541 3.544 -25.426 1.00 91.62 338 GLU A N 1
ATOM 2559 C CA . GLU A 1 338 ? 7.215 2.256 -25.252 1.00 91.62 338 GLU A CA 1
ATOM 2560 C C . GLU A 1 338 ? 7.598 2.044 -23.784 1.00 91.62 338 GLU A C 1
ATOM 2562 O O . GLU A 1 338 ? 8.433 2.762 -23.242 1.00 91.62 338 GLU A O 1
ATOM 2567 N N . ILE A 1 339 ? 6.989 1.052 -23.134 1.00 92.19 339 ILE A N 1
ATOM 2568 C CA . ILE A 1 339 ? 7.268 0.714 -21.736 1.00 92.19 339 ILE A CA 1
ATOM 2569 C C . ILE A 1 339 ? 8.191 -0.498 -21.728 1.00 92.19 339 ILE A C 1
ATOM 2571 O O . ILE A 1 339 ? 7.770 -1.627 -21.956 1.00 92.19 339 ILE A O 1
ATOM 2575 N N . ASP A 1 340 ? 9.463 -0.255 -21.448 1.00 89.69 340 ASP A N 1
ATOM 2576 C CA . ASP A 1 340 ? 10.489 -1.288 -21.319 1.00 89.69 340 ASP A CA 1
ATOM 2577 C C . ASP A 1 340 ? 10.199 -2.273 -20.172 1.00 89.69 340 ASP A C 1
ATOM 2579 O O . ASP A 1 340 ? 10.257 -3.490 -20.354 1.00 89.69 340 ASP A O 1
ATOM 2583 N N . VAL A 1 341 ? 9.852 -1.758 -18.990 1.00 91.00 341 VAL A N 1
ATOM 2584 C CA . VAL A 1 341 ? 9.509 -2.547 -17.798 1.00 91.00 341 VAL A CA 1
ATOM 2585 C C . VAL A 1 341 ? 8.407 -1.853 -17.000 1.00 91.00 341 VAL A C 1
ATOM 2587 O O . VAL A 1 341 ? 8.495 -0.657 -16.729 1.00 91.00 341 VAL A O 1
ATOM 2590 N N . ASP A 1 342 ? 7.385 -2.585 -16.564 1.00 93.25 342 ASP A N 1
ATOM 2591 C CA . ASP A 1 342 ? 6.325 -2.013 -15.726 1.00 93.25 342 ASP A CA 1
ATOM 2592 C C . ASP A 1 342 ? 6.910 -1.458 -14.414 1.00 93.25 342 ASP A C 1
ATOM 2594 O O . ASP A 1 342 ? 7.684 -2.132 -13.729 1.00 93.25 342 ASP A O 1
ATOM 2598 N N . GLY A 1 343 ? 6.580 -0.216 -14.058 1.00 93.94 343 GLY A N 1
ATOM 2599 C CA . GLY A 1 343 ? 7.264 0.457 -12.955 1.00 93.94 343 GLY A CA 1
ATOM 2600 C C . GLY A 1 343 ? 6.869 1.912 -12.730 1.00 93.94 343 GLY A C 1
ATOM 2601 O O . GLY A 1 343 ? 6.256 2.559 -13.585 1.00 93.94 343 GLY A O 1
ATOM 2602 N N . LEU A 1 344 ? 7.263 2.437 -11.568 1.00 94.56 344 LEU A N 1
ATOM 2603 C CA . LEU A 1 344 ? 7.097 3.846 -11.220 1.00 94.56 344 LEU A CA 1
ATOM 2604 C C . LEU A 1 344 ? 7.957 4.750 -12.103 1.00 94.56 344 LEU A C 1
ATOM 2606 O O . LEU A 1 344 ? 9.150 4.502 -12.297 1.00 94.56 344 LEU A O 1
ATOM 2610 N N . ARG A 1 345 ? 7.359 5.823 -12.615 1.00 95.62 345 ARG A N 1
ATOM 2611 C CA . ARG A 1 345 ? 8.049 6.855 -13.393 1.00 95.62 345 ARG A CA 1
ATOM 2612 C C . ARG A 1 345 ? 7.614 8.241 -12.961 1.00 95.62 345 ARG A C 1
ATOM 2614 O O . ARG A 1 345 ? 6.484 8.429 -12.512 1.00 95.62 345 ARG A O 1
ATOM 2621 N N . SER A 1 346 ? 8.519 9.197 -13.125 1.00 96.44 346 SER A N 1
ATOM 2622 C CA . SER A 1 346 ? 8.200 10.619 -13.115 1.00 96.44 346 SER A CA 1
ATOM 2623 C C . SER A 1 346 ? 7.952 11.032 -14.558 1.00 96.44 346 SER A C 1
ATOM 2625 O O . SER A 1 346 ? 8.878 10.991 -15.358 1.00 96.44 346 SER A O 1
ATOM 2627 N N . LEU A 1 347 ? 6.712 11.364 -14.898 1.00 98.06 347 LEU A N 1
ATOM 2628 C CA . LEU A 1 347 ? 6.310 11.852 -16.214 1.00 98.06 347 LEU A CA 1
ATOM 2629 C C . LEU A 1 347 ? 6.208 13.376 -16.166 1.00 98.06 347 LEU A C 1
ATOM 2631 O O . LEU A 1 347 ? 5.569 13.906 -15.261 1.00 98.06 347 LEU A O 1
ATOM 2635 N N . THR A 1 348 ? 6.762 14.050 -17.168 1.00 98.31 348 THR A N 1
ATOM 2636 C CA . THR A 1 348 ? 6.593 15.485 -17.411 1.00 98.31 348 THR A CA 1
ATOM 2637 C C . THR A 1 348 ? 5.995 15.687 -18.797 1.00 98.31 348 THR A C 1
ATOM 2639 O O . THR A 1 348 ? 6.489 15.134 -19.780 1.00 98.31 348 THR A O 1
ATOM 2642 N N . VAL A 1 349 ? 4.938 16.491 -18.885 1.00 98.62 349 VAL A N 1
ATOM 2643 C CA . VAL A 1 349 ? 4.223 16.803 -20.126 1.00 98.62 349 VAL A CA 1
ATOM 2644 C C . VAL A 1 349 ? 4.212 18.310 -20.331 1.00 98.62 349 VAL A C 1
ATOM 2646 O O . VAL A 1 349 ? 3.794 19.060 -19.449 1.00 98.62 349 VAL A O 1
ATOM 2649 N N . ASN A 1 350 ? 4.651 18.752 -21.506 1.00 98.12 350 ASN A N 1
ATOM 2650 C CA . ASN A 1 350 ? 4.537 20.130 -21.956 1.00 98.12 350 ASN A CA 1
ATOM 2651 C C . ASN A 1 350 ? 3.380 20.230 -22.959 1.00 98.12 350 ASN A C 1
ATOM 2653 O O . ASN A 1 350 ? 3.510 19.875 -24.131 1.00 98.12 350 ASN A O 1
ATOM 2657 N N . PHE A 1 351 ? 2.230 20.723 -22.504 1.00 96.62 351 PHE A N 1
ATOM 2658 C CA . PHE A 1 351 ? 1.033 20.889 -23.328 1.00 96.62 351 PHE A CA 1
ATOM 2659 C C . PHE A 1 351 ? 1.123 22.065 -24.309 1.00 96.62 351 PHE A C 1
ATOM 2661 O O . PHE A 1 351 ? 0.338 22.083 -25.263 1.00 96.62 351 PHE A O 1
ATOM 2668 N N . ASN A 1 352 ? 2.069 22.995 -24.117 1.00 95.44 352 ASN A N 1
ATOM 2669 C CA . ASN A 1 352 ? 2.339 24.091 -25.054 1.00 95.44 352 ASN A CA 1
ATOM 2670 C C . ASN A 1 352 ? 3.163 23.601 -26.250 1.00 95.44 352 ASN A C 1
ATOM 2672 O O . ASN A 1 352 ? 2.803 23.852 -27.396 1.00 95.44 352 ASN A O 1
ATOM 2676 N N . GLU A 1 353 ? 4.250 22.875 -25.982 1.00 97.25 353 GLU A N 1
ATOM 2677 C CA . GLU A 1 353 ? 5.133 22.320 -27.020 1.00 97.25 353 GLU A CA 1
ATOM 2678 C C . GLU A 1 353 ? 4.632 20.987 -27.584 1.00 97.25 353 GLU A C 1
ATOM 2680 O O . GLU A 1 353 ? 5.139 20.525 -28.603 1.00 97.25 353 GLU A O 1
ATOM 2685 N N . LYS A 1 354 ? 3.627 20.380 -26.941 1.00 97.75 354 LYS A N 1
ATOM 2686 C CA . LYS A 1 354 ? 3.105 19.043 -27.253 1.00 97.75 354 LYS A CA 1
ATOM 2687 C C . LYS A 1 354 ? 4.195 17.974 -27.206 1.00 97.75 354 LYS A C 1
ATOM 2689 O O . LYS A 1 354 ? 4.277 17.125 -28.089 1.00 97.75 354 LYS A O 1
ATOM 2694 N N . THR A 1 355 ? 4.999 18.001 -26.151 1.00 98.31 355 THR A N 1
ATOM 2695 C CA . THR A 1 355 ? 6.084 17.045 -25.902 1.00 98.31 355 THR A CA 1
ATOM 2696 C C . THR A 1 355 ? 5.950 16.418 -24.522 1.00 98.31 355 THR A C 1
ATOM 2698 O O . THR A 1 355 ? 5.292 16.961 -23.629 1.00 98.31 355 THR A O 1
ATOM 2701 N N . TRP A 1 356 ? 6.570 15.258 -24.334 1.00 98.38 356 TRP A N 1
ATOM 2702 C CA . TRP A 1 356 ? 6.642 14.608 -23.032 1.00 98.38 356 TRP A CA 1
ATOM 2703 C C . TRP A 1 356 ? 7.980 13.898 -22.836 1.00 98.38 356 TRP A C 1
ATOM 2705 O O . TRP A 1 356 ? 8.665 13.534 -23.792 1.00 98.38 356 TRP A O 1
ATOM 2715 N N . ALA A 1 357 ? 8.348 13.708 -21.575 1.00 97.06 357 ALA A N 1
ATOM 2716 C CA . ALA A 1 357 ? 9.505 12.926 -21.169 1.00 97.06 357 ALA A CA 1
ATOM 2717 C C . ALA A 1 357 ? 9.206 12.219 -19.849 1.00 97.06 357 ALA A C 1
ATOM 2719 O O . ALA A 1 357 ? 8.379 12.679 -19.059 1.00 97.06 357 ALA A O 1
ATOM 2720 N N . TRP A 1 358 ? 9.888 11.108 -19.598 1.00 96.69 358 TRP A N 1
ATOM 2721 C CA . TRP A 1 358 ? 9.778 10.411 -18.327 1.00 96.69 358 TRP A CA 1
ATOM 2722 C C . TRP A 1 358 ? 11.109 9.844 -17.857 1.00 96.69 358 TRP A C 1
ATOM 2724 O O . TRP A 1 358 ? 12.014 9.593 -18.647 1.00 96.69 358 TRP A O 1
ATOM 2734 N N . ASP A 1 359 ? 11.184 9.580 -16.562 1.00 95.56 359 ASP A N 1
ATOM 2735 C CA . ASP A 1 359 ? 12.321 8.917 -15.947 1.00 95.56 359 ASP A CA 1
ATOM 2736 C C . ASP A 1 359 ? 11.834 7.808 -15.022 1.00 95.56 359 ASP A C 1
ATOM 2738 O O . ASP A 1 359 ? 10.849 7.966 -14.291 1.00 95.56 359 ASP A O 1
ATOM 2742 N N . ARG A 1 360 ? 12.537 6.672 -15.036 1.00 94.75 360 ARG A N 1
ATOM 2743 C CA . ARG A 1 360 ? 12.314 5.582 -14.080 1.00 94.75 360 ARG A CA 1
ATOM 2744 C C . ARG A 1 360 ? 12.609 6.087 -12.663 1.00 94.75 360 ARG A C 1
ATOM 2746 O O . ARG A 1 360 ? 13.677 6.636 -12.406 1.00 94.75 360 ARG A O 1
ATOM 2753 N N . ILE A 1 361 ? 11.691 5.860 -11.727 1.00 93.31 361 ILE A N 1
ATOM 2754 C CA . ILE A 1 361 ? 11.933 6.107 -10.300 1.00 93.31 361 ILE A CA 1
ATOM 2755 C C . ILE A 1 361 ? 12.538 4.833 -9.716 1.00 93.31 361 ILE A C 1
ATOM 2757 O O . ILE A 1 361 ? 11.889 3.792 -9.713 1.00 93.31 361 ILE A O 1
ATOM 2761 N N . THR A 1 362 ? 13.780 4.912 -9.244 1.00 89.62 362 THR A N 1
ATOM 2762 C CA . THR A 1 362 ? 14.531 3.765 -8.722 1.00 89.62 362 THR A CA 1
ATOM 2763 C C . THR A 1 362 ? 15.410 4.166 -7.537 1.00 89.62 362 THR A C 1
ATOM 2765 O O . THR A 1 362 ? 15.725 5.344 -7.354 1.00 89.62 362 THR A O 1
ATOM 2768 N N . THR A 1 363 ? 15.818 3.193 -6.725 1.00 85.94 363 THR A N 1
ATOM 2769 C CA . THR A 1 363 ? 16.820 3.390 -5.671 1.00 85.94 363 THR A CA 1
ATOM 2770 C C . THR A 1 363 ? 18.230 3.545 -6.257 1.00 85.94 363 THR A C 1
ATOM 2772 O O . THR A 1 363 ? 18.512 3.119 -7.376 1.00 85.94 363 THR A O 1
ATOM 2775 N N . HIS A 1 364 ? 19.140 4.154 -5.490 1.00 78.00 364 HIS A N 1
ATOM 2776 C CA . HIS A 1 364 ? 20.461 4.565 -5.980 1.00 78.00 364 HIS A CA 1
ATOM 2777 C C . HIS A 1 364 ? 21.340 3.406 -6.486 1.00 78.00 364 HIS A C 1
ATOM 2779 O O . HIS A 1 364 ? 22.000 3.548 -7.510 1.00 78.00 364 HIS A O 1
ATOM 2785 N N . ASN A 1 365 ? 21.353 2.266 -5.787 1.00 81.88 365 ASN A N 1
ATOM 2786 C CA . ASN A 1 365 ? 22.180 1.101 -6.126 1.00 81.88 365 ASN A CA 1
ATOM 2787 C C . ASN A 1 365 ? 21.356 -0.114 -6.584 1.00 81.88 365 ASN A C 1
ATOM 2789 O O . ASN A 1 365 ? 21.762 -1.260 -6.363 1.00 81.88 365 ASN A O 1
ATOM 2793 N N . CYS A 1 366 ? 20.178 0.114 -7.175 1.00 87.56 366 CYS A N 1
ATOM 2794 C CA . CYS A 1 366 ? 19.385 -0.973 -7.739 1.00 87.56 366 CYS A CA 1
ATOM 2795 C C . CYS A 1 366 ? 20.217 -1.787 -8.740 1.00 87.56 366 CYS A C 1
ATOM 2797 O O . CYS A 1 366 ? 21.046 -1.243 -9.475 1.00 87.56 366 CYS A O 1
ATOM 2799 N N . MET A 1 367 ? 19.982 -3.095 -8.797 1.00 89.50 367 MET A N 1
ATOM 2800 C CA . MET A 1 367 ? 20.630 -3.931 -9.804 1.00 89.50 367 MET A CA 1
ATOM 2801 C C . MET A 1 367 ? 20.289 -3.437 -11.229 1.00 89.50 367 MET A C 1
ATOM 2803 O O . MET A 1 367 ? 19.109 -3.236 -11.522 1.00 89.50 367 MET A O 1
ATOM 2807 N N . PRO A 1 368 ? 21.274 -3.248 -12.127 1.00 89.69 368 PRO A N 1
ATOM 2808 C CA . PRO A 1 368 ? 21.008 -2.737 -13.470 1.00 89.69 368 PRO A CA 1
ATOM 2809 C C . PRO A 1 368 ? 20.411 -3.812 -14.392 1.00 89.69 368 PRO A C 1
ATOM 2811 O O . PRO A 1 368 ? 20.663 -5.006 -14.223 1.00 89.69 368 PRO A O 1
ATOM 2814 N N . ASP A 1 369 ? 19.675 -3.383 -15.422 1.00 90.38 369 ASP A N 1
ATOM 2815 C CA . ASP A 1 369 ? 18.976 -4.262 -16.378 1.00 90.38 369 ASP A CA 1
ATOM 2816 C C . ASP A 1 369 ? 19.900 -5.300 -17.040 1.00 90.38 369 ASP A C 1
ATOM 2818 O O . ASP A 1 369 ? 19.508 -6.448 -17.260 1.00 90.38 369 ASP A O 1
ATOM 2822 N N . SER A 1 370 ? 21.160 -4.931 -17.299 1.00 89.50 370 SER A N 1
ATOM 2823 C CA . SER A 1 370 ? 22.177 -5.829 -17.864 1.00 89.50 370 SER A CA 1
ATOM 2824 C C . SER A 1 370 ? 22.437 -7.065 -16.997 1.00 89.50 370 SER A C 1
ATOM 2826 O O . SER A 1 370 ? 22.770 -8.130 -17.518 1.00 89.50 370 SER A O 1
ATOM 2828 N N . GLU A 1 371 ? 22.269 -6.944 -15.680 1.00 88.81 371 GLU A N 1
ATOM 2829 C CA . GLU A 1 371 ? 22.464 -8.037 -14.727 1.00 88.81 371 GLU A CA 1
ATOM 2830 C C . GLU A 1 371 ? 21.210 -8.893 -14.559 1.00 88.81 371 GLU A C 1
ATOM 2832 O O . GLU A 1 371 ? 21.337 -10.085 -14.294 1.00 88.81 371 GLU A O 1
ATOM 2837 N N . VAL A 1 372 ? 20.012 -8.336 -14.775 1.00 90.31 372 VAL A N 1
ATOM 2838 C CA . VAL A 1 372 ? 18.728 -9.053 -14.632 1.00 90.31 372 VAL A CA 1
ATOM 2839 C C . VAL A 1 372 ? 18.706 -10.325 -15.480 1.00 90.31 372 VAL A C 1
ATOM 2841 O O . VAL A 1 372 ? 18.283 -11.377 -15.008 1.00 90.31 372 VAL A O 1
ATOM 2844 N N . SER A 1 373 ? 19.234 -10.256 -16.706 1.00 88.06 373 SER A N 1
ATOM 2845 C CA . SER A 1 373 ? 19.296 -11.390 -17.643 1.00 88.06 373 SER A CA 1
ATOM 2846 C C . SER A 1 373 ? 20.130 -12.582 -17.148 1.00 88.06 373 SER A C 1
ATOM 2848 O O . SER A 1 373 ? 19.974 -13.694 -17.650 1.00 88.06 373 SER A O 1
ATOM 2850 N N . LYS A 1 374 ? 21.001 -12.374 -16.152 1.00 88.75 374 LYS A N 1
ATOM 2851 C CA . LYS A 1 374 ? 21.846 -13.418 -15.555 1.00 88.75 374 LYS A CA 1
ATOM 2852 C C . LYS A 1 374 ? 21.141 -14.191 -14.442 1.00 88.75 374 LYS A C 1
ATOM 2854 O O . LYS A 1 374 ? 21.749 -15.106 -13.882 1.00 88.75 374 LYS A O 1
ATOM 2859 N N . TYR A 1 375 ? 19.911 -13.809 -14.096 1.00 90.06 375 TYR A N 1
ATOM 2860 C CA . TYR A 1 375 ? 19.120 -14.475 -13.072 1.00 90.06 375 TYR A CA 1
ATOM 2861 C C . TYR A 1 375 ? 18.125 -15.442 -13.686 1.00 90.06 375 TYR A C 1
ATOM 2863 O O . TYR A 1 375 ? 17.365 -15.100 -14.593 1.00 90.06 375 TYR A O 1
ATOM 2871 N N . LYS A 1 376 ? 18.067 -16.650 -13.130 1.00 91.50 376 LYS A N 1
ATOM 2872 C CA . LYS A 1 376 ? 16.968 -17.569 -13.402 1.00 91.50 376 LYS A CA 1
ATOM 2873 C C . LYS A 1 376 ? 15.680 -16.978 -12.849 1.00 91.50 376 LYS A C 1
ATOM 2875 O O . LYS A 1 376 ? 15.596 -16.628 -11.668 1.00 91.50 376 LYS A O 1
ATOM 2880 N N . THR A 1 377 ? 14.663 -16.932 -13.698 1.00 94.88 377 THR A N 1
ATOM 2881 C CA . THR A 1 377 ? 13.323 -16.509 -13.307 1.00 94.88 377 THR A CA 1
ATOM 2882 C C . THR A 1 377 ? 12.303 -17.595 -13.599 1.00 94.88 377 THR A C 1
ATOM 2884 O O . THR A 1 377 ? 12.478 -18.398 -14.517 1.00 94.88 377 THR A O 1
ATOM 2887 N N . LYS A 1 378 ? 11.241 -17.646 -12.795 1.00 96.75 378 LYS A N 1
ATOM 2888 C CA . LYS A 1 378 ? 10.119 -18.561 -13.011 1.00 96.75 378 LYS A CA 1
ATOM 2889 C C . LYS A 1 378 ? 8.819 -17.940 -12.523 1.00 96.75 378 LYS A C 1
ATOM 2891 O O . LYS A 1 378 ? 8.805 -17.237 -11.515 1.00 96.75 378 LYS A O 1
ATOM 2896 N N . ALA A 1 379 ? 7.741 -18.199 -13.255 1.00 97.38 379 ALA A N 1
ATOM 2897 C CA . ALA A 1 379 ? 6.399 -17.806 -12.861 1.00 97.38 379 ALA A CA 1
ATOM 2898 C C . ALA A 1 379 ? 5.764 -18.884 -11.970 1.00 97.38 379 ALA A C 1
ATOM 2900 O O . ALA A 1 379 ? 5.794 -20.067 -12.311 1.00 97.38 379 ALA A O 1
ATOM 2901 N N . PHE A 1 380 ? 5.166 -18.463 -10.861 1.00 97.81 380 PHE A N 1
ATOM 2902 C CA . PHE A 1 380 ? 4.436 -19.315 -9.927 1.00 97.81 380 PHE A CA 1
ATOM 2903 C C . PHE A 1 380 ? 2.995 -18.835 -9.794 1.00 97.81 380 PHE A C 1
ATOM 2905 O O . PHE A 1 380 ? 2.740 -17.631 -9.842 1.00 97.81 380 PHE A O 1
ATOM 2912 N N . ILE A 1 381 ? 2.068 -19.776 -9.624 1.00 97.12 381 ILE A N 1
ATOM 2913 C CA . ILE A 1 381 ? 0.665 -19.461 -9.357 1.00 97.12 381 ILE A CA 1
ATOM 2914 C C . ILE A 1 381 ? 0.521 -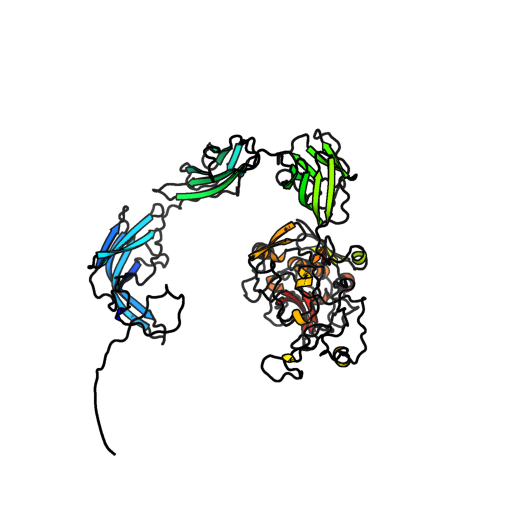18.879 -7.946 1.00 97.12 381 ILE A C 1
ATOM 2916 O O . ILE A 1 381 ? 1.012 -19.460 -6.981 1.00 97.12 381 ILE A O 1
ATOM 2920 N N . ALA A 1 382 ? -0.140 -17.735 -7.828 1.00 96.38 382 ALA A N 1
ATOM 2921 C CA . ALA A 1 382 ? -0.469 -17.102 -6.558 1.00 96.38 382 ALA A CA 1
ATOM 2922 C C . ALA A 1 382 ? -1.840 -17.566 -6.043 1.00 96.38 382 ALA A C 1
ATOM 2924 O O . ALA A 1 382 ? -2.631 -18.160 -6.782 1.00 96.38 382 ALA A O 1
ATOM 2925 N N . ARG A 1 383 ? -2.143 -17.272 -4.771 1.00 94.94 383 ARG A N 1
ATOM 2926 C CA . ARG A 1 383 ? -3.416 -17.658 -4.128 1.00 94.94 383 ARG A CA 1
ATOM 2927 C C . ARG A 1 383 ? -4.649 -17.077 -4.828 1.00 94.94 383 ARG A C 1
ATOM 2929 O O . ARG A 1 383 ? -5.715 -17.676 -4.782 1.00 94.94 383 ARG A O 1
ATOM 2936 N N . ASP A 1 384 ? -4.498 -15.943 -5.509 1.00 92.62 384 ASP A N 1
ATOM 2937 C CA . ASP A 1 384 ? -5.556 -15.293 -6.294 1.00 92.62 384 ASP A CA 1
ATOM 2938 C C . ASP A 1 384 ? -5.673 -15.807 -7.743 1.00 92.62 384 ASP A C 1
ATOM 2940 O O . ASP A 1 384 ? -6.472 -15.291 -8.522 1.00 92.62 384 ASP A O 1
ATOM 2944 N N . GLY A 1 385 ? -4.883 -16.818 -8.120 1.00 93.62 385 GLY A N 1
ATOM 2945 C CA . GLY A 1 385 ? -4.860 -17.398 -9.464 1.00 93.62 385 GLY A CA 1
ATOM 2946 C C . GLY A 1 385 ? -3.995 -16.640 -10.475 1.00 93.62 385 GLY A C 1
ATOM 2947 O O . GLY A 1 385 ? -3.820 -17.126 -11.593 1.00 93.62 385 GLY A O 1
ATOM 2948 N N . SER A 1 386 ? -3.423 -15.489 -10.107 1.00 94.19 386 SER A N 1
ATOM 2949 C CA . SER A 1 386 ? -2.452 -14.786 -10.950 1.00 94.19 386 SER A CA 1
ATOM 2950 C C . SER A 1 386 ? -1.108 -15.523 -11.008 1.00 94.19 386 SER A C 1
ATOM 2952 O O . SER A 1 386 ? -0.838 -16.439 -10.229 1.00 94.19 386 SER A O 1
ATOM 2954 N N . MET A 1 387 ? -0.243 -15.122 -11.943 1.00 95.56 387 MET A N 1
ATOM 2955 C CA . MET A 1 387 ? 1.119 -15.645 -12.054 1.00 95.56 387 MET A CA 1
ATOM 2956 C C . MET A 1 387 ? 2.122 -14.581 -11.606 1.00 95.56 387 MET A C 1
ATOM 2958 O O . MET A 1 387 ? 2.203 -13.513 -12.210 1.00 95.56 387 MET A O 1
ATOM 2962 N N . LYS A 1 388 ? 2.935 -14.889 -10.592 1.00 96.44 388 LYS A N 1
ATOM 2963 C CA . LYS A 1 388 ? 4.015 -14.017 -10.108 1.00 96.44 388 LYS A CA 1
ATOM 2964 C C . LYS A 1 388 ? 5.369 -14.521 -10.580 1.00 96.44 388 LYS A C 1
ATOM 2966 O O . LYS A 1 388 ? 5.695 -15.693 -10.398 1.00 96.44 388 LYS A O 1
ATOM 2971 N N . VAL A 1 389 ? 6.175 -13.638 -11.167 1.00 96.75 389 VAL A N 1
ATOM 2972 C CA . VAL A 1 389 ? 7.518 -13.977 -11.658 1.00 96.75 389 VAL A CA 1
ATOM 2973 C C . VAL A 1 389 ? 8.551 -13.709 -10.571 1.00 96.75 389 VAL A C 1
ATOM 2975 O O . VAL A 1 389 ? 8.692 -12.585 -10.102 1.00 96.75 389 VAL A O 1
ATOM 2978 N N . TRP A 1 390 ? 9.297 -14.743 -10.204 1.00 97.38 390 TRP A N 1
ATOM 2979 C CA . TRP A 1 390 ? 10.326 -14.705 -9.171 1.00 97.38 390 TRP A CA 1
ATOM 2980 C C . TRP A 1 390 ? 11.715 -14.850 -9.754 1.00 97.38 390 TRP A C 1
ATOM 2982 O O . TRP A 1 390 ? 11.908 -15.634 -10.683 1.00 97.38 390 TRP A O 1
ATOM 2992 N N . MET A 1 391 ? 12.697 -14.202 -9.129 1.00 95.00 391 MET A N 1
ATOM 2993 C CA . MET A 1 391 ? 14.080 -14.665 -9.184 1.00 95.00 391 MET A CA 1
ATOM 2994 C C . MET A 1 391 ? 14.223 -15.889 -8.281 1.00 95.00 391 MET A C 1
ATOM 2996 O O . MET A 1 391 ? 14.100 -15.803 -7.056 1.00 95.00 391 MET A O 1
ATOM 3000 N N . VAL A 1 392 ? 14.465 -17.048 -8.893 1.00 91.88 392 VAL A N 1
ATOM 3001 C CA . VAL A 1 392 ? 14.480 -18.334 -8.179 1.00 91.88 392 VAL A CA 1
ATOM 3002 C C . VAL A 1 392 ? 15.821 -18.672 -7.545 1.00 91.88 392 VAL A C 1
ATOM 3004 O O . VAL A 1 392 ? 15.908 -19.645 -6.800 1.00 91.88 392 VAL A O 1
ATOM 3007 N N . GLU A 1 393 ? 16.835 -17.833 -7.743 1.00 83.69 393 GLU A N 1
ATOM 3008 C CA . GLU A 1 393 ? 18.120 -17.863 -7.035 1.00 83.69 393 GLU A CA 1
ATOM 3009 C C . GLU A 1 393 ? 18.297 -16.631 -6.128 1.00 83.69 393 GLU A C 1
ATOM 3011 O O . GLU A 1 393 ? 17.568 -15.644 -6.255 1.00 83.69 393 GLU A O 1
ATOM 3016 N N . ASN A 1 394 ? 19.190 -16.721 -5.131 1.00 81.38 394 ASN A N 1
ATOM 3017 C CA . ASN A 1 394 ? 19.428 -15.595 -4.221 1.00 81.38 394 ASN A CA 1
ATOM 3018 C C . ASN A 1 394 ? 19.963 -14.418 -5.026 1.00 81.38 394 ASN A C 1
ATOM 3020 O O . ASN A 1 394 ? 20.759 -14.601 -5.949 1.00 81.38 394 ASN A O 1
ATOM 3024 N N . MET A 1 395 ? 19.552 -13.216 -4.636 1.00 82.75 395 MET A N 1
ATOM 3025 C CA . MET A 1 395 ? 20.115 -12.009 -5.208 1.00 82.75 395 MET A CA 1
ATOM 3026 C C . MET A 1 395 ? 21.633 -11.999 -4.948 1.00 82.75 395 MET A C 1
ATOM 3028 O O . MET A 1 395 ? 22.076 -12.100 -3.804 1.00 82.75 395 MET A O 1
ATOM 3032 N N . ARG A 1 396 ? 22.415 -11.967 -6.031 1.00 79.62 396 ARG A N 1
ATOM 3033 C CA . ARG A 1 396 ? 23.884 -12.053 -6.049 1.00 79.62 396 ARG A CA 1
ATOM 3034 C C . ARG A 1 396 ? 24.521 -10.861 -6.763 1.00 79.62 396 ARG A C 1
ATOM 3036 O O . ARG A 1 396 ? 25.637 -10.955 -7.264 1.00 79.62 396 ARG A O 1
ATOM 3043 N N . TRP A 1 397 ? 23.804 -9.744 -6.861 1.00 82.69 397 TRP A N 1
ATOM 3044 C CA . TRP A 1 397 ? 24.373 -8.508 -7.375 1.00 82.69 397 TRP A CA 1
ATOM 3045 C C . TRP A 1 397 ? 25.554 -8.173 -6.461 1.00 82.69 397 TRP A C 1
ATOM 3047 O O . TRP A 1 397 ? 25.556 -8.482 -5.272 1.00 82.69 397 TRP A O 1
ATOM 3057 N N . ASN A 1 398 ? 26.631 -7.631 -7.003 1.00 72.44 398 ASN A N 1
ATOM 3058 C CA . ASN A 1 398 ? 27.780 -7.272 -6.174 1.00 72.44 398 ASN A CA 1
ATOM 3059 C C . ASN A 1 398 ? 27.729 -5.799 -5.756 1.00 72.44 398 ASN A C 1
ATOM 3061 O O . ASN A 1 398 ? 28.571 -5.361 -4.985 1.00 72.44 398 ASN A O 1
ATOM 3065 N N . GLY A 1 399 ? 26.715 -5.037 -6.191 1.00 72.44 399 GLY A N 1
ATOM 3066 C CA . GLY A 1 399 ? 26.682 -3.589 -5.981 1.00 72.44 399 GLY A CA 1
ATOM 3067 C C . GLY A 1 399 ? 27.713 -2.825 -6.811 1.00 72.44 399 GLY A C 1
ATOM 3068 O O . GLY A 1 399 ? 28.020 -1.692 -6.466 1.00 72.44 399 GLY A O 1
ATOM 3069 N N . GLY A 1 400 ? 28.310 -3.436 -7.838 1.00 73.38 400 GLY A N 1
ATOM 3070 C CA . GLY A 1 400 ? 29.463 -2.874 -8.538 1.00 73.38 400 GLY A CA 1
ATOM 3071 C C . GLY A 1 400 ? 30.740 -2.936 -7.690 1.00 73.38 400 GLY A C 1
ATOM 3072 O O . GLY A 1 400 ? 31.067 -3.977 -7.119 1.00 73.38 400 GLY A O 1
ATOM 3073 N N . ASP A 1 401 ? 31.462 -1.817 -7.592 1.00 66.31 401 ASP A N 1
ATOM 3074 C CA . ASP A 1 401 ? 32.756 -1.705 -6.891 1.00 66.31 401 ASP A CA 1
ATOM 3075 C C . ASP A 1 401 ? 32.630 -1.510 -5.366 1.00 66.31 401 ASP A C 1
ATOM 3077 O O . ASP A 1 401 ? 33.503 -0.937 -4.709 1.00 66.31 401 ASP A O 1
ATOM 3081 N N . ILE A 1 402 ? 31.544 -2.006 -4.771 1.00 62.34 402 ILE A N 1
ATOM 3082 C CA . ILE A 1 402 ? 31.303 -1.923 -3.329 1.00 62.34 402 ILE A CA 1
ATOM 3083 C C . ILE A 1 402 ? 31.894 -3.156 -2.632 1.00 62.34 402 ILE A C 1
ATOM 3085 O O . ILE A 1 402 ? 31.724 -4.293 -3.070 1.00 62.34 402 ILE A O 1
ATOM 3089 N N . LYS A 1 403 ? 32.599 -2.938 -1.516 1.00 56.56 403 LYS A N 1
ATOM 3090 C CA . LYS A 1 403 ? 33.208 -3.989 -0.679 1.00 56.56 403 LYS A CA 1
ATOM 3091 C C . LYS A 1 403 ? 32.547 -4.027 0.705 1.00 56.56 403 LYS A C 1
ATOM 3093 O O . LYS A 1 403 ? 32.188 -2.961 1.204 1.00 56.56 403 LYS A O 1
ATOM 3098 N N . PRO A 1 404 ? 32.447 -5.201 1.369 1.00 51.31 404 PRO A N 1
ATOM 3099 C CA . PRO A 1 404 ? 33.003 -6.519 1.008 1.00 51.31 404 PRO A CA 1
ATOM 3100 C C . PRO A 1 404 ? 32.100 -7.382 0.094 1.00 51.31 404 PRO A C 1
ATOM 3102 O O . PRO A 1 404 ? 30.883 -7.235 0.097 1.00 51.31 404 PRO A O 1
ATOM 3105 N N . LYS A 1 405 ? 32.699 -8.323 -0.653 1.00 55.12 405 LYS A N 1
ATOM 3106 C CA . LYS A 1 405 ? 32.018 -9.335 -1.501 1.00 55.12 405 LYS A CA 1
ATOM 3107 C C . LYS A 1 405 ? 31.809 -10.661 -0.750 1.00 55.12 405 LYS A C 1
ATOM 3109 O O . LYS A 1 405 ? 32.432 -10.874 0.289 1.00 55.12 405 LYS A O 1
ATOM 3114 N N . LEU A 1 406 ? 30.986 -11.584 -1.250 1.00 50.56 406 LEU A N 1
ATOM 3115 C CA . LEU A 1 406 ? 30.836 -12.906 -0.630 1.00 50.56 406 LEU A CA 1
ATOM 3116 C C . LEU A 1 406 ? 32.178 -13.665 -0.650 1.00 50.56 406 LEU A C 1
ATOM 3118 O O . LEU A 1 406 ? 32.876 -13.670 -1.662 1.00 50.56 406 LEU A O 1
ATOM 3122 N N . GLY A 1 407 ? 32.561 -14.268 0.481 1.00 45.84 407 GLY A N 1
ATOM 3123 C CA . GLY A 1 407 ? 33.890 -14.872 0.670 1.00 45.84 407 GLY A CA 1
ATOM 3124 C C . GLY A 1 407 ? 34.995 -13.862 1.009 1.00 45.84 407 GLY A C 1
ATOM 3125 O O . GLY A 1 407 ? 36.156 -14.238 1.131 1.00 45.84 407 GLY A O 1
ATOM 3126 N N . SER A 1 408 ? 34.653 -12.581 1.183 1.00 43.22 408 SER A N 1
ATOM 3127 C CA . SER A 1 408 ? 35.571 -11.594 1.756 1.00 43.22 408 SER A CA 1
ATOM 3128 C C . SER A 1 408 ? 35.773 -11.834 3.258 1.00 43.22 408 SER A C 1
ATOM 3130 O O . SER A 1 408 ? 34.914 -12.439 3.903 1.00 43.22 408 SER A O 1
ATOM 3132 N N . PRO A 1 409 ? 36.873 -11.318 3.831 1.00 43.59 409 PRO A N 1
ATOM 3133 C CA . PRO A 1 409 ? 37.180 -11.466 5.247 1.00 43.59 409 PRO A CA 1
ATOM 3134 C C . PRO A 1 409 ? 36.011 -10.988 6.111 1.00 43.59 409 PRO A C 1
ATOM 3136 O O . PRO A 1 409 ? 35.580 -9.835 6.027 1.00 43.59 409 PRO A O 1
ATOM 3139 N N . MET A 1 410 ? 35.475 -11.895 6.921 1.00 44.84 410 MET A N 1
ATOM 3140 C CA . MET A 1 410 ? 34.408 -11.586 7.866 1.00 44.84 410 MET A CA 1
ATOM 3141 C C . MET A 1 410 ? 35.017 -10.850 9.064 1.00 44.84 410 MET A C 1
ATOM 3143 O O . MET A 1 410 ? 36.061 -11.246 9.560 1.00 44.84 410 MET A O 1
ATOM 3147 N N . ILE A 1 411 ? 34.378 -9.784 9.549 1.00 45.59 411 ILE A N 1
ATOM 3148 C CA . ILE A 1 411 ? 34.824 -9.069 10.759 1.00 45.59 411 ILE A CA 1
ATOM 3149 C C . ILE A 1 411 ? 34.592 -9.980 11.988 1.00 45.59 411 ILE A C 1
ATOM 3151 O O . ILE A 1 411 ? 33.525 -10.601 12.075 1.00 45.59 411 ILE A O 1
ATOM 3155 N N . PRO A 1 412 ? 35.523 -10.074 12.960 1.00 42.72 412 PRO A N 1
ATOM 3156 C CA . PRO A 1 412 ? 35.401 -11.013 14.072 1.00 42.72 412 PRO A CA 1
ATOM 3157 C C . PRO A 1 412 ? 34.173 -10.764 14.958 1.00 42.72 412 PRO A C 1
ATOM 3159 O O . PRO A 1 412 ? 33.789 -9.635 15.276 1.00 42.72 412 PRO A O 1
ATOM 3162 N N . ALA A 1 413 ? 33.577 -11.867 15.415 1.00 41.00 413 ALA A N 1
ATOM 3163 C CA . ALA A 1 413 ? 32.399 -11.896 16.273 1.00 41.00 413 ALA A CA 1
ATOM 3164 C C . ALA A 1 413 ? 32.712 -11.536 17.739 1.00 41.00 413 ALA A C 1
ATOM 3166 O O . ALA A 1 413 ? 33.534 -12.188 18.380 1.00 41.00 413 ALA A O 1
ATOM 3167 N N . ALA A 1 414 ? 31.990 -10.562 18.316 1.00 39.44 414 ALA A N 1
ATOM 3168 C CA . ALA A 1 414 ? 32.004 -10.333 19.765 1.00 39.44 414 ALA A CA 1
ATOM 3169 C C . ALA A 1 414 ? 31.167 -11.399 20.487 1.00 39.44 414 ALA A C 1
ATOM 3171 O O . ALA A 1 414 ? 29.930 -11.330 20.482 1.00 39.44 414 ALA A O 1
ATOM 3172 N N . THR A 1 415 ? 31.833 -12.342 21.149 1.00 40.06 415 THR A N 1
ATOM 3173 C CA . THR A 1 415 ? 31.199 -13.252 22.105 1.00 40.06 415 THR A CA 1
ATOM 3174 C C . THR A 1 415 ? 30.795 -12.491 23.371 1.00 40.06 415 THR A C 1
ATOM 3176 O O . THR A 1 415 ? 31.662 -12.063 24.121 1.00 40.06 415 THR A O 1
ATOM 3179 N N . GLY A 1 416 ? 29.482 -12.370 23.598 1.00 36.91 416 GLY A N 1
ATOM 3180 C CA . GLY A 1 416 ? 28.831 -12.261 24.914 1.00 36.91 416 GLY A CA 1
ATOM 3181 C C . GLY A 1 416 ? 29.094 -11.016 25.772 1.00 36.91 416 GLY A C 1
ATOM 3182 O O . GLY A 1 416 ? 30.194 -10.778 26.255 1.00 36.91 416 GLY A O 1
ATOM 3183 N N . VAL A 1 417 ? 28.026 -10.288 26.104 1.00 36.38 417 VAL A N 1
ATOM 3184 C CA . VAL A 1 417 ? 28.021 -9.420 27.290 1.00 36.38 417 VAL A CA 1
ATOM 3185 C C . VAL A 1 417 ? 27.948 -10.336 28.518 1.00 36.38 417 VAL A C 1
ATOM 3187 O O . VAL A 1 417 ? 26.953 -11.028 28.707 1.00 36.38 417 VAL A O 1
ATOM 3190 N N . GLY A 1 418 ? 29.002 -10.368 29.337 1.00 44.34 418 GLY A N 1
ATOM 3191 C CA . GLY A 1 418 ? 28.908 -10.806 30.737 1.00 44.34 418 GLY A CA 1
ATOM 3192 C C . GLY A 1 418 ? 29.371 -12.217 31.133 1.00 44.34 418 GLY A C 1
ATOM 3193 O O . GLY A 1 418 ? 29.409 -12.484 32.328 1.00 44.34 418 GLY A O 1
ATOM 3194 N N . ALA A 1 419 ? 29.792 -13.114 30.237 1.00 36.47 419 ALA A N 1
ATOM 3195 C CA . ALA A 1 419 ? 30.405 -14.383 30.660 1.00 36.47 419 ALA A CA 1
ATOM 3196 C C . ALA A 1 419 ? 31.325 -14.979 29.589 1.00 36.47 419 ALA A C 1
ATOM 3198 O O . ALA A 1 419 ? 31.080 -14.816 28.398 1.00 36.47 419 ALA A O 1
ATOM 3199 N N . LYS A 1 420 ? 32.373 -15.674 30.056 1.00 40.56 420 LYS A N 1
ATOM 3200 C CA . LYS A 1 420 ? 33.447 -16.372 29.324 1.00 40.56 420 LYS A CA 1
ATOM 3201 C C . LYS A 1 420 ? 32.965 -17.181 28.098 1.00 40.56 420 LYS A C 1
ATOM 3203 O O . LYS A 1 420 ? 32.874 -18.403 28.156 1.00 40.56 420 LYS A O 1
ATOM 3208 N N . GLY A 1 421 ? 32.711 -16.509 26.980 1.00 34.03 421 GLY A N 1
ATOM 3209 C CA . GLY A 1 421 ? 32.693 -17.089 25.637 1.00 34.03 421 GLY A CA 1
ATOM 3210 C C . GLY A 1 421 ? 34.089 -16.976 25.025 1.00 34.03 421 GLY A C 1
ATOM 3211 O O . GLY A 1 421 ? 34.777 -15.979 25.215 1.00 34.03 421 GLY A O 1
ATOM 3212 N N . THR A 1 422 ? 34.539 -18.019 24.344 1.00 36.56 422 THR A N 1
ATOM 3213 C CA . THR A 1 422 ? 35.936 -18.360 24.015 1.00 36.56 422 THR A CA 1
ATOM 3214 C C . THR A 1 422 ? 36.629 -17.483 22.947 1.00 36.56 422 THR A C 1
ATOM 3216 O O . THR A 1 422 ? 37.478 -17.981 22.217 1.00 36.56 422 THR A O 1
ATOM 3219 N N . GLY A 1 423 ? 36.287 -16.193 22.830 1.00 41.50 423 GLY A N 1
ATOM 3220 C CA . GLY A 1 423 ? 36.658 -15.325 21.698 1.00 41.50 423 GLY A CA 1
ATOM 3221 C C . GLY A 1 423 ? 37.542 -14.102 21.987 1.00 41.50 423 GLY A C 1
ATOM 3222 O O . GLY A 1 423 ? 37.510 -13.166 21.203 1.00 41.50 423 GLY A O 1
ATOM 3223 N N . GLY A 1 424 ? 38.295 -14.064 23.091 1.00 36.78 424 GLY A N 1
ATOM 3224 C CA . GLY A 1 424 ? 39.567 -13.320 23.221 1.00 36.78 424 GLY A CA 1
ATOM 3225 C C . GLY A 1 424 ? 39.651 -11.782 23.085 1.00 36.78 424 GLY A C 1
ATOM 3226 O O . GLY A 1 424 ? 40.698 -11.252 23.446 1.00 36.78 424 GLY A O 1
ATOM 3227 N N . TYR A 1 425 ? 38.637 -11.039 22.627 1.00 42.56 425 TYR A N 1
ATOM 3228 C CA . TYR A 1 425 ? 38.775 -9.591 22.376 1.00 42.56 425 TYR A CA 1
ATOM 3229 C C . TYR A 1 425 ? 38.026 -8.709 23.385 1.00 42.56 425 TYR A C 1
ATOM 3231 O O . TYR A 1 425 ? 36.842 -8.899 23.662 1.00 42.56 425 TYR A O 1
ATOM 3239 N N . ALA A 1 426 ? 38.720 -7.696 23.913 1.00 43.41 426 ALA A N 1
ATOM 3240 C CA . ALA A 1 426 ? 38.107 -6.607 24.671 1.00 43.41 426 ALA A CA 1
ATOM 3241 C C . ALA A 1 426 ? 37.305 -5.680 23.737 1.00 43.41 426 ALA A C 1
ATOM 3243 O O . ALA A 1 426 ? 37.668 -5.511 22.578 1.00 43.41 426 ALA A O 1
ATOM 3244 N N . ALA A 1 427 ? 36.268 -5.002 24.242 1.00 45.16 427 ALA A N 1
ATOM 3245 C CA . ALA A 1 427 ? 35.423 -4.105 23.438 1.00 45.16 427 ALA A CA 1
ATOM 3246 C C . ALA A 1 427 ? 36.183 -2.978 22.700 1.00 45.16 427 ALA A C 1
ATOM 3248 O O . ALA A 1 427 ? 35.737 -2.509 21.660 1.00 45.16 427 ALA A O 1
ATOM 3249 N N . ALA A 1 428 ? 37.347 -2.562 23.203 1.00 50.44 428 ALA A N 1
ATOM 3250 C CA . ALA A 1 428 ? 38.203 -1.559 22.559 1.00 50.44 428 ALA A CA 1
ATOM 3251 C C . ALA A 1 428 ? 39.099 -2.122 21.429 1.00 50.44 428 ALA A C 1
ATOM 3253 O O . ALA A 1 428 ? 39.738 -1.357 20.697 1.00 50.44 428 ALA A O 1
ATOM 3254 N N . ALA A 1 429 ? 39.159 -3.451 21.294 1.00 47.69 429 ALA A N 1
ATOM 3255 C CA . ALA A 1 429 ? 39.920 -4.159 20.268 1.00 47.69 429 ALA A CA 1
ATOM 3256 C C . ALA A 1 429 ? 39.111 -4.400 18.980 1.00 47.69 429 ALA A C 1
ATOM 3258 O O . ALA A 1 429 ? 39.652 -4.970 18.037 1.00 47.69 429 ALA A O 1
ATOM 3259 N N . PHE A 1 430 ? 37.842 -3.967 18.921 1.00 50.19 430 PHE A N 1
ATOM 3260 C CA . PHE A 1 430 ? 37.046 -4.072 17.701 1.00 50.19 430 PHE A CA 1
ATOM 3261 C C . PHE A 1 430 ? 37.523 -3.074 16.639 1.00 50.19 430 PHE A C 1
ATOM 3263 O O . PHE A 1 430 ? 37.730 -1.898 16.964 1.00 50.19 430 PHE A O 1
ATOM 3270 N N . PRO A 1 431 ? 37.676 -3.523 15.384 1.00 50.19 431 PRO A N 1
ATOM 3271 C CA . PRO A 1 431 ? 37.882 -2.629 14.262 1.00 50.19 431 PRO A CA 1
ATOM 3272 C C . PRO A 1 431 ? 36.609 -1.818 13.992 1.00 50.19 431 PRO A C 1
ATOM 3274 O O . PRO A 1 431 ? 35.493 -2.334 14.066 1.00 50.19 431 PRO A O 1
ATOM 3277 N N . SER A 1 432 ? 36.786 -0.530 13.720 1.00 49.03 432 SER A N 1
ATOM 3278 C CA . SER A 1 432 ? 35.708 0.436 13.458 1.00 49.03 432 SER A CA 1
ATOM 3279 C C . SER A 1 432 ? 35.274 0.487 11.988 1.00 49.03 432 SER A C 1
ATOM 3281 O O . SER A 1 432 ? 34.197 0.992 11.676 1.00 49.03 432 SER A O 1
ATOM 3283 N N . SER A 1 433 ? 36.089 -0.078 11.102 1.00 48.44 433 SER A N 1
ATOM 3284 C CA . SER A 1 433 ? 35.905 -0.113 9.653 1.00 48.44 433 SER A CA 1
ATOM 3285 C C . SER A 1 433 ? 36.708 -1.273 9.047 1.00 48.44 433 SER A C 1
ATOM 3287 O O . SER A 1 433 ? 37.495 -1.928 9.733 1.00 48.44 433 SER A O 1
ATOM 3289 N N . TRP A 1 434 ? 36.493 -1.563 7.761 1.00 45.72 434 TRP A N 1
ATOM 3290 C CA . TRP A 1 434 ? 37.191 -2.644 7.048 1.00 45.72 434 TRP A CA 1
ATOM 3291 C C . TRP A 1 434 ? 38.689 -2.367 6.823 1.00 45.72 434 TRP A C 1
ATOM 3293 O O . TRP A 1 434 ? 39.4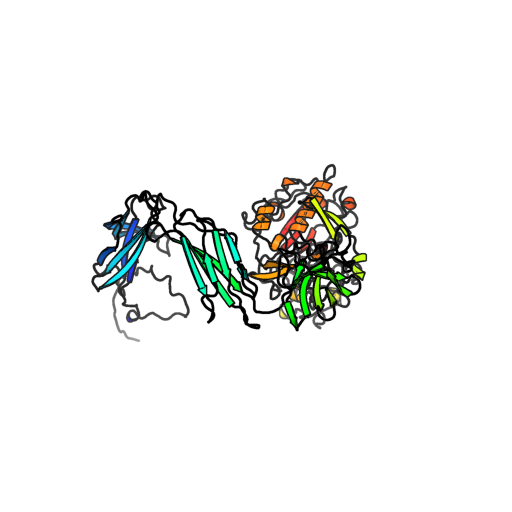52 -3.295 6.576 1.00 45.72 434 TRP A O 1
ATOM 3303 N N . ASP A 1 435 ? 39.102 -1.103 6.892 1.00 49.84 435 ASP A N 1
ATOM 3304 C CA . ASP A 1 435 ? 40.478 -0.618 6.752 1.00 49.84 435 ASP A CA 1
ATOM 3305 C C . ASP A 1 435 ? 41.155 -0.356 8.111 1.00 49.84 435 ASP A C 1
ATOM 3307 O O . ASP A 1 435 ? 42.272 0.162 8.172 1.00 49.84 435 ASP A O 1
ATOM 3311 N N . ASP A 1 436 ? 40.503 -0.724 9.218 1.00 52.00 436 ASP A N 1
ATOM 3312 C CA . ASP A 1 436 ? 41.057 -0.535 10.552 1.00 52.00 436 ASP A CA 1
ATOM 3313 C C . ASP A 1 436 ? 42.305 -1.411 10.744 1.00 52.00 436 ASP A C 1
ATOM 3315 O O . ASP A 1 436 ? 42.250 -2.641 10.720 1.00 52.00 436 ASP A O 1
ATOM 3319 N N . SER A 1 437 ? 43.441 -0.757 10.989 1.00 54.84 437 SER A N 1
ATOM 3320 C CA . SER A 1 437 ? 44.748 -1.385 11.242 1.00 54.84 437 SER A CA 1
ATOM 3321 C C . SER A 1 437 ? 44.762 -2.477 12.328 1.00 54.84 437 SER A C 1
ATOM 3323 O O . SER A 1 437 ? 45.707 -3.263 12.384 1.00 54.84 437 SER A O 1
ATOM 3325 N N . LYS A 1 438 ? 43.740 -2.548 13.195 1.00 52.28 438 LYS A N 1
ATOM 3326 C CA . LYS A 1 438 ? 43.564 -3.614 14.196 1.00 52.28 438 LYS A CA 1
ATOM 3327 C C . LYS A 1 438 ? 43.122 -4.959 13.597 1.00 52.28 438 LYS A C 1
ATOM 3329 O O . LYS A 1 438 ? 43.131 -5.961 14.312 1.00 52.28 438 LYS A O 1
ATOM 3334 N N . LEU A 1 439 ? 42.735 -5.005 12.320 1.00 49.53 439 LEU A N 1
ATOM 3335 C CA . LEU A 1 439 ? 42.375 -6.231 11.604 1.00 49.53 439 LEU A CA 1
ATOM 3336 C C . LEU A 1 439 ? 43.616 -7.085 11.307 1.00 49.53 439 LEU A C 1
ATOM 3338 O O . LEU A 1 439 ? 44.505 -6.684 10.558 1.00 49.53 439 LEU A O 1
ATOM 3342 N N . ASN A 1 440 ? 43.657 -8.309 11.844 1.00 47.28 440 ASN A N 1
ATOM 3343 C CA . ASN A 1 440 ? 44.638 -9.310 11.428 1.00 47.28 440 ASN A CA 1
ATOM 3344 C C . ASN A 1 440 ? 44.081 -10.138 10.266 1.00 47.28 440 ASN A C 1
ATOM 3346 O O . ASN A 1 440 ? 43.421 -11.161 10.463 1.00 47.28 440 ASN A O 1
ATOM 3350 N N . MET A 1 441 ? 44.401 -9.707 9.048 1.00 45.78 441 MET A N 1
ATOM 3351 C CA . MET A 1 441 ? 43.900 -10.319 7.820 1.00 45.78 441 MET A CA 1
ATOM 3352 C C . MET A 1 441 ? 44.180 -11.821 7.694 1.00 45.78 441 MET A C 1
ATOM 3354 O O . MET A 1 441 ? 43.390 -12.539 7.095 1.00 45.78 441 MET A O 1
ATOM 3358 N N . ALA A 1 442 ? 45.267 -12.326 8.283 1.00 40.78 442 ALA A N 1
ATOM 3359 C CA . ALA A 1 442 ? 45.621 -13.741 8.192 1.00 40.78 442 ALA A CA 1
ATOM 3360 C C . ALA A 1 442 ? 44.703 -14.661 9.025 1.00 40.78 442 ALA A C 1
ATOM 3362 O O . ALA A 1 442 ? 44.624 -15.852 8.738 1.00 40.78 442 ALA A O 1
ATOM 3363 N N . TYR A 1 443 ? 44.017 -14.124 10.042 1.00 39.28 443 TYR A N 1
ATOM 3364 C CA . TYR A 1 443 ? 43.128 -14.877 10.941 1.00 39.28 443 TYR A CA 1
ATOM 3365 C C . TYR A 1 443 ? 41.648 -14.785 10.518 1.00 39.28 443 TYR A C 1
ATOM 3367 O O . TYR A 1 443 ? 40.882 -15.723 10.716 1.00 39.28 443 TYR A O 1
ATOM 3375 N N . GLU A 1 444 ? 41.253 -13.680 9.875 1.00 42.34 444 GLU A N 1
ATOM 3376 C CA . GLU A 1 444 ? 39.878 -13.435 9.397 1.00 42.34 444 GLU A CA 1
ATOM 3377 C C . GLU A 1 444 ? 39.599 -14.004 7.989 1.00 42.34 444 GLU A C 1
ATOM 3379 O O . GLU A 1 444 ? 38.454 -14.048 7.543 1.00 42.34 444 GLU A O 1
ATOM 3384 N N . CYS A 1 445 ? 40.634 -14.492 7.294 1.00 37.53 445 CYS A N 1
ATOM 3385 C CA . CYS A 1 445 ? 40.530 -15.253 6.040 1.00 37.53 445 CYS A CA 1
ATOM 3386 C C . CYS A 1 445 ? 40.248 -16.755 6.250 1.00 37.53 445 CYS A C 1
ATOM 3388 O O . CYS A 1 445 ? 40.311 -17.540 5.302 1.00 37.53 445 CYS A O 1
ATOM 3390 N N . THR A 1 446 ? 39.969 -17.200 7.480 1.00 36.97 446 THR A N 1
ATOM 3391 C CA . THR A 1 446 ? 39.726 -18.617 7.775 1.00 36.97 446 THR A CA 1
ATOM 3392 C C . THR A 1 446 ? 38.373 -18.847 8.430 1.00 36.97 446 THR A C 1
ATOM 3394 O O . THR A 1 446 ? 38.245 -18.808 9.649 1.00 36.97 446 THR A O 1
ATOM 3397 N N . GLU A 1 447 ? 37.379 -19.219 7.630 1.00 42.62 447 GLU A N 1
ATOM 3398 C CA . GLU A 1 447 ? 36.376 -20.175 8.116 1.00 42.62 447 GLU A CA 1
ATOM 3399 C C . GLU A 1 447 ? 36.878 -21.609 8.083 1.00 42.62 447 GLU A C 1
ATOM 3401 O O . GLU A 1 447 ? 36.472 -22.437 8.891 1.00 42.62 447 GLU A O 1
ATOM 3406 N N . ILE A 1 448 ? 37.791 -21.889 7.157 1.00 40.00 448 ILE A N 1
ATOM 3407 C CA . ILE A 1 448 ? 38.450 -23.172 6.956 1.00 40.00 448 ILE A CA 1
ATOM 3408 C C . ILE A 1 448 ? 39.802 -22.859 6.298 1.00 40.00 448 ILE A C 1
ATOM 3410 O O . ILE A 1 448 ? 39.887 -22.805 5.079 1.00 40.00 448 ILE A O 1
ATOM 3414 N N . GLY A 1 449 ? 40.856 -22.570 7.068 1.00 34.78 449 GLY A N 1
ATOM 3415 C CA . GLY A 1 449 ? 42.239 -22.639 6.559 1.00 34.78 449 GLY A CA 1
ATOM 3416 C C . GLY A 1 449 ? 42.580 -21.941 5.222 1.00 34.78 449 GLY A C 1
ATOM 3417 O O . GLY A 1 449 ? 43.431 -22.452 4.503 1.00 34.78 449 GLY A O 1
ATOM 3418 N N . GLY A 1 450 ? 41.966 -20.805 4.870 1.00 35.97 450 GLY A N 1
ATOM 3419 C CA . GLY A 1 450 ? 42.514 -19.874 3.875 1.00 35.97 450 GLY A CA 1
ATOM 3420 C C . GLY A 1 450 ? 42.311 -20.261 2.410 1.00 35.97 450 GLY A C 1
ATOM 3421 O O . GLY A 1 450 ? 43.185 -19.970 1.601 1.00 35.97 450 GLY A O 1
ATOM 3422 N N . GLN A 1 451 ? 41.201 -20.921 2.054 1.00 37.00 451 GLN A N 1
ATOM 3423 C CA . GLN A 1 451 ? 40.983 -21.416 0.682 1.00 37.00 451 GLN A CA 1
ATOM 3424 C C . GLN A 1 451 ? 39.808 -20.810 -0.101 1.00 37.00 451 GLN A C 1
ATOM 3426 O O . GLN A 1 451 ? 39.589 -21.217 -1.238 1.00 37.00 451 GLN A O 1
ATOM 3431 N N . LEU A 1 452 ? 39.063 -19.843 0.442 1.00 37.75 452 LEU A N 1
ATOM 3432 C CA . LEU A 1 452 ? 38.052 -19.123 -0.341 1.00 37.75 452 LEU A CA 1
ATOM 3433 C C . LEU A 1 452 ? 38.556 -17.714 -0.657 1.00 37.75 452 LEU A C 1
ATOM 3435 O O . LEU A 1 452 ? 38.594 -16.850 0.215 1.00 37.75 452 LEU A O 1
ATOM 3439 N N . GLU A 1 453 ? 38.949 -17.496 -1.910 1.00 42.31 453 GLU A N 1
ATOM 3440 C CA . GLU A 1 453 ? 39.033 -16.152 -2.478 1.00 42.31 453 GLU A CA 1
ATOM 3441 C C . GLU A 1 453 ? 37.602 -15.639 -2.691 1.00 42.31 453 GLU A C 1
ATOM 3443 O O . GLU A 1 453 ? 36.745 -16.364 -3.203 1.00 42.31 453 GLU A O 1
ATOM 3448 N N . GLY A 1 454 ? 37.317 -14.402 -2.272 1.00 47.06 454 GLY A N 1
ATOM 3449 C CA . GLY A 1 454 ? 36.018 -13.785 -2.533 1.00 47.06 454 GLY A CA 1
ATOM 3450 C C . GLY A 1 454 ? 35.722 -13.771 -4.034 1.00 47.06 454 GLY A C 1
ATOM 3451 O O . GLY A 1 454 ? 36.567 -13.358 -4.827 1.00 47.06 454 GLY A O 1
ATOM 3452 N N . SER A 1 455 ? 34.528 -14.219 -4.419 1.00 50.72 455 SER A N 1
ATOM 3453 C CA . SER A 1 455 ? 34.121 -14.361 -5.820 1.00 50.72 455 SER A CA 1
ATOM 3454 C C . SER A 1 455 ? 32.886 -13.515 -6.111 1.00 50.72 455 SER A C 1
ATOM 3456 O O . SER A 1 455 ? 31.955 -13.467 -5.308 1.00 50.72 455 SER A O 1
ATOM 3458 N N . ASP A 1 456 ? 32.856 -12.890 -7.290 1.00 59.16 456 ASP A N 1
ATOM 3459 C CA . ASP A 1 456 ? 31.657 -12.229 -7.819 1.00 59.16 456 ASP A CA 1
ATOM 3460 C C . ASP A 1 456 ? 30.558 -13.233 -8.214 1.00 59.16 456 ASP A C 1
ATOM 3462 O O . ASP A 1 456 ? 29.400 -12.850 -8.354 1.00 59.16 456 ASP A O 1
ATOM 3466 N N . GLU A 1 457 ? 30.891 -14.524 -8.349 1.00 62.12 457 GLU A N 1
ATOM 3467 C CA . GLU A 1 457 ? 29.962 -15.593 -8.753 1.00 62.12 457 GLU A CA 1
ATOM 3468 C C . GLU A 1 457 ? 28.743 -15.704 -7.826 1.00 62.12 457 GLU A C 1
ATOM 3470 O O . GLU A 1 457 ? 27.642 -16.053 -8.257 1.00 62.12 457 GLU A O 1
ATOM 3475 N N . TYR A 1 458 ? 28.932 -15.377 -6.549 1.00 63.31 458 TYR A N 1
ATOM 3476 C CA . TYR A 1 458 ? 27.936 -15.574 -5.501 1.00 63.31 458 TYR A CA 1
ATOM 3477 C C . TYR A 1 458 ? 27.481 -14.262 -4.845 1.00 63.31 458 TYR A C 1
ATOM 3479 O O . TYR A 1 458 ? 26.733 -14.290 -3.867 1.00 63.31 458 TYR A O 1
ATOM 3487 N N . GLY A 1 459 ? 27.895 -13.122 -5.408 1.00 67.25 459 GLY A N 1
ATOM 3488 C CA . GLY A 1 459 ? 27.449 -11.784 -5.024 1.00 67.25 459 GLY A CA 1
ATOM 3489 C C . GLY A 1 459 ? 28.097 -11.223 -3.767 1.00 67.25 459 GLY A C 1
ATOM 3490 O O . GLY A 1 459 ? 29.262 -11.492 -3.474 1.00 67.25 459 GLY A O 1
ATOM 3491 N N . ARG A 1 460 ?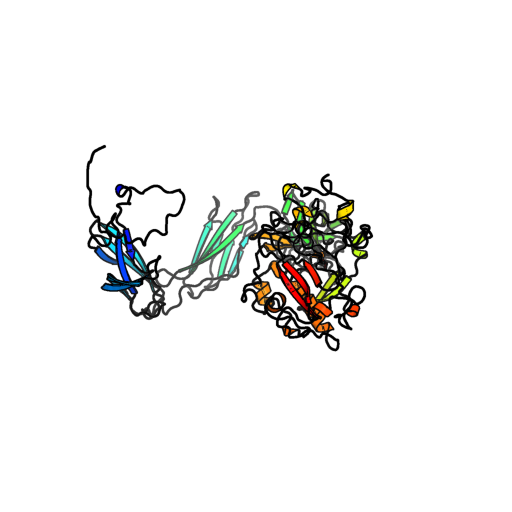 27.350 -10.397 -3.027 1.00 67.75 460 ARG A N 1
ATOM 3492 C CA . ARG A 1 460 ? 27.783 -9.835 -1.743 1.00 67.75 460 ARG A CA 1
ATOM 3493 C C . ARG A 1 460 ? 26.737 -9.981 -0.649 1.00 67.75 460 ARG A C 1
ATOM 3495 O O . ARG A 1 460 ? 25.604 -10.390 -0.872 1.00 67.75 460 ARG A O 1
ATOM 3502 N N . ILE A 1 461 ? 27.163 -9.621 0.550 1.00 67.06 461 ILE A N 1
ATOM 3503 C CA . ILE A 1 461 ? 26.322 -9.546 1.732 1.00 67.06 461 ILE A CA 1
ATOM 3504 C C . ILE A 1 461 ? 25.786 -8.126 1.866 1.00 67.06 461 ILE A C 1
ATOM 3506 O O . ILE A 1 461 ? 26.550 -7.166 1.784 1.00 67.06 461 ILE A O 1
ATOM 3510 N N . TYR A 1 462 ? 24.484 -8.020 2.111 1.00 72.19 462 TYR A N 1
ATOM 3511 C CA . TYR A 1 462 ? 23.791 -6.752 2.277 1.00 72.19 462 TYR A CA 1
ATOM 3512 C C . TYR A 1 462 ? 23.401 -6.531 3.733 1.00 72.19 462 TYR A C 1
ATOM 3514 O O . TYR A 1 462 ? 22.874 -7.440 4.385 1.00 72.19 462 TYR A O 1
ATOM 3522 N N . ALA A 1 463 ? 23.637 -5.314 4.225 1.00 72.75 463 ALA A N 1
ATOM 3523 C CA . ALA A 1 463 ? 22.989 -4.833 5.438 1.00 72.75 463 ALA A CA 1
ATOM 3524 C C . ALA A 1 463 ? 21.496 -4.627 5.159 1.00 72.75 463 ALA A C 1
ATOM 3526 O O . ALA A 1 463 ? 21.105 -4.335 4.027 1.00 72.75 463 ALA A O 1
ATOM 3527 N N . PHE A 1 464 ? 20.645 -4.753 6.175 1.00 75.62 464 PHE A N 1
ATOM 3528 C CA . PHE A 1 464 ? 19.206 -4.647 5.942 1.00 75.62 464 PHE A CA 1
ATOM 3529 C C . PHE A 1 464 ? 18.796 -3.247 5.460 1.00 75.62 464 PHE A C 1
ATOM 3531 O O . PHE A 1 464 ? 17.880 -3.133 4.650 1.00 75.62 464 PHE A O 1
ATOM 3538 N N . SER A 1 465 ? 19.475 -2.190 5.922 1.00 77.88 465 SER A N 1
ATOM 3539 C CA . SER A 1 465 ? 19.220 -0.816 5.476 1.00 77.88 465 SER A CA 1
ATOM 3540 C C . SER A 1 465 ? 19.503 -0.658 3.991 1.00 77.88 465 SER A C 1
ATOM 3542 O O . SER A 1 465 ? 18.733 -0.022 3.279 1.00 77.88 465 SER A O 1
ATOM 3544 N N . GLU A 1 466 ? 20.568 -1.285 3.502 1.00 79.00 466 GLU A N 1
ATOM 3545 C CA . GLU A 1 466 ? 20.907 -1.308 2.090 1.00 79.00 466 GLU A CA 1
ATOM 3546 C C . GLU A 1 466 ? 19.884 -2.103 1.281 1.00 79.00 466 GLU A C 1
ATOM 3548 O O . GLU A 1 466 ? 19.525 -1.681 0.184 1.00 79.00 466 GLU A O 1
ATOM 3553 N N . ILE A 1 467 ? 19.371 -3.209 1.828 1.00 82.75 467 ILE A N 1
ATOM 3554 C CA . ILE A 1 467 ? 18.294 -3.968 1.188 1.00 82.75 467 ILE A CA 1
ATOM 3555 C C . ILE A 1 467 ? 17.094 -3.043 0.952 1.00 82.75 467 ILE A C 1
ATOM 3557 O O . ILE A 1 467 ? 16.675 -2.909 -0.193 1.00 82.75 467 ILE A O 1
ATOM 3561 N N . VAL A 1 468 ? 16.591 -2.349 1.982 1.00 84.00 468 VAL A N 1
ATOM 3562 C CA . VAL A 1 468 ? 15.380 -1.507 1.861 1.00 84.00 468 VAL A CA 1
ATOM 3563 C C . VAL A 1 468 ? 15.596 -0.184 1.126 1.00 84.00 468 VAL A C 1
ATOM 3565 O O . VAL A 1 468 ? 14.712 0.252 0.395 1.00 84.00 468 VAL A O 1
ATOM 3568 N N . THR A 1 469 ? 16.750 0.466 1.297 1.00 82.69 469 THR A N 1
ATOM 3569 C CA . THR A 1 469 ? 17.001 1.807 0.732 1.00 82.69 469 THR A CA 1
ATOM 3570 C C . THR A 1 469 ? 17.746 1.782 -0.599 1.00 82.69 469 THR A C 1
ATOM 3572 O O . THR A 1 469 ? 17.725 2.769 -1.333 1.00 82.69 469 THR A O 1
ATOM 3575 N N . GLY A 1 470 ? 18.451 0.690 -0.906 1.00 80.25 470 GLY A N 1
ATOM 3576 C CA . GLY A 1 470 ? 19.429 0.650 -1.990 1.00 80.25 470 GLY A CA 1
ATOM 3577 C C . GLY A 1 470 ? 20.631 1.576 -1.766 1.00 80.25 470 GLY A C 1
ATOM 3578 O O . GLY A 1 470 ? 21.346 1.858 -2.722 1.00 80.25 470 GLY A O 1
ATOM 3579 N N . ILE A 1 471 ? 20.858 2.093 -0.552 1.00 78.19 471 ILE A N 1
ATOM 3580 C CA . ILE A 1 471 ? 22.025 2.924 -0.235 1.00 78.19 471 ILE A CA 1
ATOM 3581 C C . ILE A 1 471 ? 23.149 2.020 0.290 1.00 78.19 471 ILE A C 1
ATOM 3583 O O . ILE A 1 471 ? 22.949 1.326 1.289 1.00 78.19 471 ILE A O 1
ATOM 3587 N N . PRO A 1 472 ? 24.336 2.030 -0.343 1.00 71.06 472 PRO A N 1
ATOM 3588 C CA . PRO A 1 472 ? 25.493 1.284 0.135 1.00 71.06 472 PRO A CA 1
ATOM 3589 C C . PRO A 1 472 ? 25.883 1.614 1.571 1.00 71.06 472 PRO A C 1
ATOM 3591 O O . PRO A 1 472 ? 25.982 2.784 1.940 1.00 71.06 472 PRO A O 1
ATOM 3594 N N . THR A 1 473 ? 26.191 0.583 2.359 1.00 64.38 473 THR A N 1
ATOM 3595 C CA . THR A 1 473 ? 26.752 0.748 3.708 1.00 64.38 473 THR A CA 1
ATOM 3596 C C . THR A 1 473 ? 28.221 0.323 3.751 1.00 64.38 473 THR A C 1
ATOM 3598 O O . THR A 1 473 ? 28.617 -0.681 3.160 1.00 64.38 473 THR A O 1
ATOM 3601 N N . ASN A 1 474 ? 29.056 1.087 4.466 1.00 49.12 474 ASN A N 1
ATOM 3602 C CA . ASN A 1 474 ? 30.513 0.889 4.532 1.00 49.12 474 ASN A CA 1
ATOM 3603 C C . ASN A 1 474 ? 30.938 -0.223 5.520 1.00 49.12 474 ASN A C 1
ATOM 3605 O O . ASN A 1 474 ? 31.834 -0.032 6.345 1.00 49.12 474 ASN A O 1
ATOM 3609 N N . GLY A 1 475 ? 30.318 -1.402 5.425 1.00 49.94 475 GLY A N 1
ATOM 3610 C CA . GLY A 1 475 ? 30.797 -2.630 6.066 1.00 49.94 475 GLY A CA 1
ATOM 3611 C C . GLY A 1 475 ? 29.891 -3.239 7.145 1.00 49.94 475 GLY A C 1
ATOM 3612 O O . GLY A 1 475 ? 29.009 -2.609 7.717 1.00 49.94 475 GLY A O 1
ATOM 3613 N N . ILE A 1 476 ? 30.167 -4.512 7.448 1.00 50.75 476 ILE A N 1
ATOM 3614 C CA . ILE A 1 476 ? 29.316 -5.430 8.234 1.00 50.75 476 ILE A CA 1
ATOM 3615 C C . ILE A 1 476 ? 29.252 -5.069 9.740 1.00 50.75 476 ILE A C 1
ATOM 3617 O O . ILE A 1 476 ? 28.308 -5.441 10.435 1.00 50.75 476 ILE A O 1
ATOM 3621 N N . GLY A 1 477 ? 30.230 -4.320 10.270 1.00 48.94 477 GLY A N 1
ATOM 3622 C CA . GLY A 1 477 ? 30.336 -4.000 11.704 1.00 48.94 477 GLY A CA 1
ATOM 3623 C C . GLY A 1 477 ? 29.195 -3.133 12.258 1.00 48.94 477 GLY A C 1
ATOM 3624 O O . GLY A 1 477 ? 28.862 -3.242 13.441 1.00 48.94 477 GLY A O 1
ATOM 3625 N N . PHE A 1 478 ? 28.556 -2.326 11.407 1.00 51.47 478 PHE A N 1
ATOM 3626 C CA . PHE A 1 478 ? 27.442 -1.452 11.791 1.00 51.47 478 PHE A CA 1
ATOM 3627 C C . PHE A 1 478 ? 26.120 -2.208 11.993 1.00 51.47 478 PHE A C 1
ATOM 3629 O O . PHE A 1 478 ? 25.315 -1.817 12.838 1.00 51.47 478 PHE A O 1
ATOM 3636 N N . ALA A 1 479 ? 25.931 -3.346 11.321 1.00 56.06 479 ALA A N 1
ATOM 3637 C CA . ALA A 1 479 ? 24.645 -4.040 11.263 1.00 56.06 479 ALA A CA 1
ATOM 3638 C C . ALA A 1 479 ? 24.205 -4.701 12.593 1.00 56.06 479 ALA A C 1
ATOM 3640 O O . ALA A 1 479 ? 23.025 -4.962 12.794 1.00 56.06 479 ALA A O 1
ATOM 3641 N N . ARG A 1 480 ? 25.111 -4.920 13.566 1.00 54.41 480 ARG A N 1
ATOM 3642 C CA . ARG A 1 480 ? 24.776 -5.518 14.887 1.00 54.41 480 ARG A CA 1
ATOM 3643 C C . ARG A 1 480 ? 23.967 -4.592 15.818 1.00 54.41 480 ARG A C 1
ATOM 3645 O O . ARG A 1 480 ? 23.447 -5.024 16.848 1.00 54.41 480 ARG A O 1
ATOM 3652 N N . LYS A 1 481 ? 23.942 -3.292 15.535 1.00 58.00 481 LYS A N 1
ATOM 3653 C CA . LYS A 1 481 ? 23.188 -2.291 16.312 1.00 58.00 481 LYS A CA 1
ATOM 3654 C C . LYS A 1 481 ? 22.441 -1.326 15.404 1.00 58.00 481 LYS A C 1
ATOM 3656 O O . LYS A 1 481 ? 22.085 -0.231 15.836 1.00 58.00 481 LYS A O 1
ATOM 3661 N N . GLU A 1 482 ? 22.274 -1.714 14.152 1.00 67.88 482 GLU A N 1
ATOM 3662 C CA . GLU A 1 482 ? 21.634 -0.872 13.172 1.00 67.88 482 GLU A CA 1
ATOM 3663 C C . GLU A 1 482 ? 20.151 -0.753 13.522 1.00 67.88 482 GLU A C 1
ATOM 3665 O O . GLU A 1 482 ? 19.456 -1.742 13.761 1.00 67.88 482 GLU A O 1
ATOM 3670 N N . VAL A 1 483 ? 19.711 0.492 13.658 1.00 75.38 483 VAL A N 1
ATOM 3671 C CA . VAL A 1 483 ? 18.298 0.836 13.764 1.00 75.38 483 VAL A CA 1
ATOM 3672 C C . VAL A 1 483 ? 17.722 0.910 12.361 1.00 75.38 483 VAL A C 1
ATOM 3674 O O . VAL A 1 483 ? 18.451 1.152 11.396 1.00 75.38 483 VAL A O 1
ATOM 3677 N N . VAL A 1 484 ? 16.413 0.732 12.243 1.00 78.69 484 VAL A N 1
ATOM 3678 C CA . VAL A 1 484 ? 15.725 0.991 10.978 1.00 78.69 484 VAL A CA 1
ATOM 3679 C C . VAL A 1 484 ? 16.056 2.405 10.471 1.00 78.69 484 VAL A C 1
ATOM 3681 O O . VAL A 1 484 ? 16.133 3.333 11.286 1.00 78.69 484 VAL A O 1
ATOM 3684 N N . PRO A 1 485 ? 16.310 2.597 9.160 1.00 79.81 485 PRO A N 1
ATOM 3685 C CA . PRO A 1 485 ? 16.650 3.910 8.629 1.00 79.81 485 PRO A CA 1
ATOM 3686 C C . PRO A 1 485 ? 15.565 4.945 8.937 1.00 79.81 485 PRO A C 1
ATOM 3688 O O . PRO A 1 485 ? 14.388 4.618 9.101 1.00 79.81 485 PRO A O 1
ATOM 3691 N N . GLN A 1 486 ? 15.945 6.221 8.976 1.00 82.88 486 GLN A N 1
ATOM 3692 C CA . GLN A 1 486 ? 14.973 7.305 9.106 1.00 82.88 486 GLN A CA 1
ATOM 3693 C C . GLN A 1 486 ? 13.922 7.210 7.984 1.00 82.88 486 GLN A C 1
ATOM 3695 O O . GLN A 1 486 ? 14.270 7.002 6.823 1.00 82.88 486 GLN A O 1
ATOM 3700 N N . GLY A 1 487 ? 12.639 7.340 8.338 1.00 85.38 487 GLY A N 1
ATOM 3701 C CA . GLY A 1 487 ? 11.515 7.130 7.412 1.00 85.38 487 GLY A CA 1
ATOM 3702 C C . GLY A 1 487 ? 11.013 5.682 7.333 1.00 85.38 487 GLY A C 1
ATOM 3703 O O . GLY A 1 487 ? 9.993 5.441 6.702 1.00 85.38 487 GLY A O 1
ATOM 3704 N N . TRP A 1 488 ? 11.680 4.740 8.011 1.00 85.81 488 TRP A N 1
ATOM 3705 C CA . TRP A 1 488 ? 11.312 3.317 8.078 1.00 85.81 488 TRP A CA 1
ATOM 3706 C C . TRP A 1 488 ? 10.957 2.852 9.499 1.00 85.81 488 TRP A C 1
ATOM 3708 O O . TRP A 1 488 ? 10.917 1.658 9.786 1.00 85.81 488 TRP A O 1
ATOM 3718 N N . THR A 1 489 ? 10.720 3.792 10.413 1.00 88.25 489 THR A N 1
ATOM 3719 C CA . THR A 1 489 ? 10.209 3.521 11.764 1.00 88.25 489 THR A CA 1
ATOM 3720 C C . THR A 1 489 ? 8.688 3.410 11.761 1.00 88.25 489 THR A C 1
ATOM 3722 O O . THR A 1 489 ? 8.026 3.987 10.899 1.00 88.25 489 THR A O 1
ATOM 3725 N N . GLN A 1 490 ? 8.123 2.732 12.764 1.00 91.56 490 GLN A N 1
ATOM 3726 C CA . GLN A 1 490 ? 6.671 2.663 12.961 1.00 91.56 490 GLN A CA 1
ATOM 3727 C C . GLN A 1 490 ? 6.008 4.051 12.882 1.00 91.56 490 GLN A C 1
ATOM 3729 O O . GLN A 1 490 ? 6.497 5.018 13.464 1.00 91.56 490 GLN A O 1
ATOM 3734 N N . GLY A 1 491 ? 4.888 4.136 12.163 1.00 93.69 491 GLY A N 1
ATOM 3735 C CA . GLY A 1 491 ? 4.128 5.365 11.932 1.00 93.69 491 GLY A CA 1
ATOM 3736 C C . GLY A 1 491 ? 4.586 6.183 10.721 1.00 93.69 491 GLY A C 1
ATOM 3737 O O . GLY A 1 491 ? 3.829 7.034 10.258 1.00 93.69 491 GLY A O 1
ATOM 3738 N N . CYS A 1 492 ? 5.776 5.929 10.164 1.00 92.94 492 CYS A N 1
ATOM 3739 C CA . CYS A 1 492 ? 6.199 6.580 8.924 1.00 92.94 492 CYS A CA 1
ATOM 3740 C C . CYS A 1 492 ? 5.357 6.107 7.737 1.00 92.94 492 CYS A C 1
ATOM 3742 O O . CYS A 1 492 ? 4.998 4.933 7.653 1.00 92.94 492 CYS A O 1
ATOM 3744 N N . GLN A 1 493 ? 5.072 7.020 6.809 1.00 94.75 493 GLN A N 1
ATOM 3745 C CA . GLN A 1 493 ? 4.464 6.684 5.527 1.00 94.75 493 GLN A CA 1
ATOM 3746 C C . GLN A 1 493 ? 5.545 6.472 4.475 1.00 94.75 493 GLN A C 1
ATOM 3748 O O . GLN A 1 493 ? 6.463 7.287 4.357 1.00 94.75 493 GLN A O 1
ATOM 3753 N N . ILE A 1 494 ? 5.408 5.402 3.700 1.00 91.12 494 ILE A N 1
ATOM 3754 C CA . ILE A 1 494 ? 6.248 5.140 2.537 1.00 91.12 494 ILE A CA 1
ATOM 3755 C C . ILE A 1 494 ? 5.384 4.877 1.309 1.00 91.12 494 ILE A C 1
ATOM 3757 O O . ILE A 1 494 ? 4.281 4.344 1.421 1.00 91.12 494 ILE A O 1
ATOM 3761 N N . THR A 1 495 ? 5.914 5.218 0.140 1.00 92.12 495 THR A N 1
ATOM 3762 C CA . THR A 1 495 ? 5.366 4.796 -1.150 1.00 92.12 495 THR A CA 1
ATOM 3763 C C . THR A 1 495 ? 6.150 3.587 -1.635 1.00 92.12 495 THR A C 1
ATOM 3765 O O . THR A 1 495 ? 7.382 3.616 -1.662 1.00 92.12 495 THR A O 1
ATOM 3768 N N . ASP A 1 496 ? 5.445 2.521 -1.986 1.00 93.88 496 ASP A N 1
ATOM 3769 C CA . ASP A 1 496 ? 6.048 1.280 -2.449 1.00 93.88 496 ASP A CA 1
ATOM 3770 C C . ASP A 1 496 ? 6.398 1.325 -3.955 1.00 93.88 496 ASP A C 1
ATOM 3772 O O . ASP A 1 496 ? 6.245 2.345 -4.626 1.00 93.88 496 ASP A O 1
ATOM 3776 N N . ALA A 1 497 ? 6.899 0.220 -4.508 1.00 93.94 497 ALA A N 1
ATOM 3777 C CA . ALA A 1 497 ? 7.378 0.117 -5.886 1.00 93.94 497 ALA A CA 1
ATOM 3778 C C . ALA A 1 497 ? 6.272 0.173 -6.955 1.00 93.94 497 ALA A C 1
ATOM 3780 O O . ALA A 1 497 ? 6.591 0.248 -8.148 1.00 93.94 497 ALA A O 1
ATOM 3781 N N . VAL A 1 498 ? 4.995 0.131 -6.557 1.00 93.69 498 VAL A N 1
ATOM 3782 C CA . VAL A 1 498 ? 3.836 0.271 -7.453 1.00 93.69 498 VAL A CA 1
ATOM 3783 C C . VAL A 1 498 ? 3.031 1.547 -7.200 1.00 93.69 498 VAL A C 1
ATOM 3785 O O . VAL A 1 498 ? 2.051 1.817 -7.903 1.00 93.69 498 VAL A O 1
ATOM 3788 N N . GLY A 1 499 ? 3.499 2.391 -6.279 1.00 91.62 499 GLY A N 1
ATOM 3789 C CA . GLY A 1 499 ? 2.921 3.699 -5.992 1.00 91.62 499 GLY A CA 1
ATOM 3790 C C . GLY A 1 499 ? 1.867 3.694 -4.893 1.00 91.62 499 GLY A C 1
ATOM 3791 O O . GLY A 1 499 ? 1.207 4.715 -4.715 1.00 91.62 499 GLY A O 1
ATOM 3792 N N . ASP A 1 500 ? 1.709 2.586 -4.172 1.00 92.62 500 ASP A N 1
ATOM 3793 C CA . ASP A 1 500 ? 0.769 2.492 -3.061 1.00 92.62 500 ASP A CA 1
ATOM 3794 C C . ASP A 1 500 ? 1.423 3.023 -1.779 1.00 92.62 500 ASP A C 1
ATOM 3796 O O . ASP A 1 500 ? 2.630 2.880 -1.560 1.00 92.62 500 ASP A O 1
ATOM 3800 N N . THR A 1 501 ? 0.627 3.664 -0.921 1.00 93.25 501 THR A N 1
ATOM 3801 C CA . THR A 1 501 ? 1.114 4.257 0.331 1.00 93.25 501 THR A CA 1
ATOM 3802 C C . THR A 1 501 ? 0.824 3.340 1.509 1.00 93.25 501 THR A C 1
ATOM 3804 O O . THR A 1 501 ? -0.323 2.966 1.749 1.00 93.25 501 THR A O 1
ATOM 3807 N N . TYR A 1 502 ? 1.858 3.049 2.294 1.00 94.25 502 TYR A N 1
ATOM 3808 C CA . TYR A 1 502 ? 1.780 2.227 3.497 1.00 94.25 502 TYR A CA 1
ATOM 3809 C C . TYR A 1 502 ? 2.263 3.002 4.716 1.00 94.25 502 TYR A C 1
ATOM 3811 O O . TYR A 1 502 ? 3.255 3.727 4.651 1.00 94.25 502 TYR A O 1
ATOM 3819 N N . THR A 1 503 ? 1.595 2.800 5.851 1.00 95.06 503 THR A N 1
ATOM 3820 C CA . THR A 1 503 ? 2.118 3.197 7.161 1.00 95.06 503 THR A CA 1
ATOM 3821 C C . THR A 1 503 ? 2.893 2.027 7.749 1.00 95.06 503 THR A C 1
ATOM 3823 O O . THR A 1 503 ? 2.345 0.940 7.913 1.00 95.06 503 THR A O 1
ATOM 3826 N N . ILE A 1 504 ? 4.166 2.246 8.075 1.00 92.69 504 ILE A N 1
ATOM 3827 C CA . ILE A 1 504 ? 5.013 1.230 8.700 1.00 92.69 504 ILE A CA 1
ATOM 3828 C C . ILE A 1 504 ? 4.438 0.848 10.065 1.00 92.69 504 ILE A C 1
ATOM 3830 O O . ILE A 1 504 ? 4.155 1.707 10.903 1.00 92.69 504 ILE A O 1
ATOM 3834 N N . GLU A 1 505 ? 4.334 -0.451 10.314 1.00 93.12 505 GLU A N 1
ATOM 3835 C CA . GLU A 1 505 ? 3.836 -1.023 11.560 1.00 93.12 505 GLU A CA 1
ATOM 3836 C C . GLU A 1 505 ? 4.807 -2.066 12.115 1.00 93.12 505 GLU A C 1
ATOM 3838 O O . GLU A 1 505 ? 5.568 -2.691 11.375 1.00 93.12 505 GLU A O 1
ATOM 3843 N N . TYR A 1 506 ? 4.778 -2.252 13.434 1.00 91.31 506 TYR A N 1
ATOM 3844 C CA . TYR A 1 506 ? 5.516 -3.319 14.099 1.00 91.31 506 TYR A CA 1
ATOM 3845 C C . TYR A 1 506 ? 4.585 -4.494 14.365 1.00 91.31 506 TYR A C 1
ATOM 3847 O O . TYR A 1 506 ? 3.687 -4.418 15.203 1.00 91.31 506 TYR A O 1
ATOM 3855 N N . ILE A 1 507 ? 4.814 -5.592 13.652 1.00 90.44 507 ILE A N 1
ATOM 3856 C CA . ILE A 1 507 ? 4.051 -6.827 13.808 1.00 90.44 507 ILE A CA 1
ATOM 3857 C C . ILE A 1 507 ? 4.758 -7.667 14.865 1.00 90.44 507 ILE A C 1
ATOM 3859 O O . ILE A 1 507 ? 5.956 -7.912 14.745 1.00 90.44 507 ILE A O 1
ATOM 3863 N N . ASN A 1 508 ? 4.044 -8.153 15.882 1.00 86.50 508 ASN A N 1
ATOM 3864 C CA . ASN A 1 508 ? 4.586 -9.100 16.860 1.00 86.50 508 ASN A CA 1
ATOM 3865 C C . ASN A 1 508 ? 3.975 -10.490 16.654 1.00 86.50 508 ASN A C 1
ATOM 3867 O O . ASN A 1 508 ? 2.906 -10.792 17.177 1.00 86.50 508 ASN A O 1
ATOM 3871 N N . ASN A 1 509 ? 4.673 -11.367 15.939 1.00 78.25 509 ASN A N 1
ATOM 3872 C CA . ASN A 1 509 ? 4.190 -12.713 15.634 1.00 78.25 509 ASN A CA 1
ATOM 3873 C C . ASN A 1 509 ? 4.250 -13.712 16.807 1.00 78.25 509 ASN A C 1
ATOM 3875 O O . ASN A 1 509 ? 3.844 -14.860 16.643 1.00 78.25 509 ASN A O 1
ATOM 3879 N N . THR A 1 510 ? 4.786 -13.318 17.967 1.00 76.00 510 THR A N 1
ATOM 3880 C CA . THR A 1 510 ? 4.857 -14.196 19.151 1.00 76.00 510 THR A CA 1
ATOM 3881 C C . THR A 1 510 ? 3.555 -14.217 19.951 1.00 76.00 510 THR A C 1
ATOM 3883 O O . THR A 1 510 ? 3.334 -15.129 20.747 1.00 76.00 510 THR A O 1
ATOM 3886 N N . VAL A 1 511 ? 2.674 -13.239 19.728 1.00 81.81 511 VAL A N 1
ATOM 3887 C CA . VAL A 1 511 ? 1.346 -13.198 20.340 1.00 81.81 511 VAL A CA 1
ATOM 3888 C C . VAL A 1 511 ? 0.419 -14.130 19.557 1.00 81.81 511 VAL A C 1
ATOM 3890 O O . VAL A 1 511 ? 0.256 -13.999 18.347 1.00 81.81 511 VAL A O 1
ATOM 3893 N N . ALA A 1 512 ? -0.199 -15.090 20.250 1.00 73.25 512 ALA A N 1
ATOM 3894 C CA . ALA A 1 512 ? -0.986 -16.162 19.628 1.00 73.25 512 ALA A CA 1
ATOM 3895 C C . ALA A 1 512 ? -2.190 -15.671 18.797 1.00 73.25 512 ALA A C 1
ATOM 3897 O O . ALA A 1 512 ? -2.708 -16.420 17.971 1.00 73.25 512 ALA A O 1
ATOM 3898 N N . THR A 1 513 ? -2.638 -14.436 19.028 1.00 81.19 513 THR A N 1
ATOM 3899 C CA . THR A 1 513 ? -3.790 -13.808 18.369 1.00 81.19 513 THR A CA 1
ATOM 3900 C C . THR A 1 513 ? -3.405 -12.819 17.273 1.00 81.19 513 THR A C 1
ATOM 3902 O O . THR A 1 513 ? -4.299 -12.185 16.728 1.00 81.19 513 THR A O 1
ATOM 3905 N N . THR A 1 514 ? -2.114 -12.652 16.957 1.00 88.25 514 THR A N 1
ATOM 3906 C CA . THR A 1 514 ? -1.682 -11.698 15.919 1.00 88.25 514 THR A CA 1
ATOM 3907 C C . THR A 1 514 ? -2.254 -12.055 14.558 1.00 88.25 514 THR A C 1
ATOM 3909 O O . THR A 1 514 ? -2.715 -11.177 13.852 1.00 88.25 514 THR A O 1
ATOM 3912 N N . PHE A 1 515 ? -2.268 -13.338 14.201 1.00 92.19 515 PHE A N 1
ATOM 3913 C CA . PHE A 1 515 ? -2.842 -13.801 12.941 1.00 92.19 515 PHE A CA 1
ATOM 3914 C C . PHE A 1 515 ? -4.039 -14.701 13.215 1.00 92.19 515 PHE A C 1
ATOM 3916 O O . PHE A 1 515 ? -3.962 -15.658 13.996 1.00 92.19 515 PHE A O 1
ATOM 3923 N N . SER A 1 516 ? -5.150 -14.392 12.557 1.00 92.12 516 SER A N 1
ATOM 3924 C CA . SER A 1 516 ? -6.408 -15.123 12.667 1.00 92.12 516 SER A CA 1
ATOM 3925 C C . SER A 1 516 ? -6.297 -16.525 12.058 1.00 92.12 516 SER A C 1
ATOM 3927 O O . SER A 1 516 ? -6.866 -17.483 12.594 1.00 92.12 516 SER A O 1
ATOM 3929 N N . GLY A 1 517 ? -5.482 -16.663 11.004 1.00 90.31 517 GLY A N 1
ATOM 3930 C CA . GLY A 1 517 ? -5.439 -17.836 10.131 1.00 90.31 517 GLY A CA 1
ATOM 3931 C C . GLY A 1 517 ? -6.273 -17.657 8.860 1.00 90.31 517 GLY A C 1
ATOM 3932 O O . GLY A 1 517 ? -6.172 -18.493 7.967 1.00 90.31 517 GLY A O 1
ATOM 3933 N N . ASP A 1 518 ? -7.039 -16.568 8.758 1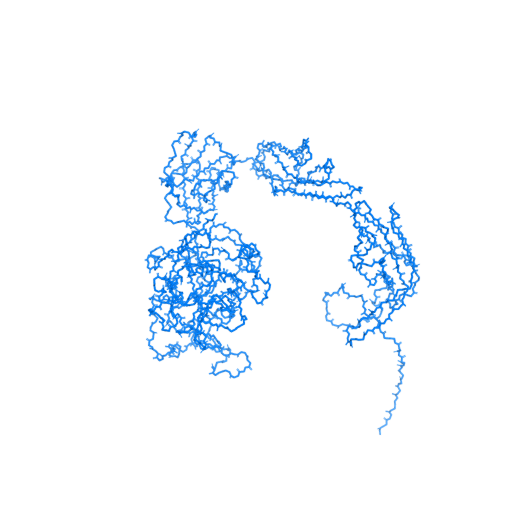.00 94.75 518 ASP A N 1
ATOM 3934 C CA . ASP A 1 518 ? -7.665 -16.116 7.521 1.00 94.75 518 ASP A CA 1
ATOM 3935 C C . ASP A 1 518 ? -6.773 -15.068 6.846 1.00 94.75 518 ASP A C 1
ATOM 3937 O O . ASP A 1 518 ? -6.562 -13.966 7.352 1.00 94.75 518 ASP A O 1
ATOM 3941 N N . ASN A 1 519 ? -6.236 -15.421 5.681 1.00 95.50 519 ASN A N 1
ATOM 3942 C CA . ASN A 1 519 ? -5.246 -14.592 5.002 1.00 95.50 519 ASN A CA 1
ATOM 3943 C C . ASN A 1 519 ? -5.780 -13.220 4.580 1.00 95.50 519 ASN A C 1
ATOM 3945 O O . ASN A 1 519 ? -5.041 -12.243 4.648 1.00 95.50 519 ASN A O 1
ATOM 3949 N N . ALA A 1 520 ? -7.036 -13.140 4.137 1.00 94.44 520 ALA A N 1
ATOM 3950 C CA . ALA A 1 520 ? -7.618 -11.881 3.686 1.00 94.44 520 ALA A CA 1
ATOM 3951 C C . ALA A 1 520 ? -7.810 -10.921 4.867 1.00 94.44 520 ALA A C 1
ATOM 3953 O O . ALA A 1 520 ? -7.453 -9.747 4.776 1.00 94.44 520 ALA A O 1
ATOM 3954 N N . THR A 1 521 ? -8.297 -11.446 5.992 1.00 96.00 521 THR A N 1
ATOM 3955 C CA . THR A 1 521 ? -8.447 -10.716 7.254 1.00 96.00 521 THR A CA 1
ATOM 3956 C C . THR A 1 521 ? -7.094 -10.243 7.775 1.00 96.00 521 THR A C 1
ATOM 3958 O O . THR A 1 521 ? -6.946 -9.081 8.155 1.00 96.00 521 THR A O 1
ATOM 3961 N N . ASP A 1 522 ? -6.081 -11.110 7.744 1.00 95.56 522 ASP A N 1
ATOM 3962 C CA . ASP A 1 522 ? -4.734 -10.785 8.213 1.00 95.56 522 ASP A CA 1
ATOM 3963 C C . ASP A 1 522 ? -4.075 -9.709 7.323 1.00 95.56 522 ASP A C 1
ATOM 3965 O O . ASP A 1 522 ? -3.487 -8.761 7.836 1.00 95.56 522 ASP A O 1
ATOM 3969 N N . GLU A 1 523 ? -4.237 -9.779 5.997 1.00 95.25 523 GLU A N 1
ATOM 3970 C CA . GLU A 1 523 ? -3.736 -8.777 5.037 1.00 95.25 523 GLU A CA 1
ATOM 3971 C C . GLU A 1 523 ? -4.511 -7.451 5.048 1.00 95.25 523 GLU A C 1
ATOM 3973 O O . GLU A 1 523 ? -3.992 -6.432 4.579 1.00 95.25 523 GLU A O 1
ATOM 3978 N N . GLN A 1 524 ? -5.759 -7.456 5.518 1.00 94.56 524 GLN A N 1
ATOM 3979 C CA . GLN A 1 524 ? -6.532 -6.243 5.786 1.00 94.56 524 GLN A CA 1
ATOM 3980 C C . GLN A 1 524 ? -6.090 -5.597 7.104 1.00 94.56 524 GLN A C 1
ATOM 3982 O O . GLN A 1 524 ? -5.976 -4.376 7.177 1.00 94.56 524 GLN A O 1
ATOM 3987 N N . THR A 1 525 ? -5.826 -6.418 8.123 1.00 94.88 525 THR A N 1
ATOM 3988 C CA . THR A 1 525 ? -5.389 -5.970 9.453 1.00 94.88 525 THR A CA 1
ATOM 3989 C C . THR A 1 525 ? -3.954 -5.443 9.433 1.00 94.88 525 THR A C 1
ATOM 3991 O O . THR A 1 525 ? -3.677 -4.438 10.080 1.00 94.88 525 THR A O 1
ATOM 3994 N N . TYR A 1 526 ? -3.069 -6.079 8.659 1.00 94.62 526 TYR A N 1
ATOM 3995 C CA . TYR A 1 526 ? -1.652 -5.727 8.531 1.00 94.62 526 TYR A CA 1
ATOM 3996 C C . TYR A 1 526 ? -1.282 -5.480 7.059 1.00 94.62 526 TYR A C 1
ATOM 3998 O O . TYR A 1 526 ? -0.719 -6.358 6.391 1.00 94.62 526 TYR A O 1
ATOM 4006 N N . PRO A 1 527 ? -1.591 -4.294 6.500 1.00 94.56 527 PRO A N 1
ATOM 4007 C CA . PRO A 1 527 ? -1.339 -4.001 5.091 1.00 94.56 527 PRO A CA 1
ATOM 4008 C C . PRO A 1 527 ? 0.129 -4.162 4.679 1.00 94.56 527 PRO A C 1
ATOM 4010 O O . PRO A 1 527 ? 0.405 -4.513 3.528 1.00 94.56 527 PRO A O 1
ATOM 4013 N N . THR A 1 528 ? 1.078 -3.968 5.606 1.00 93.88 528 THR A N 1
ATOM 4014 C CA . THR A 1 528 ? 2.517 -4.099 5.317 1.00 93.88 528 THR A CA 1
ATOM 4015 C C . THR A 1 528 ? 2.935 -5.506 4.878 1.00 93.88 528 THR A C 1
ATOM 4017 O O . THR A 1 528 ? 3.968 -5.648 4.224 1.00 93.88 528 THR A O 1
ATOM 4020 N N . LEU A 1 529 ? 2.108 -6.538 5.111 1.00 95.00 529 LEU A N 1
ATOM 4021 C CA . LEU A 1 529 ? 2.310 -7.900 4.589 1.00 95.00 529 LEU A CA 1
ATOM 4022 C C . LEU A 1 529 ? 2.442 -7.959 3.056 1.00 95.00 529 LEU A C 1
ATOM 4024 O O . LEU A 1 529 ? 3.063 -8.895 2.543 1.00 95.00 529 LEU A O 1
ATOM 4028 N N . LYS A 1 530 ? 1.876 -6.973 2.345 1.00 94.56 530 LYS A N 1
ATOM 4029 C CA . LYS A 1 530 ? 1.824 -6.877 0.873 1.00 94.56 530 LYS A CA 1
ATOM 4030 C C . LYS A 1 530 ? 2.704 -5.769 0.285 1.00 94.56 530 LYS A C 1
ATOM 4032 O O . LYS A 1 530 ? 2.708 -5.578 -0.925 1.00 94.56 530 LYS A O 1
ATOM 4037 N N . MET A 1 531 ? 3.417 -5.025 1.123 1.00 95.19 531 MET A N 1
ATOM 4038 C CA . MET A 1 531 ? 4.180 -3.849 0.706 1.00 95.19 531 MET A CA 1
ATOM 4039 C C . MET A 1 531 ? 5.319 -4.232 -0.253 1.00 95.19 531 MET A C 1
ATOM 4041 O O . MET A 1 531 ? 6.179 -5.047 0.094 1.00 95.19 531 MET A O 1
ATOM 4045 N N . GLN A 1 532 ? 5.349 -3.653 -1.458 1.00 95.44 532 GLN A N 1
ATOM 4046 C CA . GLN A 1 532 ? 6.353 -3.973 -2.480 1.00 95.44 532 GLN A CA 1
ATOM 4047 C C . GLN A 1 532 ? 7.547 -3.019 -2.388 1.00 95.44 532 GLN A C 1
ATOM 4049 O O . GLN A 1 532 ? 7.606 -2.005 -3.072 1.00 95.44 532 GLN A O 1
ATOM 4054 N N . ILE A 1 533 ? 8.540 -3.314 -1.548 1.00 93.88 533 ILE A N 1
ATOM 4055 C CA . ILE A 1 533 ? 9.747 -2.473 -1.468 1.00 93.88 533 ILE A CA 1
ATOM 4056 C C . ILE A 1 533 ? 10.674 -2.784 -2.644 1.00 93.88 533 ILE A C 1
ATOM 4058 O O . ILE A 1 533 ? 11.222 -3.881 -2.694 1.00 93.88 533 ILE A O 1
ATOM 4062 N N . GLN A 1 534 ? 10.931 -1.818 -3.536 1.00 93.38 534 GLN A N 1
ATOM 4063 C CA . GLN A 1 534 ? 11.935 -2.007 -4.594 1.00 93.38 534 GLN A CA 1
ATOM 4064 C C . GLN A 1 534 ? 13.299 -2.331 -3.971 1.00 93.38 534 GLN A C 1
ATOM 4066 O O . GLN A 1 534 ? 13.901 -3.368 -4.248 1.00 93.38 534 GLN A O 1
ATOM 4071 N N . GLY A 1 535 ? 13.771 -1.440 -3.094 1.00 89.81 535 GLY A N 1
ATOM 4072 C CA . GLY A 1 535 ? 15.068 -1.584 -2.456 1.00 89.81 535 GLY A CA 1
ATOM 4073 C C . GLY A 1 535 ? 16.161 -1.794 -3.495 1.00 89.81 535 GLY A C 1
ATOM 4074 O O . GLY A 1 535 ? 16.160 -1.158 -4.546 1.00 89.81 535 GLY A O 1
ATOM 4075 N N . ILE A 1 536 ? 17.077 -2.713 -3.229 1.00 87.88 536 ILE A N 1
ATOM 4076 C CA . ILE A 1 536 ? 18.179 -3.031 -4.141 1.00 87.88 536 ILE A CA 1
ATOM 4077 C C . ILE A 1 536 ? 17.802 -3.967 -5.313 1.00 87.88 536 ILE A C 1
ATOM 4079 O O . ILE A 1 536 ? 18.626 -4.223 -6.199 1.00 87.88 536 ILE A O 1
ATOM 4083 N N . CYS A 1 537 ? 16.567 -4.481 -5.353 1.00 93.12 537 CYS A N 1
ATOM 4084 C CA . CYS A 1 537 ? 16.075 -5.212 -6.520 1.00 93.12 537 CYS A CA 1
ATOM 4085 C C . CYS A 1 537 ? 16.095 -4.312 -7.771 1.00 93.12 537 CYS A C 1
ATOM 4087 O O . CYS A 1 537 ? 16.079 -3.081 -7.658 1.00 93.12 537 CYS A O 1
ATOM 4089 N N . PRO A 1 538 ? 16.190 -4.901 -8.975 1.00 94.38 538 PRO A N 1
ATOM 4090 C CA . PRO A 1 538 ? 16.216 -4.127 -10.208 1.00 94.38 538 PRO A CA 1
ATOM 4091 C C . PRO A 1 538 ? 14.899 -3.384 -10.413 1.00 94.38 538 PRO A C 1
ATOM 4093 O O . PRO A 1 538 ? 13.865 -3.736 -9.842 1.00 94.38 538 PRO A O 1
ATOM 4096 N N . TYR A 1 539 ? 14.929 -2.374 -11.273 1.00 95.06 539 TYR A N 1
ATOM 4097 C CA . TYR A 1 539 ? 13.727 -1.635 -11.629 1.00 95.06 539 TYR A CA 1
ATOM 4098 C C . TYR A 1 539 ? 12.616 -2.563 -12.150 1.00 95.06 539 TYR A C 1
ATOM 4100 O O . TYR A 1 539 ? 12.872 -3.466 -12.947 1.00 95.06 539 TYR A O 1
ATOM 4108 N N . GLY A 1 540 ? 11.381 -2.342 -11.691 1.00 94.81 540 GLY A N 1
ATOM 4109 C CA . GLY A 1 540 ? 10.234 -3.207 -11.991 1.00 94.81 540 GLY A CA 1
ATOM 4110 C C . GLY A 1 540 ? 10.168 -4.494 -11.163 1.00 94.81 540 GLY A C 1
ATOM 4111 O O . GLY A 1 540 ? 9.345 -5.365 -11.448 1.00 94.81 540 GLY A O 1
ATOM 4112 N N . TRP A 1 541 ? 11.017 -4.621 -10.142 1.00 96.25 541 TRP A N 1
ATOM 4113 C CA . TRP A 1 541 ? 11.010 -5.712 -9.173 1.00 96.25 541 TRP A CA 1
ATOM 4114 C C . TRP A 1 541 ? 11.054 -5.160 -7.748 1.00 96.25 541 TRP A C 1
ATOM 4116 O O . TRP A 1 541 ? 11.581 -4.078 -7.502 1.00 96.25 541 TRP A O 1
ATOM 4126 N N . HIS A 1 542 ? 10.555 -5.935 -6.798 1.00 96.31 542 HIS A N 1
ATOM 4127 C CA . HIS A 1 542 ? 10.607 -5.637 -5.373 1.00 96.31 542 HIS A CA 1
ATOM 4128 C C . HIS A 1 542 ? 11.170 -6.818 -4.608 1.00 96.31 542 HIS A C 1
ATOM 4130 O O . HIS A 1 542 ? 11.217 -7.944 -5.103 1.00 96.31 542 HIS A O 1
ATOM 4136 N N . ILE A 1 543 ? 11.601 -6.560 -3.383 1.00 94.62 543 ILE A N 1
ATOM 4137 C CA . ILE A 1 543 ? 12.028 -7.605 -2.476 1.00 94.62 543 ILE A CA 1
ATOM 4138 C C . ILE A 1 543 ? 10.797 -8.382 -2.026 1.00 94.62 543 ILE A C 1
ATOM 4140 O O . ILE A 1 543 ? 9.845 -7.785 -1.532 1.00 94.62 543 ILE A O 1
ATOM 4144 N N . SER A 1 544 ? 10.848 -9.705 -2.159 1.00 95.62 544 SER A N 1
ATOM 4145 C CA . SER A 1 544 ? 9.768 -10.623 -1.797 1.00 95.62 544 SER A CA 1
ATOM 4146 C C . SER A 1 544 ? 9.210 -10.313 -0.408 1.00 95.62 544 SER A C 1
ATOM 4148 O O . SER A 1 544 ? 9.925 -10.465 0.592 1.00 95.62 544 SER A O 1
ATOM 4150 N N . ASN A 1 545 ? 7.947 -9.903 -0.348 1.00 95.19 545 ASN A N 1
ATOM 4151 C CA . ASN A 1 545 ? 7.243 -9.629 0.897 1.00 95.19 545 ASN A CA 1
ATOM 4152 C C . ASN A 1 545 ? 6.615 -10.902 1.485 1.00 95.19 545 ASN A C 1
ATOM 4154 O O . ASN A 1 545 ? 6.761 -12.004 0.952 1.00 95.19 545 ASN A O 1
ATOM 4158 N N . ALA A 1 546 ? 5.959 -10.781 2.640 1.00 94.62 546 ALA A N 1
ATOM 4159 C CA . ALA A 1 546 ? 5.386 -11.944 3.312 1.00 94.62 546 ALA A CA 1
ATOM 4160 C C . ALA A 1 546 ? 4.237 -12.575 2.511 1.00 94.62 546 ALA A C 1
ATOM 4162 O O . ALA A 1 546 ? 4.125 -13.800 2.495 1.00 94.62 546 ALA A O 1
ATOM 4163 N N . SER A 1 547 ? 3.420 -11.768 1.822 1.00 95.75 547 SER A N 1
ATOM 4164 C CA . SER A 1 547 ? 2.406 -12.265 0.882 1.00 95.75 547 SER A CA 1
ATOM 4165 C C . SER A 1 547 ? 3.023 -13.052 -0.263 1.00 95.75 547 SER A C 1
ATOM 4167 O O . SER A 1 547 ? 2.500 -14.103 -0.620 1.00 95.75 547 SER A O 1
ATOM 4169 N N . ASP A 1 548 ? 4.139 -12.592 -0.820 1.00 97.50 548 ASP A N 1
ATOM 4170 C CA . ASP A 1 548 ? 4.821 -13.308 -1.892 1.00 97.50 548 ASP A CA 1
ATOM 4171 C C . ASP A 1 548 ? 5.311 -14.678 -1.404 1.00 97.50 548 ASP A C 1
ATOM 4173 O O . ASP A 1 548 ? 5.072 -15.699 -2.047 1.00 97.50 548 ASP A O 1
ATOM 4177 N N . TRP A 1 549 ? 5.942 -14.741 -0.230 1.00 96.00 549 TRP A N 1
ATOM 4178 C CA . TRP A 1 549 ? 6.365 -16.020 0.349 1.00 96.00 549 TRP A CA 1
ATOM 4179 C C . TRP A 1 549 ? 5.200 -16.975 0.616 1.00 96.00 549 TRP A C 1
ATOM 4181 O O . TRP A 1 549 ? 5.341 -18.186 0.428 1.00 96.00 549 TRP A O 1
ATOM 4191 N N . LEU A 1 550 ? 4.050 -16.440 1.020 1.00 96.12 550 LEU A N 1
ATOM 4192 C CA . LEU A 1 550 ? 2.840 -17.226 1.208 1.00 96.12 550 LEU A CA 1
ATOM 4193 C C . LEU A 1 550 ? 2.262 -17.718 -0.132 1.00 96.12 550 LEU A C 1
ATOM 4195 O O . LEU A 1 550 ? 1.785 -18.848 -0.218 1.00 96.12 550 LEU A O 1
ATOM 4199 N N . ASP A 1 551 ? 2.389 -16.934 -1.204 1.00 97.38 551 ASP A N 1
ATOM 4200 C CA . ASP A 1 551 ? 2.060 -17.369 -2.566 1.00 97.38 551 ASP A CA 1
ATOM 4201 C C . ASP A 1 551 ? 3.017 -18.459 -3.075 1.00 97.38 551 ASP A C 1
ATOM 4203 O O . ASP A 1 551 ? 2.578 -19.393 -3.741 1.00 97.38 551 ASP A O 1
ATOM 4207 N N . ILE A 1 552 ? 4.305 -18.421 -2.713 1.00 96.94 552 ILE A N 1
ATOM 4208 C CA . ILE A 1 552 ? 5.240 -19.525 -2.997 1.00 96.94 552 ILE A CA 1
ATOM 4209 C C . ILE A 1 552 ? 4.852 -20.793 -2.238 1.00 96.94 552 ILE A C 1
ATOM 4211 O O . ILE A 1 552 ? 4.905 -21.884 -2.807 1.00 96.94 552 ILE A O 1
ATOM 4215 N N . ALA A 1 553 ? 4.432 -20.667 -0.978 1.00 95.81 553 ALA A N 1
ATOM 4216 C CA . ALA A 1 553 ? 3.921 -21.793 -0.204 1.00 95.81 553 ALA A CA 1
ATOM 4217 C C . ALA A 1 553 ? 2.681 -22.420 -0.861 1.00 95.81 553 ALA A C 1
ATOM 4219 O O . ALA A 1 553 ? 2.582 -23.644 -0.969 1.00 95.81 553 ALA A O 1
ATOM 4220 N N . TYR A 1 554 ? 1.780 -21.581 -1.373 1.00 97.12 554 TYR A N 1
ATOM 4221 C CA . TYR A 1 554 ? 0.611 -22.016 -2.127 1.00 97.12 554 TYR A CA 1
ATOM 4222 C C . TYR A 1 554 ? 1.005 -22.705 -3.437 1.00 97.12 554 TYR A C 1
ATOM 4224 O O . TYR A 1 554 ? 0.563 -23.825 -3.694 1.00 97.12 554 TYR A O 1
ATOM 4232 N N . ALA A 1 555 ? 1.895 -22.106 -4.231 1.00 97.75 555 ALA A N 1
ATOM 4233 C CA . ALA A 1 555 ? 2.397 -22.710 -5.461 1.00 97.75 555 ALA A CA 1
ATOM 4234 C C . ALA A 1 555 ? 3.026 -24.088 -5.205 1.00 97.75 555 ALA A C 1
ATOM 4236 O O . ALA A 1 555 ? 2.784 -25.031 -5.960 1.00 97.75 555 ALA A O 1
ATOM 4237 N N . ALA A 1 556 ? 3.797 -24.220 -4.121 1.00 96.19 556 ALA A N 1
ATOM 4238 C CA . ALA A 1 556 ? 4.382 -25.487 -3.706 1.00 96.19 556 ALA A CA 1
ATOM 4239 C C . ALA A 1 556 ? 3.303 -26.503 -3.301 1.00 96.19 556 ALA A C 1
ATOM 4241 O O . ALA A 1 556 ? 3.399 -27.661 -3.694 1.00 96.19 556 ALA A O 1
ATOM 4242 N N . SER A 1 557 ? 2.238 -26.088 -2.600 1.00 95.62 557 SER A N 1
ATOM 4243 C CA . SER A 1 557 ? 1.110 -26.980 -2.281 1.00 95.62 557 SER A CA 1
ATOM 4244 C C . SER A 1 557 ? 0.471 -27.579 -3.533 1.00 95.62 557 SER A C 1
ATOM 4246 O O . SER A 1 557 ? 0.321 -28.799 -3.613 1.00 95.62 557 SER A O 1
ATOM 4248 N N . LYS A 1 558 ? 0.242 -26.757 -4.567 1.00 96.12 558 LYS A N 1
ATOM 4249 C CA . LYS A 1 558 ? -0.299 -27.206 -5.857 1.00 96.12 558 LYS A CA 1
ATOM 4250 C C . LYS A 1 558 ? 0.660 -28.124 -6.605 1.00 96.12 558 LYS A C 1
ATOM 4252 O O . LYS A 1 558 ? 0.225 -29.129 -7.160 1.00 96.12 558 LYS A O 1
ATOM 4257 N N . ALA A 1 559 ? 1.953 -27.803 -6.602 1.00 95.88 559 ALA A N 1
ATOM 4258 C CA . ALA A 1 559 ? 2.976 -28.631 -7.234 1.00 95.88 559 ALA A CA 1
ATOM 4259 C C . ALA A 1 559 ? 3.197 -29.965 -6.500 1.00 95.88 559 ALA A C 1
ATOM 4261 O O . ALA A 1 559 ? 3.628 -30.934 -7.114 1.00 95.88 559 ALA A O 1
ATOM 4262 N N . SER A 1 560 ? 2.885 -30.031 -5.202 1.00 94.62 560 SER A N 1
ATOM 4263 C CA . SER A 1 560 ? 3.217 -31.183 -4.361 1.00 94.62 560 SER A CA 1
ATOM 4264 C C . SER A 1 560 ? 2.297 -32.390 -4.470 1.00 94.62 560 SER A C 1
ATOM 4266 O O . SER A 1 560 ? 2.608 -33.454 -3.927 1.00 94.62 560 SER A O 1
ATOM 4268 N N . ALA A 1 561 ? 1.187 -32.262 -5.193 1.00 88.50 561 ALA A N 1
ATOM 4269 C CA . ALA A 1 561 ? 0.267 -33.364 -5.418 1.00 88.50 561 ALA A CA 1
ATOM 4270 C C . ALA A 1 561 ? 0.968 -34.524 -6.152 1.00 88.50 561 ALA A C 1
ATOM 4272 O O . ALA A 1 561 ? 1.425 -34.378 -7.281 1.00 88.50 561 ALA A O 1
ATOM 4273 N N . GLY A 1 562 ? 1.036 -35.693 -5.507 1.00 88.88 562 GLY A N 1
ATOM 4274 C CA . GLY A 1 562 ? 1.663 -36.895 -6.074 1.00 88.88 562 GLY A CA 1
ATOM 4275 C C . GLY A 1 562 ? 3.186 -36.983 -5.918 1.00 88.88 562 GLY A C 1
ATOM 4276 O O . GLY A 1 562 ? 3.769 -37.967 -6.366 1.00 88.88 562 GLY A O 1
ATOM 4277 N N . HIS A 1 563 ? 3.812 -36.012 -5.253 1.00 93.06 563 HIS A N 1
ATOM 4278 C CA . HIS A 1 563 ? 5.246 -35.979 -4.969 1.00 93.06 563 HIS A CA 1
ATOM 4279 C C . HIS A 1 563 ? 5.541 -36.273 -3.491 1.00 93.06 563 HIS A C 1
ATOM 4281 O O . HIS A 1 563 ? 4.662 -36.253 -2.623 1.00 93.06 563 HIS A O 1
ATOM 4287 N N . SER A 1 564 ? 6.809 -36.537 -3.184 1.00 90.19 564 SER A N 1
ATOM 4288 C CA . SER A 1 564 ? 7.297 -36.594 -1.808 1.00 90.19 564 SER A CA 1
ATOM 4289 C C . SER A 1 564 ? 7.148 -35.237 -1.112 1.00 90.19 564 SER A C 1
ATOM 4291 O O . SER A 1 564 ? 7.243 -34.174 -1.732 1.00 90.19 564 SER A O 1
ATOM 4293 N N . TYR A 1 565 ? 6.947 -35.276 0.208 1.00 89.81 565 TYR A N 1
ATOM 4294 C CA . TYR A 1 565 ? 6.771 -34.084 1.041 1.00 89.81 565 TYR A CA 1
ATOM 4295 C C . TYR A 1 565 ? 5.574 -33.219 0.606 1.00 89.81 565 TYR A C 1
ATOM 4297 O O . TYR A 1 565 ? 5.721 -32.020 0.384 1.00 89.81 565 TYR A O 1
ATOM 4305 N N . SER A 1 566 ? 4.380 -33.811 0.497 1.00 91.75 566 SER A N 1
ATOM 4306 C CA . SER A 1 566 ? 3.149 -33.067 0.202 1.00 91.75 566 SER A CA 1
ATOM 4307 C C . SER A 1 566 ? 2.911 -31.940 1.213 1.00 91.75 566 SER A C 1
ATOM 4309 O O . SER A 1 566 ? 3.195 -32.098 2.408 1.00 91.75 566 SER A O 1
ATOM 4311 N N . ILE A 1 567 ? 2.391 -30.809 0.741 1.00 92.44 567 ILE A N 1
ATOM 4312 C CA . ILE A 1 567 ? 2.041 -29.644 1.561 1.00 92.44 567 ILE A CA 1
ATOM 4313 C C . ILE A 1 567 ? 0.519 -29.530 1.589 1.00 92.44 567 ILE A C 1
ATOM 4315 O O . ILE A 1 567 ? -0.124 -29.588 0.544 1.00 92.44 567 ILE A O 1
ATOM 4319 N N . ASP A 1 568 ? -0.037 -29.373 2.787 1.00 91.19 568 ASP A N 1
ATOM 4320 C CA . ASP A 1 568 ? -1.464 -29.124 2.968 1.00 91.19 568 ASP A CA 1
ATOM 4321 C C . ASP A 1 568 ? -1.776 -27.650 2.680 1.00 91.19 568 ASP A C 1
ATOM 4323 O O . ASP A 1 568 ? -1.186 -26.748 3.278 1.00 91.19 568 ASP A O 1
ATOM 4327 N N . GLU A 1 569 ? -2.680 -27.415 1.734 1.00 92.62 569 GLU A N 1
ATOM 4328 C CA . GLU A 1 569 ? -3.099 -26.084 1.302 1.00 92.62 569 GLU A CA 1
ATOM 4329 C C . GLU A 1 569 ? -3.818 -25.316 2.416 1.00 92.62 569 GLU A C 1
ATOM 4331 O O . GLU A 1 569 ? -3.574 -24.120 2.576 1.00 92.62 569 GLU A O 1
ATOM 4336 N N . ASP A 1 570 ? -4.600 -25.999 3.259 1.00 90.94 570 ASP A N 1
ATOM 4337 C CA . ASP A 1 570 ? -5.341 -25.373 4.365 1.00 90.94 570 ASP A CA 1
ATOM 4338 C C . ASP A 1 570 ? -4.393 -24.789 5.435 1.00 90.94 570 ASP A C 1
ATOM 4340 O O . ASP A 1 570 ? -4.756 -23.928 6.244 1.00 90.94 570 ASP A O 1
ATOM 4344 N N . ARG A 1 571 ? -3.125 -25.220 5.419 1.00 88.62 571 ARG A N 1
ATOM 4345 C CA . ARG A 1 571 ? -2.044 -24.732 6.288 1.00 88.62 571 ARG A CA 1
ATOM 4346 C C . ARG A 1 571 ? -1.284 -23.547 5.706 1.00 88.62 571 ARG A C 1
ATOM 4348 O O . ARG A 1 571 ? -0.423 -22.994 6.392 1.00 88.62 571 ARG A O 1
ATOM 4355 N N . VAL A 1 572 ? -1.564 -23.147 4.468 1.00 93.88 572 VAL A N 1
ATOM 4356 C CA . VAL A 1 572 ? -0.907 -22.013 3.810 1.00 93.88 572 VAL A CA 1
ATOM 4357 C C . VAL A 1 572 ? -1.550 -20.707 4.281 1.00 93.88 572 VAL A C 1
ATOM 4359 O O . VAL A 1 572 ? -2.273 -20.016 3.561 1.00 93.88 572 VAL A O 1
ATOM 4362 N N . ASN A 1 573 ? -1.281 -20.363 5.539 1.00 93.62 573 ASN A N 1
ATOM 4363 C CA . ASN A 1 573 ? -1.752 -19.130 6.155 1.00 93.62 573 ASN A CA 1
ATOM 4364 C C . ASN A 1 573 ? -0.689 -18.466 7.038 1.00 93.62 573 ASN A C 1
ATOM 4366 O O . ASN A 1 573 ? 0.246 -19.123 7.504 1.00 93.62 573 ASN A O 1
ATOM 4370 N N . TYR A 1 574 ? -0.830 -17.157 7.280 1.00 92.50 574 TYR A N 1
ATOM 4371 C CA . TYR A 1 574 ? 0.138 -16.389 8.074 1.00 92.50 574 TYR A CA 1
ATOM 4372 C C . TYR A 1 574 ? 0.309 -16.935 9.488 1.00 92.50 574 TYR A C 1
ATOM 4374 O O . TYR A 1 574 ? 1.436 -17.033 9.966 1.00 92.50 574 TYR A O 1
ATOM 4382 N N . LYS A 1 575 ? -0.779 -17.369 10.132 1.00 90.38 575 LYS A N 1
ATOM 4383 C CA . LYS A 1 575 ? -0.736 -17.954 11.476 1.00 90.38 575 LYS A CA 1
ATOM 4384 C C . LYS A 1 575 ? 0.205 -19.151 11.544 1.00 90.38 575 LYS A C 1
ATOM 4386 O O . LYS A 1 575 ? 1.109 -19.178 12.379 1.00 90.38 575 LYS A O 1
ATOM 4391 N N . GLN A 1 576 ? 0.041 -20.124 10.654 1.00 89.38 576 GLN A N 1
ATOM 4392 C CA . GLN A 1 576 ? 0.915 -21.290 10.582 1.00 89.38 576 GLN A CA 1
ATOM 4393 C C . GLN A 1 576 ? 2.328 -20.890 10.148 1.00 89.38 576 GLN A C 1
ATOM 4395 O O . GLN A 1 576 ? 3.310 -21.389 10.702 1.00 89.38 576 GLN A O 1
ATOM 4400 N N . PHE A 1 577 ? 2.436 -19.950 9.205 1.00 88.12 577 PHE A N 1
ATOM 4401 C CA . PHE A 1 577 ? 3.719 -19.463 8.722 1.00 88.12 577 PHE A CA 1
ATOM 4402 C C . PHE A 1 577 ? 4.541 -18.827 9.835 1.00 88.12 577 PHE A C 1
ATOM 4404 O O . PHE A 1 577 ? 5.744 -19.032 9.875 1.00 88.12 577 PHE A O 1
ATOM 4411 N N . THR A 1 578 ? 3.926 -18.121 10.781 1.00 84.81 578 THR A N 1
ATOM 4412 C CA . THR A 1 578 ? 4.646 -17.440 11.861 1.00 84.81 578 THR A CA 1
ATOM 4413 C C . THR A 1 578 ? 4.683 -18.206 13.181 1.00 84.81 578 THR A C 1
ATOM 4415 O O . THR A 1 578 ? 5.214 -17.687 14.165 1.00 84.81 578 THR A O 1
ATOM 4418 N N . THR A 1 579 ? 4.096 -19.404 13.245 1.00 78.06 579 THR A N 1
ATOM 4419 C CA . THR A 1 579 ? 4.012 -20.187 14.484 1.00 78.06 579 THR A CA 1
ATOM 4420 C C . THR A 1 579 ? 5.389 -20.705 14.881 1.00 78.06 579 THR A C 1
ATOM 4422 O O . THR A 1 579 ? 5.967 -21.533 14.185 1.00 78.06 579 THR A O 1
ATOM 4425 N N . VAL A 1 580 ? 5.877 -20.267 16.046 1.00 68.94 580 VAL A N 1
ATOM 4426 C CA . VAL A 1 580 ? 7.171 -20.683 16.626 1.00 68.94 580 VAL A CA 1
ATOM 4427 C C . VAL A 1 580 ? 7.042 -21.752 17.722 1.00 68.94 580 VAL A C 1
ATOM 4429 O O . VAL A 1 580 ? 8.046 -22.259 18.226 1.00 68.94 580 VAL A O 1
ATOM 4432 N N . ALA A 1 581 ? 5.811 -22.102 18.106 1.00 68.00 581 ALA A N 1
ATOM 4433 C CA . ALA A 1 581 ? 5.514 -23.100 19.130 1.00 68.00 581 ALA A CA 1
ATOM 4434 C C . ALA A 1 581 ? 5.344 -24.508 18.527 1.00 68.00 581 ALA A C 1
ATOM 4436 O O . ALA A 1 581 ? 4.913 -24.661 17.391 1.00 68.00 581 ALA A O 1
ATOM 4437 N N . GLY A 1 582 ? 5.662 -25.550 19.302 1.00 70.44 582 GLY A N 1
ATOM 4438 C CA . GLY A 1 582 ? 5.530 -26.953 18.883 1.00 70.44 582 GLY A CA 1
ATOM 4439 C C . GLY A 1 582 ? 6.816 -27.585 18.328 1.00 70.44 582 GLY A C 1
ATOM 4440 O O . GLY A 1 582 ? 7.836 -26.923 18.117 1.00 70.44 582 GLY A O 1
ATOM 4441 N N . LYS A 1 583 ? 6.786 -28.911 18.129 1.00 70.44 583 LYS A N 1
ATOM 4442 C CA . LYS A 1 583 ? 7.906 -29.683 17.566 1.00 70.44 583 LYS A CA 1
ATOM 4443 C C . LYS A 1 583 ? 7.720 -29.821 16.054 1.00 70.44 583 LYS A C 1
ATOM 4445 O O . LYS A 1 583 ? 6.746 -30.423 15.616 1.00 70.44 583 LYS A O 1
ATOM 4450 N N . GLY A 1 584 ? 8.658 -29.293 15.268 1.00 70.56 584 GLY A N 1
ATOM 4451 C CA . GLY A 1 584 ? 8.630 -29.446 13.812 1.00 70.56 584 GLY A CA 1
ATOM 4452 C C . GLY A 1 584 ? 8.799 -30.907 13.386 1.00 70.56 584 GLY A C 1
ATOM 4453 O O . GLY A 1 584 ? 9.664 -31.611 13.915 1.00 70.56 584 GLY A O 1
ATOM 4454 N N . THR A 1 585 ? 7.982 -31.355 12.432 1.00 69.88 585 THR A N 1
ATOM 4455 C CA . THR A 1 585 ? 8.037 -32.702 11.835 1.00 69.88 585 THR A CA 1
ATOM 4456 C C . THR A 1 585 ? 7.974 -32.598 10.309 1.00 69.88 585 THR A C 1
ATOM 4458 O O . THR A 1 585 ? 7.436 -31.626 9.789 1.00 69.88 585 THR A O 1
ATOM 4461 N N . ALA A 1 586 ? 8.535 -33.570 9.578 1.00 73.06 586 ALA A N 1
ATOM 4462 C CA . ALA A 1 586 ? 8.446 -33.634 8.110 1.00 73.06 586 ALA A CA 1
ATOM 4463 C C . ALA A 1 586 ? 7.076 -34.179 7.661 1.00 73.06 586 ALA A C 1
ATOM 4465 O O . ALA A 1 586 ? 6.982 -35.223 7.018 1.00 73.06 586 ALA A O 1
ATOM 4466 N N . THR A 1 587 ? 6.005 -33.521 8.095 1.00 74.69 587 THR A N 1
ATOM 4467 C CA . THR A 1 587 ? 4.626 -33.856 7.734 1.00 74.69 587 THR A CA 1
ATOM 4468 C C . THR A 1 587 ? 3.928 -32.612 7.199 1.00 74.69 587 THR A C 1
ATOM 4470 O O . THR A 1 587 ? 4.322 -31.484 7.514 1.00 74.69 587 THR A O 1
ATOM 4473 N N . SER A 1 588 ? 2.892 -32.810 6.384 1.00 74.62 588 SER A N 1
ATOM 4474 C CA . SER A 1 588 ? 2.008 -31.726 5.945 1.00 74.62 588 SER A CA 1
ATOM 4475 C C . SER A 1 588 ? 1.339 -31.024 7.137 1.00 74.62 588 SER A C 1
ATOM 4477 O O . SER A 1 588 ? 1.169 -29.812 7.113 1.00 74.62 588 SER A O 1
ATOM 4479 N N . ASP A 1 589 ? 1.078 -31.769 8.215 1.00 74.12 589 ASP A N 1
ATOM 4480 C CA . ASP A 1 589 ? 0.413 -31.326 9.447 1.00 74.12 589 ASP A CA 1
ATOM 4481 C C . ASP A 1 589 ? 1.363 -30.856 10.561 1.00 74.12 589 ASP A C 1
ATOM 4483 O O . ASP A 1 589 ? 1.029 -30.933 11.749 1.00 74.12 589 ASP A O 1
ATOM 4487 N N . SER A 1 590 ? 2.565 -30.377 10.220 1.00 75.44 590 SER A N 1
ATOM 4488 C CA . SER A 1 590 ? 3.505 -29.892 11.237 1.00 75.44 590 SER A CA 1
ATOM 4489 C C . SER A 1 590 ? 2.834 -28.838 12.135 1.00 75.44 590 SER A C 1
ATOM 4491 O O . SER A 1 590 ? 2.313 -27.845 11.629 1.00 75.44 590 SER A O 1
ATOM 4493 N N . PRO A 1 591 ? 2.895 -28.975 13.475 1.00 72.69 591 PRO A N 1
ATOM 4494 C CA . PRO A 1 591 ? 2.331 -27.978 14.384 1.00 72.69 591 PRO A CA 1
ATOM 4495 C C . PRO A 1 591 ? 3.119 -26.657 14.369 1.00 72.69 591 PRO A C 1
ATOM 4497 O O . PRO A 1 591 ? 2.682 -25.688 14.978 1.00 72.69 591 PRO A O 1
ATOM 4500 N N . ARG A 1 592 ? 4.271 -26.622 13.683 1.00 79.94 592 ARG A N 1
ATOM 4501 C CA . ARG A 1 592 ? 5.186 -25.482 13.577 1.00 79.94 592 ARG A CA 1
ATOM 4502 C C . ARG A 1 592 ? 5.583 -25.238 12.116 1.00 79.94 592 ARG A C 1
ATOM 4504 O O . ARG A 1 592 ? 6.078 -26.169 11.472 1.00 79.94 592 ARG A O 1
ATOM 4511 N N . GLY A 1 593 ? 5.398 -24.011 11.620 1.00 86.25 593 GLY A N 1
ATOM 4512 C CA . GLY A 1 593 ? 5.668 -23.617 10.227 1.00 86.25 593 GLY A CA 1
ATOM 4513 C C . GLY A 1 593 ? 4.757 -24.301 9.197 1.00 86.25 593 GLY A C 1
ATOM 4514 O O . GLY A 1 593 ? 3.946 -25.155 9.551 1.00 86.25 593 GLY A O 1
ATOM 4515 N N . ILE A 1 594 ? 4.907 -23.981 7.906 1.00 89.75 594 ILE A N 1
ATOM 4516 C CA . ILE A 1 594 ? 4.126 -24.603 6.809 1.00 89.75 594 ILE A CA 1
ATOM 4517 C C . ILE A 1 594 ? 4.721 -25.978 6.440 1.00 89.75 594 ILE A C 1
ATOM 4519 O O . ILE A 1 594 ? 5.127 -26.211 5.304 1.00 89.75 594 ILE A O 1
ATOM 4523 N N . GLY A 1 595 ? 4.853 -26.872 7.430 1.00 86.94 595 GLY A N 1
ATOM 4524 C CA . GLY A 1 595 ? 5.264 -28.274 7.267 1.00 86.94 595 GLY A CA 1
ATOM 4525 C C . GLY A 1 595 ? 6.324 -28.494 6.191 1.00 86.94 595 GLY A C 1
ATOM 4526 O O . GLY A 1 595 ? 7.333 -27.812 6.160 1.00 86.94 595 GLY A O 1
ATOM 4527 N N . ASN A 1 596 ? 6.066 -29.392 5.252 1.00 89.75 596 ASN A N 1
ATOM 4528 C CA . ASN A 1 596 ? 6.984 -29.806 4.191 1.00 89.75 596 ASN A CA 1
ATOM 4529 C C . ASN A 1 596 ? 7.487 -28.730 3.199 1.00 89.75 596 ASN A C 1
ATOM 4531 O O . ASN A 1 596 ? 8.311 -29.052 2.339 1.00 89.75 596 ASN A O 1
ATOM 4535 N N . LEU A 1 597 ? 7.080 -27.461 3.318 1.00 91.50 597 LEU A N 1
ATOM 4536 C CA . LEU A 1 597 ? 7.493 -26.371 2.424 1.00 91.50 597 LEU A CA 1
ATOM 4537 C C . LEU A 1 597 ? 9.017 -26.275 2.248 1.00 91.50 597 LEU A C 1
ATOM 4539 O O . LEU A 1 597 ? 9.513 -26.074 1.141 1.00 91.50 597 LEU A O 1
ATOM 4543 N N . GLY A 1 598 ? 9.776 -26.515 3.320 1.00 89.50 598 GLY A N 1
ATOM 4544 C CA . GLY A 1 598 ? 11.239 -26.486 3.285 1.00 89.50 598 GLY A CA 1
ATOM 4545 C C . GLY A 1 598 ? 11.893 -27.476 2.311 1.00 89.50 598 GLY A C 1
ATOM 4546 O O . GLY A 1 598 ? 13.034 -27.241 1.920 1.00 89.50 598 GLY A O 1
ATOM 4547 N N . ALA A 1 599 ? 11.208 -28.559 1.929 1.00 89.50 599 ALA A N 1
ATOM 4548 C CA . ALA A 1 599 ? 11.706 -29.549 0.970 1.00 89.50 599 ALA A CA 1
ATOM 4549 C C . ALA A 1 599 ? 11.514 -29.116 -0.497 1.00 89.50 599 ALA A C 1
ATOM 4551 O O . ALA A 1 599 ? 12.258 -29.578 -1.358 1.00 89.50 599 ALA A O 1
ATOM 4552 N N . TRP A 1 600 ? 10.547 -28.233 -0.771 1.00 92.44 600 TRP A N 1
ATOM 4553 C CA . TRP A 1 600 ? 10.175 -27.769 -2.118 1.00 92.44 600 TRP A CA 1
ATOM 4554 C C . TRP A 1 600 ? 10.974 -26.564 -2.601 1.00 92.44 600 TRP A C 1
ATOM 4556 O O . TRP A 1 600 ? 11.211 -26.396 -3.787 1.00 92.44 600 TRP A O 1
ATOM 4566 N N . ILE A 1 601 ? 11.406 -25.723 -1.669 1.00 90.81 601 ILE A N 1
ATOM 4567 C CA . ILE A 1 601 ? 12.156 -24.482 -1.926 1.00 90.81 601 ILE A CA 1
ATOM 4568 C C . ILE A 1 601 ? 13.684 -24.694 -1.964 1.00 90.81 601 ILE A C 1
ATOM 4570 O O . ILE A 1 601 ? 14.471 -23.748 -1.877 1.00 90.81 601 ILE A O 1
ATOM 4574 N N . LYS A 1 602 ? 14.115 -25.955 -2.049 1.00 86.75 602 LYS A N 1
ATOM 4575 C CA . LYS A 1 602 ? 15.512 -26.403 -2.143 1.00 86.75 602 LYS A CA 1
ATOM 4576 C C . LYS A 1 602 ? 15.720 -27.164 -3.449 1.00 86.75 602 LYS A C 1
ATOM 4578 O O . LYS A 1 602 ? 14.758 -27.560 -4.086 1.00 86.75 602 LYS A O 1
ATOM 4583 N N . ASN A 1 603 ? 16.977 -27.413 -3.809 1.00 86.38 603 ASN A N 1
ATOM 4584 C CA . ASN A 1 603 ? 17.334 -28.203 -4.988 1.00 86.38 603 ASN A CA 1
ATOM 4585 C C . ASN A 1 603 ? 18.429 -29.232 -4.664 1.00 86.38 603 ASN A C 1
ATOM 4587 O O . ASN A 1 603 ? 19.156 -29.088 -3.675 1.00 86.38 603 ASN A O 1
ATOM 4591 N N . ASN A 1 604 ? 18.589 -30.237 -5.524 1.00 87.06 604 ASN A N 1
ATOM 4592 C CA . ASN A 1 604 ? 19.606 -31.281 -5.348 1.00 87.06 604 ASN A CA 1
ATOM 4593 C C . ASN A 1 604 ? 21.028 -30.813 -5.699 1.00 87.06 604 ASN A C 1
ATOM 4595 O O . ASN A 1 604 ? 22.004 -31.480 -5.359 1.00 87.06 604 ASN A O 1
ATOM 4599 N N . LYS A 1 605 ? 21.171 -29.660 -6.368 1.00 83.81 605 LYS A N 1
ATOM 4600 C CA . LYS A 1 605 ? 22.482 -29.080 -6.696 1.00 83.81 605 LYS A CA 1
ATOM 4601 C C . LYS A 1 605 ? 23.232 -28.636 -5.440 1.00 83.81 605 LYS A C 1
ATOM 4603 O O . LYS A 1 605 ? 24.443 -28.823 -5.354 1.00 83.81 605 LYS A O 1
ATOM 4608 N N . TRP A 1 606 ? 22.527 -28.014 -4.499 1.00 76.75 606 TRP A N 1
ATOM 4609 C CA . TRP A 1 606 ? 23.139 -27.356 -3.345 1.00 76.75 606 TRP A CA 1
ATOM 4610 C C . TRP A 1 606 ? 22.831 -28.029 -2.006 1.00 76.75 606 TRP A C 1
ATOM 4612 O O . TRP A 1 606 ? 23.476 -27.718 -1.004 1.00 76.75 606 TRP A O 1
ATOM 4622 N N . TRP A 1 607 ? 21.854 -28.936 -1.969 1.00 77.75 607 TRP A N 1
ATOM 4623 C CA . TRP A 1 607 ? 21.412 -29.597 -0.745 1.00 77.75 607 TRP A CA 1
ATOM 4624 C C . TRP A 1 607 ? 21.561 -31.109 -0.843 1.00 77.75 607 TRP A C 1
ATOM 4626 O O . TRP A 1 607 ? 21.323 -31.712 -1.883 1.00 77.75 607 TRP A O 1
ATOM 4636 N N . THR A 1 608 ? 21.919 -31.726 0.282 1.00 72.38 608 THR A N 1
ATOM 4637 C CA . THR A 1 608 ? 21.915 -33.183 0.450 1.00 72.38 608 THR A CA 1
ATOM 4638 C C . THR A 1 608 ? 20.882 -33.546 1.521 1.00 72.38 608 THR A C 1
ATOM 4640 O O . THR A 1 608 ? 20.812 -32.892 2.562 1.00 72.38 608 THR A O 1
ATOM 4643 N N . GLY A 1 609 ? 20.041 -34.559 1.281 1.00 76.75 609 GLY A N 1
ATOM 4644 C CA . GLY A 1 609 ? 19.020 -35.005 2.241 1.00 76.75 609 GLY A CA 1
ATOM 4645 C C . GLY A 1 609 ? 17.587 -34.600 1.873 1.00 76.75 609 GLY A C 1
ATOM 4646 O O . GLY A 1 609 ? 17.117 -34.958 0.802 1.00 76.75 609 GLY A O 1
ATOM 4647 N N . THR A 1 610 ? 16.873 -33.938 2.792 1.00 82.00 610 THR A N 1
ATOM 4648 C CA . THR A 1 610 ? 15.420 -33.677 2.726 1.00 82.00 610 THR A CA 1
ATOM 4649 C C . THR A 1 610 ? 15.059 -32.619 1.665 1.00 82.00 610 THR A C 1
ATOM 4651 O O . THR A 1 610 ? 14.869 -31.439 1.977 1.00 82.00 610 THR A O 1
ATOM 4654 N N . VAL A 1 611 ? 15.004 -33.058 0.409 1.00 88.25 611 VAL A N 1
ATOM 4655 C CA . VAL A 1 611 ? 14.575 -32.321 -0.789 1.00 88.25 611 VAL A CA 1
ATOM 4656 C C . VAL A 1 611 ? 13.463 -33.140 -1.445 1.00 88.25 611 VAL A C 1
ATOM 4658 O O . VAL A 1 611 ? 13.564 -34.366 -1.495 1.00 88.25 611 VAL A O 1
ATOM 4661 N N . SER A 1 612 ? 12.388 -32.489 -1.896 1.00 91.50 612 SER A N 1
ATOM 4662 C CA . SER A 1 612 ? 11.324 -33.192 -2.620 1.00 91.50 612 SER A CA 1
ATOM 4663 C C . SER A 1 612 ? 11.818 -33.661 -3.988 1.00 91.50 612 SER A C 1
ATOM 4665 O O . SER A 1 612 ? 12.579 -32.970 -4.661 1.00 91.50 612 SER A O 1
ATOM 4667 N N . ASP A 1 613 ? 11.358 -34.830 -4.418 1.00 94.00 613 ASP A N 1
ATOM 4668 C CA . ASP A 1 613 ? 11.561 -35.361 -5.769 1.00 94.00 613 ASP A CA 1
ATOM 4669 C C . ASP A 1 613 ? 10.987 -34.454 -6.873 1.00 94.00 613 ASP A C 1
ATOM 4671 O O . ASP A 1 613 ? 11.451 -34.531 -8.005 1.00 94.00 613 ASP A O 1
ATOM 4675 N N . GLY A 1 614 ? 10.041 -33.562 -6.553 1.00 94.31 614 GLY A N 1
ATOM 4676 C CA . GLY A 1 614 ? 9.543 -32.521 -7.463 1.00 94.31 614 GLY A CA 1
ATOM 4677 C C . GLY A 1 614 ? 10.242 -31.160 -7.343 1.00 94.31 614 GLY A C 1
ATOM 4678 O O . GLY A 1 614 ? 9.885 -30.226 -8.059 1.00 94.31 614 GLY A O 1
ATOM 4679 N N . ALA A 1 615 ? 11.215 -30.996 -6.439 1.00 93.31 615 ALA A N 1
ATOM 4680 C CA . ALA A 1 615 ? 11.748 -29.674 -6.093 1.00 93.31 615 ALA A CA 1
ATOM 4681 C C . ALA A 1 615 ? 12.607 -29.042 -7.205 1.00 93.31 615 ALA A C 1
ATOM 4683 O O . ALA A 1 615 ? 12.506 -27.840 -7.458 1.00 93.31 615 ALA A O 1
ATOM 4684 N N . ASP A 1 616 ? 13.408 -29.843 -7.915 1.00 93.62 616 ASP A N 1
ATOM 4685 C CA . ASP A 1 616 ? 14.211 -29.346 -9.043 1.00 93.62 616 ASP A CA 1
ATOM 4686 C C . ASP A 1 616 ? 13.306 -28.840 -10.187 1.00 93.62 616 ASP A C 1
ATOM 4688 O O . ASP A 1 616 ? 13.582 -27.788 -10.768 1.00 93.62 616 ASP A O 1
ATOM 4692 N N . ASP A 1 617 ? 12.182 -29.522 -10.443 1.00 94.56 617 ASP A N 1
ATOM 4693 C CA . ASP A 1 617 ? 11.168 -29.102 -11.420 1.00 94.56 617 ASP A CA 1
ATOM 4694 C C . ASP A 1 617 ? 10.368 -27.895 -10.929 1.00 94.56 617 ASP A C 1
ATOM 4696 O O . ASP A 1 617 ? 10.075 -26.988 -11.714 1.00 94.56 617 ASP A O 1
ATOM 4700 N N . PHE A 1 618 ? 10.047 -27.829 -9.629 1.00 95.94 618 PHE A N 1
ATOM 4701 C CA . PHE A 1 618 ? 9.485 -26.631 -9.001 1.00 95.94 618 PHE A CA 1
ATOM 4702 C C . PHE A 1 618 ? 10.413 -25.430 -9.211 1.00 95.94 618 PHE A C 1
ATOM 4704 O O . PHE A 1 618 ? 9.937 -24.337 -9.518 1.00 95.94 618 PHE A O 1
ATOM 4711 N N . GLY A 1 619 ? 11.728 -25.657 -9.201 1.00 93.12 619 GLY A N 1
ATOM 4712 C CA . GLY A 1 619 ? 12.738 -24.746 -9.733 1.00 93.12 619 GLY A CA 1
ATOM 4713 C C . GLY A 1 619 ? 13.095 -23.587 -8.809 1.00 93.12 619 GLY A C 1
ATOM 4714 O O . GLY A 1 619 ? 13.862 -22.719 -9.216 1.00 93.12 619 GLY A O 1
ATOM 4715 N N . PHE A 1 620 ? 12.555 -23.559 -7.587 1.00 91.88 620 PHE A N 1
ATOM 4716 C CA . PHE A 1 620 ? 12.936 -22.597 -6.557 1.00 91.88 620 PHE A CA 1
ATOM 4717 C C . PHE A 1 620 ? 14.157 -23.111 -5.794 1.00 91.88 620 PHE A C 1
ATOM 4719 O O . PHE A 1 620 ? 14.132 -24.213 -5.255 1.00 91.88 620 PHE A O 1
ATOM 4726 N N . GLU A 1 621 ? 15.230 -22.322 -5.714 1.00 80.56 621 GLU A N 1
ATOM 4727 C CA . GLU A 1 621 ? 16.464 -22.769 -5.070 1.00 80.56 621 GLU A CA 1
ATOM 4728 C C . GLU A 1 621 ? 16.948 -21.808 -3.991 1.00 80.56 621 GLU A C 1
ATOM 4730 O O . GLU A 1 621 ? 17.321 -20.675 -4.282 1.00 80.56 621 GLU A O 1
ATOM 4735 N N . TYR A 1 622 ? 17.051 -22.261 -2.738 1.00 79.75 622 TYR A N 1
ATOM 4736 C CA . TYR A 1 622 ? 17.888 -21.575 -1.751 1.00 79.75 622 TYR A CA 1
ATOM 4737 C C . TYR A 1 622 ? 19.358 -21.925 -1.923 1.00 79.75 622 TYR A C 1
ATOM 4739 O O . TYR A 1 622 ? 19.779 -23.049 -1.660 1.00 79.75 622 TYR A O 1
ATOM 4747 N N . TYR A 1 623 ? 20.153 -20.930 -2.307 1.00 72.69 623 TYR A N 1
ATOM 4748 C CA . TYR A 1 623 ? 21.604 -21.045 -2.302 1.00 72.69 623 TYR A CA 1
ATOM 4749 C C . TYR A 1 623 ? 22.111 -21.049 -0.838 1.00 72.69 623 TYR A C 1
ATOM 4751 O O . TYR A 1 623 ? 21.718 -20.150 -0.081 1.00 72.69 623 TYR A O 1
ATOM 4759 N N . PRO A 1 624 ? 22.923 -22.038 -0.402 1.00 64.25 624 PRO A N 1
ATOM 4760 C CA . PRO A 1 624 ? 23.411 -22.175 0.973 1.00 64.25 624 PRO A CA 1
ATOM 4761 C C . PRO A 1 624 ? 24.500 -21.134 1.262 1.00 64.25 624 PRO A C 1
ATOM 4763 O O . PRO A 1 624 ? 25.689 -21.432 1.341 1.00 64.25 624 PRO A O 1
ATOM 4766 N N . LEU A 1 625 ? 24.089 -19.877 1.402 1.00 60.03 625 LEU A N 1
ATOM 4767 C CA . LEU A 1 625 ? 24.969 -18.785 1.799 1.00 60.03 625 LEU A CA 1
ATOM 4768 C C . LEU A 1 625 ? 25.300 -18.916 3.282 1.00 60.03 625 LEU A C 1
ATOM 4770 O O . LEU A 1 625 ? 24.454 -18.640 4.131 1.00 60.03 625 LEU A O 1
ATOM 4774 N N . GLY A 1 626 ? 26.526 -19.333 3.595 1.00 53.94 626 GLY A N 1
ATOM 4775 C CA . GLY A 1 626 ? 27.055 -19.324 4.955 1.00 53.94 626 GLY A CA 1
ATOM 4776 C C . GLY A 1 626 ? 27.191 -17.898 5.494 1.00 53.94 626 GLY A C 1
ATOM 4777 O O . GLY A 1 626 ? 27.633 -16.996 4.790 1.00 53.94 626 GLY A O 1
ATOM 4778 N N . TRP A 1 627 ? 26.822 -17.693 6.757 1.00 56.09 627 TRP A N 1
ATOM 4779 C CA . TRP A 1 627 ? 27.142 -16.473 7.494 1.00 56.09 627 TRP A CA 1
ATOM 4780 C C . TRP A 1 627 ? 27.325 -16.788 8.980 1.00 56.09 627 TRP A C 1
ATOM 4782 O O . TRP A 1 627 ? 26.741 -17.743 9.514 1.00 56.09 627 TRP A O 1
ATOM 4792 N N . ARG A 1 628 ? 28.167 -15.986 9.636 1.00 51.72 628 ARG A N 1
ATOM 4793 C CA . ARG A 1 628 ? 28.523 -16.143 11.045 1.00 51.72 628 ARG A CA 1
ATOM 4794 C C . ARG A 1 628 ? 27.492 -15.444 11.907 1.00 51.72 628 ARG A C 1
ATOM 4796 O O . ARG A 1 628 ? 27.322 -14.228 11.834 1.00 51.72 628 ARG A O 1
ATOM 4803 N N . TYR A 1 629 ? 26.856 -16.196 12.790 1.00 50.97 629 TYR A N 1
ATOM 4804 C CA . TYR A 1 629 ? 26.086 -15.599 13.863 1.00 50.97 629 TYR A CA 1
ATOM 4805 C C . TYR A 1 629 ? 27.079 -15.017 14.871 1.00 50.97 629 TYR A C 1
ATOM 4807 O O . TYR A 1 629 ? 27.947 -15.734 15.377 1.00 50.97 629 TYR A O 1
ATOM 4815 N N . MET A 1 630 ? 26.953 -13.727 15.195 1.00 49.00 630 MET A N 1
ATOM 4816 C CA . MET A 1 630 ? 27.876 -13.043 16.116 1.00 49.00 630 MET A CA 1
ATOM 4817 C C . MET A 1 630 ? 27.913 -13.675 17.522 1.00 49.00 630 MET A C 1
ATOM 4819 O O . MET A 1 630 ? 28.783 -13.345 18.326 1.00 49.00 630 MET A O 1
ATOM 4823 N N . THR A 1 631 ? 26.978 -14.579 17.826 1.00 46.81 631 THR A N 1
ATOM 4824 C CA . THR A 1 631 ? 26.895 -15.338 19.078 1.00 46.81 631 THR A CA 1
ATOM 4825 C C . THR A 1 631 ? 27.098 -16.855 18.923 1.00 46.81 631 THR A C 1
ATOM 4827 O O . THR A 1 631 ? 27.480 -17.470 19.916 1.00 46.81 631 THR A O 1
ATOM 4830 N N . GLN A 1 632 ? 26.903 -17.484 17.747 1.00 46.22 632 GLN A N 1
ATOM 4831 C CA . GLN A 1 632 ? 27.118 -18.939 17.543 1.00 46.22 632 GLN A CA 1
ATOM 4832 C C . GLN A 1 632 ? 27.426 -19.336 16.078 1.00 46.22 632 GLN A C 1
ATOM 4834 O O . GLN A 1 632 ? 26.505 -19.480 15.286 1.00 46.22 632 GLN A O 1
ATOM 4839 N N . GLY A 1 633 ? 28.684 -19.637 15.739 1.00 53.31 633 GLY A N 1
ATOM 4840 C CA . GLY A 1 633 ? 29.060 -20.388 14.521 1.00 53.31 633 GLY A CA 1
ATOM 4841 C C . GLY A 1 633 ? 28.389 -19.976 13.194 1.00 53.31 633 GLY A C 1
ATOM 4842 O O . GLY A 1 633 ? 27.972 -18.832 13.018 1.00 53.31 633 GLY A O 1
ATOM 4843 N N . TYR A 1 634 ? 28.304 -20.920 12.253 1.00 53.34 634 TYR A N 1
ATOM 4844 C CA . TYR A 1 634 ? 27.668 -20.746 10.942 1.00 53.34 634 TYR A CA 1
ATOM 4845 C C . TYR A 1 634 ? 26.253 -21.312 10.936 1.00 53.34 634 TYR A C 1
ATOM 4847 O O . TYR A 1 634 ? 26.055 -22.465 11.312 1.00 53.34 634 TYR A O 1
ATOM 4855 N N . GLN A 1 635 ? 25.265 -20.518 10.505 1.00 53.59 635 GLN A N 1
ATOM 4856 C CA . GLN A 1 635 ? 23.849 -20.919 10.560 1.00 53.59 635 GLN A CA 1
ATOM 4857 C C . GLN A 1 635 ? 23.278 -21.483 9.254 1.00 53.59 635 GLN A C 1
ATOM 4859 O O . GLN A 1 635 ? 22.149 -21.968 9.284 1.00 53.59 635 GLN A O 1
ATOM 4864 N N . CYS A 1 636 ? 24.022 -21.463 8.140 1.00 58.44 636 CYS A N 1
ATOM 4865 C CA . CYS A 1 636 ? 23.461 -21.777 6.819 1.00 58.44 636 CYS A CA 1
ATOM 4866 C C . CYS A 1 636 ? 24.162 -22.877 5.997 1.00 58.44 636 CYS A C 1
ATOM 4868 O O . CYS A 1 636 ? 23.819 -23.090 4.835 1.00 58.44 636 CYS A O 1
ATOM 4870 N N . TYR A 1 637 ? 25.124 -23.608 6.570 1.00 56.47 637 TYR A N 1
ATOM 4871 C CA . TYR A 1 637 ? 25.802 -24.687 5.843 1.00 56.47 637 TYR A CA 1
ATOM 4872 C C . TYR A 1 637 ? 24.994 -25.993 5.906 1.00 56.47 637 TYR A C 1
ATOM 4874 O O . TYR A 1 637 ? 24.958 -26.663 6.937 1.00 56.47 637 TYR A O 1
ATOM 4882 N N . GLY A 1 638 ? 24.309 -26.338 4.812 1.00 58.03 638 GLY A N 1
ATOM 4883 C CA . GLY A 1 638 ? 23.714 -27.660 4.559 1.00 58.03 638 GLY A CA 1
ATOM 4884 C C . GLY A 1 638 ? 22.497 -28.073 5.402 1.00 58.03 638 GLY A C 1
ATOM 4885 O O . GLY A 1 638 ? 21.836 -29.045 5.047 1.00 58.03 638 GLY A O 1
ATOM 4886 N N . VAL A 1 639 ? 22.158 -27.359 6.486 1.00 65.25 639 VAL A N 1
ATOM 4887 C CA . VAL A 1 639 ? 21.059 -27.745 7.404 1.00 65.25 639 VAL A CA 1
ATOM 4888 C C . VAL A 1 639 ? 19.977 -26.680 7.605 1.00 65.25 639 VAL A C 1
ATOM 4890 O O . VAL A 1 639 ? 18.830 -27.003 7.885 1.00 65.25 639 VAL A O 1
ATOM 4893 N N . ARG A 1 640 ? 20.270 -25.397 7.424 1.00 73.12 640 ARG A N 1
ATOM 4894 C CA . ARG A 1 640 ? 19.292 -24.311 7.597 1.00 73.12 640 ARG A CA 1
ATOM 4895 C C . ARG A 1 640 ? 19.545 -23.248 6.540 1.00 73.12 640 ARG A C 1
ATOM 4897 O O . ARG A 1 640 ? 20.676 -23.069 6.124 1.00 73.12 640 ARG A O 1
ATOM 4904 N N . ALA A 1 641 ? 18.506 -22.574 6.079 1.00 77.00 641 ALA A N 1
ATOM 4905 C CA . ALA A 1 641 ? 18.611 -21.380 5.254 1.00 77.00 641 ALA A CA 1
ATOM 4906 C C . ALA A 1 641 ? 17.672 -20.322 5.813 1.00 77.00 641 ALA A C 1
ATOM 4908 O O . ALA A 1 641 ? 16.676 -20.643 6.462 1.00 77.00 641 ALA A O 1
ATOM 4909 N N . GLN A 1 642 ? 18.016 -19.059 5.613 1.00 78.69 642 GLN A N 1
ATOM 4910 C CA . GLN A 1 642 ? 17.199 -17.952 6.075 1.00 78.69 642 GLN A CA 1
ATOM 4911 C C . GLN A 1 642 ? 17.218 -16.851 5.045 1.00 78.69 642 GLN A C 1
ATOM 4913 O O . GLN A 1 642 ? 18.278 -16.602 4.477 1.00 78.69 642 GLN A O 1
ATOM 4918 N N . VAL A 1 643 ? 16.081 -16.203 4.833 1.00 82.31 643 VAL A N 1
ATOM 4919 C CA . VAL A 1 643 ? 15.941 -15.126 3.856 1.00 82.31 643 VAL A CA 1
ATOM 4920 C C . VAL A 1 643 ? 15.128 -13.997 4.467 1.00 82.31 643 VAL A C 1
ATOM 4922 O O . VAL A 1 643 ? 14.152 -14.249 5.163 1.00 82.31 643 VAL A O 1
ATOM 4925 N N . TRP A 1 644 ? 15.560 -12.762 4.257 1.00 83.62 644 TRP A N 1
ATOM 4926 C CA . TRP A 1 644 ? 14.918 -11.575 4.807 1.00 83.62 644 TRP A CA 1
ATOM 4927 C C . TRP A 1 644 ? 13.526 -11.333 4.213 1.00 83.62 644 TRP A C 1
ATOM 4929 O O . TRP A 1 644 ? 13.267 -11.665 3.054 1.00 83.62 644 TRP A O 1
ATOM 4939 N N . VAL A 1 645 ? 12.652 -10.726 5.019 1.00 88.75 645 VAL A N 1
ATOM 4940 C CA . VAL A 1 645 ? 11.318 -10.268 4.626 1.00 88.75 645 VAL A CA 1
ATOM 4941 C C . VAL A 1 645 ? 11.153 -8.800 5.043 1.00 88.75 645 VAL A C 1
ATOM 4943 O O . VAL A 1 645 ? 11.515 -8.466 6.174 1.00 88.75 645 VAL A O 1
ATOM 4946 N N . PRO A 1 646 ? 10.572 -7.937 4.187 1.00 87.69 646 PRO A N 1
ATOM 4947 C CA . PRO A 1 646 ? 10.323 -6.512 4.433 1.00 87.69 646 PRO A CA 1
ATOM 4948 C C . PRO A 1 646 ? 9.252 -6.213 5.498 1.00 87.69 646 PRO A C 1
ATOM 4950 O O . PRO A 1 646 ? 8.357 -5.406 5.272 1.00 87.69 646 PRO A O 1
ATOM 4953 N N . LEU A 1 647 ? 9.333 -6.844 6.671 1.00 88.88 647 LEU A N 1
ATOM 4954 C CA . LEU A 1 647 ? 8.455 -6.586 7.811 1.00 88.88 647 LEU A CA 1
ATOM 4955 C C . LEU A 1 647 ? 9.257 -6.209 9.050 1.00 88.88 647 LEU A C 1
ATOM 4957 O O . LEU A 1 647 ? 10.357 -6.719 9.289 1.00 88.88 647 LEU A O 1
ATOM 4961 N N . PHE A 1 648 ? 8.647 -5.371 9.881 1.00 86.31 648 PHE A N 1
ATOM 4962 C CA . PHE A 1 648 ? 9.266 -4.797 11.063 1.00 86.31 648 PHE A CA 1
ATOM 4963 C C . PHE A 1 648 ? 8.679 -5.429 12.324 1.00 86.31 648 PHE A C 1
ATOM 4965 O O . PHE A 1 648 ? 7.464 -5.523 12.478 1.00 86.31 648 PHE A O 1
ATOM 4972 N N . PHE A 1 649 ? 9.546 -5.881 13.227 1.00 85.88 649 PHE A N 1
ATOM 4973 C CA . PHE A 1 649 ? 9.154 -6.365 14.553 1.00 85.88 649 PHE A CA 1
ATOM 4974 C C . PHE A 1 649 ? 9.326 -5.270 15.608 1.00 85.88 649 PHE A C 1
ATOM 4976 O O . PHE A 1 649 ? 8.496 -5.122 16.499 1.00 85.88 649 PHE A O 1
ATOM 4983 N N . ASN A 1 650 ? 10.416 -4.507 15.512 1.00 85.00 650 ASN A N 1
ATOM 4984 C CA . ASN A 1 650 ? 10.639 -3.277 16.264 1.00 85.00 650 ASN A CA 1
ATOM 4985 C C . ASN A 1 650 ? 11.632 -2.370 15.511 1.00 85.00 650 ASN A C 1
ATOM 4987 O O . ASN A 1 650 ? 11.983 -2.635 14.364 1.00 85.00 650 ASN A O 1
ATOM 4991 N N . ASP A 1 651 ? 12.118 -1.321 16.172 1.00 80.81 651 ASP A N 1
ATOM 4992 C CA . ASP A 1 651 ? 13.064 -0.339 15.628 1.00 80.81 651 ASP A CA 1
ATOM 4993 C C . ASP A 1 651 ? 14.455 -0.903 15.289 1.00 80.81 651 ASP A C 1
ATOM 4995 O O . ASP A 1 651 ? 15.302 -0.182 14.759 1.00 80.81 651 ASP A O 1
ATOM 4999 N N . LYS A 1 652 ? 14.715 -2.171 15.615 1.00 76.69 652 LYS A N 1
ATOM 5000 C CA . LYS A 1 652 ? 16.012 -2.840 15.445 1.00 76.69 652 LYS A CA 1
ATOM 5001 C C . LYS A 1 652 ? 15.912 -4.264 14.888 1.00 76.69 652 LYS A C 1
ATOM 5003 O O . LYS A 1 652 ? 16.919 -4.798 14.435 1.00 76.69 652 LYS A O 1
ATOM 5008 N N . ALA A 1 653 ? 14.730 -4.876 14.927 1.00 79.56 653 ALA A N 1
ATOM 5009 C CA . ALA A 1 653 ? 14.482 -6.254 14.531 1.00 79.56 653 ALA A CA 1
ATOM 5010 C C . ALA A 1 653 ? 13.481 -6.307 13.376 1.00 79.56 653 ALA A C 1
ATOM 5012 O O . ALA A 1 653 ? 12.402 -5.712 13.424 1.00 79.56 653 ALA A O 1
ATOM 5013 N N . LEU A 1 654 ? 13.838 -7.086 12.361 1.00 82.00 654 LEU A N 1
ATOM 5014 C CA . LEU A 1 654 ? 13.045 -7.334 11.158 1.00 82.00 654 LEU A CA 1
ATOM 5015 C C . LEU A 1 654 ? 12.630 -8.801 11.100 1.00 82.00 654 LEU A C 1
ATOM 5017 O O . LEU A 1 654 ? 13.007 -9.588 11.965 1.00 82.00 654 LEU A O 1
ATOM 5021 N N . TYR A 1 655 ? 11.886 -9.191 10.075 1.00 85.94 655 TYR A N 1
ATOM 5022 C CA . TYR A 1 655 ? 11.509 -10.583 9.857 1.00 85.94 655 TYR A CA 1
ATOM 5023 C C . TYR A 1 655 ? 12.401 -11.304 8.845 1.00 85.94 655 TYR A C 1
ATOM 5025 O O . TYR A 1 655 ? 12.960 -10.720 7.919 1.00 85.94 655 TYR A O 1
ATOM 5033 N N . ARG A 1 656 ? 12.497 -12.621 9.018 1.00 85.06 656 ARG A N 1
ATOM 5034 C CA . ARG A 1 656 ? 13.071 -13.571 8.058 1.00 85.06 656 ARG A CA 1
ATOM 5035 C C . ARG A 1 656 ? 12.156 -14.772 7.906 1.00 85.06 656 ARG A C 1
ATOM 5037 O O . ARG A 1 656 ? 11.469 -15.152 8.853 1.00 85.06 656 ARG A O 1
ATOM 5044 N N . ILE A 1 657 ? 12.264 -15.440 6.770 1.00 87.56 657 ILE A N 1
ATOM 5045 C CA . ILE A 1 657 ? 11.842 -16.824 6.600 1.00 87.56 657 ILE A CA 1
ATOM 5046 C C . ILE A 1 657 ? 12.995 -17.731 7.011 1.00 87.56 657 ILE A C 1
ATOM 5048 O O . ILE A 1 657 ? 14.098 -17.619 6.490 1.00 87.56 657 ILE A O 1
ATOM 5052 N N . ASN A 1 658 ? 12.738 -18.629 7.952 1.00 82.88 658 ASN A N 1
ATOM 5053 C CA . ASN A 1 658 ? 13.613 -19.695 8.404 1.00 82.88 658 ASN A CA 1
ATOM 5054 C C . ASN A 1 658 ? 13.208 -21.003 7.740 1.00 82.88 658 ASN A C 1
ATOM 5056 O O . ASN A 1 658 ? 12.165 -21.562 8.060 1.00 82.88 658 ASN A O 1
ATOM 5060 N N . VAL A 1 659 ? 14.077 -21.532 6.888 1.00 83.31 659 VAL A N 1
ATOM 5061 C CA . VAL A 1 659 ? 13.946 -22.865 6.305 1.00 83.31 659 VAL A CA 1
ATOM 5062 C C . VAL A 1 659 ? 14.858 -23.812 7.062 1.00 83.31 659 VAL A C 1
ATOM 5064 O O . VAL A 1 659 ? 16.082 -23.752 6.949 1.00 83.31 659 VAL A O 1
ATOM 5067 N N . LEU A 1 660 ? 14.269 -24.673 7.879 1.00 75.00 660 LEU A N 1
ATOM 5068 C CA . LEU A 1 660 ? 14.982 -25.470 8.869 1.00 75.00 660 LEU A CA 1
ATOM 5069 C C . LEU A 1 660 ? 15.013 -26.945 8.475 1.00 75.00 660 LEU A C 1
ATOM 5071 O O . LEU A 1 660 ? 13.986 -27.502 8.097 1.00 75.00 660 LEU A O 1
ATOM 5075 N N . LEU A 1 661 ? 16.188 -27.570 8.608 1.00 70.50 661 LEU A N 1
ATOM 5076 C CA . LEU A 1 661 ? 16.350 -28.989 8.924 1.00 70.50 661 LEU A CA 1
ATOM 5077 C C . LEU A 1 661 ? 16.663 -29.057 10.416 1.00 70.50 661 LEU A C 1
ATOM 5079 O O . LEU A 1 661 ? 17.732 -28.631 10.851 1.00 70.50 661 LEU A O 1
ATOM 5083 N N . THR A 1 662 ? 15.716 -29.512 11.230 1.00 61.97 662 THR A N 1
ATOM 5084 C CA . THR A 1 662 ? 15.980 -29.670 12.669 1.00 61.97 662 THR A CA 1
ATOM 5085 C C . THR A 1 662 ? 16.956 -30.821 12.917 1.00 61.97 662 THR A C 1
ATOM 5087 O O . THR A 1 662 ? 17.191 -31.652 12.039 1.00 61.97 662 THR A O 1
ATOM 5090 N N . ASN A 1 663 ? 17.481 -30.918 14.144 1.00 55.28 663 ASN A N 1
ATOM 5091 C CA . ASN A 1 663 ? 18.334 -32.033 14.585 1.00 55.28 663 ASN A CA 1
ATOM 5092 C C . ASN A 1 663 ? 17.692 -33.426 14.361 1.00 55.28 663 ASN A C 1
ATOM 5094 O O . ASN A 1 663 ? 18.407 -34.422 14.318 1.00 55.28 663 ASN A O 1
ATOM 5098 N N . ASP A 1 664 ? 16.370 -33.475 14.141 1.00 59.44 664 ASP A N 1
ATOM 5099 C CA . ASP A 1 664 ? 15.576 -34.675 13.849 1.00 59.44 664 ASP A CA 1
ATOM 5100 C C . ASP A 1 664 ? 15.217 -34.825 12.343 1.00 59.44 664 ASP A C 1
ATOM 5102 O O . ASP A 1 664 ? 14.324 -35.595 11.996 1.00 59.44 664 ASP A O 1
ATOM 5106 N N . LYS A 1 665 ? 15.891 -34.101 11.431 1.00 66.94 665 LYS A N 1
ATOM 5107 C CA . LYS A 1 665 ? 15.693 -34.107 9.957 1.00 66.94 665 LYS A CA 1
ATOM 5108 C C . LYS A 1 665 ? 14.342 -33.575 9.438 1.00 66.94 665 LYS A C 1
ATOM 5110 O O . LYS A 1 665 ? 13.998 -33.827 8.282 1.00 66.94 665 LYS A O 1
ATOM 5115 N N . ALA A 1 666 ? 13.580 -32.823 10.236 1.00 73.12 666 ALA A N 1
ATOM 5116 C CA . ALA A 1 666 ? 12.318 -32.230 9.777 1.00 73.12 666 ALA A CA 1
ATOM 5117 C C . ALA A 1 666 ? 12.554 -31.011 8.873 1.00 73.12 666 ALA A C 1
ATOM 5119 O O . ALA A 1 666 ? 13.298 -30.122 9.277 1.00 73.12 666 ALA A O 1
ATOM 5120 N N . THR A 1 667 ? 11.896 -30.947 7.710 1.00 82.00 667 THR A N 1
ATOM 5121 C CA . THR A 1 667 ? 11.872 -29.778 6.810 1.00 82.00 667 THR A CA 1
ATOM 5122 C C . THR A 1 667 ? 10.648 -28.926 7.034 1.00 82.00 667 THR A C 1
ATOM 5124 O O . THR A 1 667 ? 9.551 -29.415 6.789 1.00 82.00 667 THR A O 1
ATOM 5127 N N . TYR A 1 668 ? 10.839 -27.657 7.397 1.00 85.44 668 TYR A N 1
ATOM 5128 C CA . TYR A 1 668 ? 9.776 -26.656 7.335 1.00 85.44 668 TYR A CA 1
ATOM 5129 C C . TYR A 1 668 ? 10.275 -25.238 7.131 1.00 85.44 668 TYR A C 1
ATOM 5131 O O . TYR A 1 668 ? 11.469 -24.966 7.272 1.00 85.44 668 TYR A O 1
ATOM 5139 N N . ALA A 1 669 ? 9.348 -24.359 6.749 1.00 88.06 669 ALA A N 1
ATOM 5140 C CA . ALA A 1 669 ? 9.573 -22.929 6.637 1.00 88.06 669 ALA A CA 1
ATOM 5141 C C . ALA A 1 669 ? 8.648 -22.173 7.599 1.00 88.06 669 ALA A C 1
ATOM 5143 O O . ALA A 1 669 ? 7.444 -22.433 7.647 1.00 88.06 669 ALA A O 1
ATOM 5144 N N . GLU A 1 670 ? 9.226 -21.254 8.365 1.00 87.81 670 GLU A N 1
ATOM 5145 C CA . GLU A 1 670 ? 8.506 -20.376 9.287 1.00 87.81 670 GLU A CA 1
ATOM 5146 C C . GLU A 1 670 ? 9.035 -18.943 9.194 1.00 87.81 670 GLU A C 1
ATOM 5148 O O . GLU A 1 670 ? 10.219 -18.730 8.953 1.00 87.81 670 GLU A O 1
ATOM 5153 N N . MET A 1 671 ? 8.188 -17.951 9.425 1.00 88.12 671 MET A N 1
ATOM 5154 C CA . MET A 1 671 ? 8.581 -16.564 9.591 1.00 88.12 671 MET A CA 1
ATOM 5155 C C . MET A 1 671 ? 8.902 -16.295 11.064 1.00 88.12 671 MET A C 1
ATOM 5157 O O . MET A 1 671 ? 8.141 -16.642 11.967 1.00 88.12 671 MET A O 1
ATOM 5161 N N . THR A 1 672 ? 10.052 -15.685 11.330 1.00 83.19 672 THR A N 1
ATOM 5162 C CA . THR A 1 672 ? 10.507 -15.359 12.689 1.00 83.19 672 THR A CA 1
ATOM 5163 C C . THR A 1 672 ? 11.236 -14.030 12.678 1.00 83.19 672 THR A C 1
ATOM 5165 O O . THR A 1 672 ? 11.830 -13.658 11.664 1.00 83.19 672 THR A O 1
ATOM 5168 N N . ASN A 1 673 ? 11.254 -13.335 13.811 1.00 80.69 673 ASN A N 1
ATOM 5169 C CA . ASN A 1 673 ? 12.097 -12.164 13.961 1.00 80.69 673 ASN A CA 1
ATOM 5170 C C . ASN A 1 673 ? 13.594 -12.532 13.821 1.00 80.69 673 ASN A C 1
ATOM 5172 O O . ASN A 1 673 ? 14.071 -13.623 14.171 1.00 80.69 673 ASN A O 1
ATOM 5176 N N . ILE A 1 674 ? 14.325 -11.600 13.233 1.00 75.25 674 ILE A N 1
ATOM 5177 C CA . ILE A 1 674 ? 15.773 -11.556 13.119 1.00 75.25 674 ILE A CA 1
ATOM 5178 C C . ILE A 1 674 ? 16.278 -10.942 14.424 1.00 75.25 674 ILE A C 1
ATOM 5180 O O . ILE A 1 674 ? 15.875 -9.840 14.792 1.00 75.25 674 ILE A O 1
ATOM 5184 N N . ASP A 1 675 ? 17.150 -11.650 15.139 1.00 63.53 675 ASP A N 1
ATOM 5185 C CA . ASP A 1 675 ? 17.797 -11.092 16.327 1.00 63.53 675 ASP A CA 1
ATOM 5186 C C . ASP A 1 675 ? 18.794 -10.007 15.891 1.00 63.53 675 ASP A C 1
ATOM 5188 O O . ASP A 1 675 ? 19.586 -10.239 14.982 1.00 63.53 675 ASP A O 1
ATOM 5192 N N . ASN A 1 676 ? 18.849 -8.856 16.570 1.00 53.66 676 ASN A N 1
ATOM 5193 C CA . ASN A 1 676 ? 19.712 -7.711 16.198 1.00 53.66 676 ASN A CA 1
ATOM 5194 C C . ASN A 1 676 ? 21.220 -8.036 16.088 1.00 53.66 676 ASN A C 1
ATOM 5196 O O . ASN A 1 676 ? 22.014 -7.218 15.646 1.00 53.66 676 ASN A O 1
ATOM 5200 N N . GLY A 1 677 ? 21.660 -9.228 16.504 1.00 51.66 677 GLY A N 1
ATOM 5201 C CA . GLY A 1 677 ? 23.022 -9.723 16.289 1.00 51.66 677 GLY A CA 1
ATOM 5202 C C . GLY A 1 677 ? 23.317 -10.222 14.868 1.00 51.66 677 GLY A C 1
ATOM 5203 O O . GLY A 1 677 ? 24.426 -10.708 14.633 1.00 51.66 677 GLY A O 1
ATOM 5204 N N . GLN A 1 678 ? 22.340 -10.172 13.961 1.00 54.88 678 GLN A N 1
ATOM 5205 C CA . GLN A 1 678 ? 22.366 -10.837 12.663 1.00 54.88 678 GLN A CA 1
ATOM 5206 C C . GLN A 1 678 ? 22.588 -9.837 11.528 1.00 54.88 678 GLN A C 1
ATOM 5208 O O . GLN A 1 678 ? 21.658 -9.243 11.004 1.00 54.88 678 GLN A O 1
ATOM 5213 N N . ALA A 1 679 ? 23.854 -9.645 11.170 1.00 50.84 679 ALA A N 1
ATOM 5214 C CA . ALA A 1 679 ? 24.301 -8.545 10.320 1.00 50.84 679 ALA A CA 1
ATOM 5215 C C . ALA A 1 679 ? 24.095 -8.745 8.798 1.00 50.84 679 ALA A C 1
ATOM 5217 O O . ALA A 1 679 ? 24.507 -7.890 8.020 1.00 50.84 679 ALA A O 1
ATOM 5218 N N . ILE A 1 680 ? 23.585 -9.905 8.359 1.00 61.16 680 ILE A N 1
ATOM 5219 C CA . ILE A 1 680 ? 23.819 -10.431 7.003 1.00 61.16 680 ILE A CA 1
ATOM 5220 C C . ILE A 1 680 ? 22.630 -11.280 6.549 1.00 61.16 680 ILE A C 1
ATOM 5222 O O . ILE A 1 680 ? 22.457 -12.371 7.083 1.00 61.16 680 ILE A O 1
ATOM 5226 N N . MET A 1 681 ? 21.836 -10.837 5.567 1.00 69.38 681 MET A N 1
ATOM 5227 C CA . MET A 1 681 ? 20.683 -11.618 5.094 1.00 69.38 681 MET A CA 1
ATOM 5228 C C . MET A 1 681 ? 20.604 -11.684 3.563 1.00 69.38 681 MET A C 1
ATOM 5230 O O . MET A 1 681 ? 20.657 -10.643 2.908 1.00 69.38 681 MET A O 1
ATOM 5234 N N . PRO A 1 682 ? 20.421 -12.873 2.964 1.00 76.69 682 PRO A N 1
ATOM 5235 C CA . PRO A 1 682 ? 19.988 -12.959 1.578 1.00 76.69 682 PRO A CA 1
ATOM 5236 C C . PRO A 1 682 ? 18.499 -12.607 1.460 1.00 76.69 682 PRO A C 1
ATOM 5238 O O . PRO A 1 682 ? 17.742 -12.706 2.425 1.00 76.69 682 PRO A O 1
ATOM 5241 N N . PHE A 1 683 ? 18.070 -12.226 0.262 1.00 84.94 683 PHE A N 1
ATOM 5242 C CA . PHE A 1 683 ? 16.680 -11.910 -0.082 1.00 84.94 683 PHE A CA 1
ATOM 5243 C C . PHE A 1 683 ? 16.394 -12.320 -1.533 1.00 84.94 683 PHE A C 1
ATOM 5245 O O . PHE A 1 683 ? 17.299 -12.732 -2.273 1.00 84.94 683 PHE A O 1
ATOM 5252 N N . ARG A 1 684 ? 15.121 -12.247 -1.928 1.00 90.69 684 ARG A N 1
ATOM 5253 C CA . ARG A 1 684 ? 14.649 -12.539 -3.286 1.00 90.69 684 ARG A CA 1
ATOM 5254 C C . ARG A 1 684 ? 13.937 -11.353 -3.878 1.00 90.69 684 ARG A C 1
ATOM 5256 O O . ARG A 1 684 ? 13.374 -10.557 -3.139 1.00 90.69 684 ARG A O 1
ATOM 5263 N N . CYS A 1 685 ? 13.948 -11.283 -5.202 1.00 95.06 685 CYS A N 1
ATOM 5264 C CA . CYS A 1 685 ? 13.196 -10.286 -5.940 1.00 95.06 685 CYS A CA 1
ATOM 5265 C C . CYS A 1 685 ? 12.027 -10.941 -6.679 1.00 95.06 685 CYS A C 1
ATOM 5267 O O . CYS A 1 685 ? 12.169 -12.023 -7.259 1.00 95.06 685 CYS A O 1
ATOM 5269 N N . VAL A 1 686 ? 10.892 -10.256 -6.681 1.00 97.19 686 VAL A N 1
ATOM 5270 C CA . VAL A 1 686 ? 9.657 -10.620 -7.377 1.00 97.19 686 VAL A CA 1
ATOM 5271 C C . VAL A 1 686 ? 9.309 -9.474 -8.313 1.00 97.19 686 VAL A C 1
ATOM 5273 O O . VAL A 1 686 ? 9.518 -8.311 -7.973 1.00 97.19 686 VAL A O 1
ATOM 5276 N N . LYS A 1 687 ? 8.844 -9.780 -9.524 1.00 95.94 687 LYS A N 1
ATOM 5277 C CA . LYS A 1 687 ? 8.436 -8.741 -10.471 1.00 95.94 687 LYS A CA 1
ATOM 5278 C C . LYS A 1 687 ? 7.240 -7.987 -9.889 1.00 95.94 687 LYS A C 1
ATOM 5280 O O . LYS A 1 687 ? 6.346 -8.614 -9.322 1.00 95.94 687 LYS A O 1
ATOM 5285 N N . ASN A 1 688 ? 7.239 -6.663 -10.016 1.00 95.25 688 ASN A N 1
ATOM 5286 C CA . ASN A 1 688 ? 6.167 -5.814 -9.506 1.00 95.25 688 ASN A CA 1
ATOM 5287 C C . ASN A 1 688 ? 4.821 -6.217 -10.105 1.00 95.25 688 ASN A C 1
ATOM 5289 O O . ASN A 1 688 ? 4.736 -6.571 -11.282 1.00 95.25 688 ASN A O 1
ATOM 5293 N N . TYR A 1 689 ? 3.778 -6.130 -9.289 1.00 91.12 689 TYR A N 1
ATOM 5294 C CA . TYR A 1 689 ? 2.408 -6.388 -9.703 1.00 91.12 689 TYR A CA 1
ATOM 5295 C C . TYR A 1 689 ? 1.494 -5.334 -9.087 1.00 91.12 689 TYR A C 1
ATOM 5297 O O . TYR A 1 689 ? 1.574 -5.053 -7.895 1.00 91.12 689 TYR A O 1
ATOM 5305 N N . LYS A 1 690 ? 0.614 -4.743 -9.892 1.00 83.50 690 LYS A N 1
ATOM 5306 C CA . LYS A 1 690 ? -0.415 -3.820 -9.412 1.00 83.50 690 LYS A CA 1
ATOM 5307 C C . LYS A 1 690 ? -1.777 -4.472 -9.615 1.00 83.50 690 LYS A C 1
ATOM 5309 O O . LYS A 1 690 ? -2.007 -5.053 -10.676 1.00 83.50 690 LYS A O 1
ATOM 5314 N N . LYS A 1 691 ? -2.598 -4.463 -8.566 1.00 66.88 691 LYS A N 1
ATOM 5315 C CA . LYS A 1 691 ? -3.951 -5.029 -8.583 1.00 66.88 691 LYS A CA 1
ATOM 5316 C C . LYS A 1 691 ? -4.970 -3.989 -9.005 1.00 66.88 691 LYS A C 1
ATOM 5318 O O . LYS A 1 691 ? -4.786 -2.818 -8.608 1.00 66.88 691 LYS A O 1
#

Mean predicted aligned error: 16.48 Å